Protein AF-A0A9W9SDC8-F1 (afdb_monomer_lite)

Organism: NCBI:txid1131564

Foldseek 3Di:
DLVVVLVVLVVDQADEDEEELLLQDDVVSVCCCVPPVVVCVVVVRRYAYAYLFFDFDADPDFDAAPPPRDTNAQKWFWDCPPVDTHIHHPVCLVVQDDDVDSPDSGDIDGRTPRPPSFDDLVRQLVVQLVLLVVLLPDPDPDDPVPDPDDDQFQLLSVVCNVPVVCSSVLSNLLSVQCVRPNQQSVLVSVLSRPHRDHDPDVVVVVVVSVDRSQVSVLVVLLVVLVVLVPPDDPVLNVLLLLLVLQQLQQPDFDQLLLSQLLVCCPDPVNDPDPVSRDDVSSSSNSVSSQWDWPDNDRLPTTIHGSHPSCSVDDPCSSDVSSPLSLLSVLVSLLSLLVDPCLVVLLVCCSNHVNSLSSLVCSLVSLQVSVVVVPVVSLVVVCVSLVFLVSLLVSLVSVLVSCVVPFPSVLSCQQSHSDRHVLLVCLLSLVLVNVVVCVVVVHQQQQFDPDPPSDGSLLSNLQNLNQNNVLSCVVVVSPPDLLSLQSSLLSNLCHRRPPDPVPDDPVSLVSSLNSNVSSQPPDQHEQLAAPDDFGDTPLLVCLLRVVLSSNCVQLPPPGNYDYDQCRATNVNDGSLNSNQQRLPQPDPPCLVSSLVSLLSSDVSNDPPNPDDDPVVVSVVCVVPTNDPSSVVSVVVVVVVVVVVVVVVD

Secondary structure (DSSP, 8-state):
-HHHHHHHHTTSS-EEEEETTGGGS-HHHHHHIIIIIHHHHHTT-SEEEEESS-------S--B-TTT--BS-SEEEEE-GGGS-EEEEHHHHHTT---SSTT---EEEES------PPPHHHHHHHHHHHHHHHH-------TTS--S--PPPHHHHHHHH-TTHHHHHHHHHHHHHTT-HHHHHHHHHHHHH--S--S-HHHHHHHTTS--HHHHHHHHHHHHHHHHHHS-HHHHHHHHHHHHHHHH-SSPEEHHHHHHHHHHTSTT----GGGSPPHHHHHHHTTTSEEES-SSGGG-EEEESSGGGGGS-HHHH-GGG-SHHHHHHHHHHHHHT-TTHHHHTT-TTT-HHHHHHHHHHHHHHHHHHTTT-HHHHHHHHHHHTSHHHHHHHHHHHHHHHTTTS-HHHHHHHHTT---HHHHHHHTT-HHHHHHHHHTT--S----SSTT---HHHHHHHTT-HHHHHHHHHTT----HHHHHHHHHHHHHTTT-SSGGGS-HHHHHHHHHHHHHHHTT--EETTS--STTS--HHHHHHHHT-HHHHHHHT-TTS-EE--TT---TTS--HHHHHHT-TT---TTTHHHHHHHHHHHHHHHTTSTT-STTTTTTTS-TTT---HHHHHHHHHHHHHHHHHHHS--

Radius of gyration: 33.17 Å; chains: 1; bounding box: 103×63×89 Å

pLDDT: mean 78.74, std 13.48, range [36.53, 96.81]

InterPro domains:
  IPR002110 Ankyrin repeat [SM00248] (417-446)
  IPR002110 Ankyrin repeat [SM00248] (452-482)
  IPR002110 Ankyrin repeat [SM00248] (533-562)
  IPR002110 Ankyrin repeat [SM00248] (570-610)
  IPR036770 Ankyrin repeat-containing domain superfamily [G3DSA:1.25.40.20] (390-627)
  IPR036770 Ankyrin repeat-containing domain superfamily [SSF48403] (411-581)

Sequence (648 aa):
MKKAFEEFLERHDRTYLIIDGLSHCHTDVQKFVEEYLHELIREGKPLCLLTTSHHHRKVHNIITCNRCTAKDLEIYFNCGCQGKNFDLCQGYKDNGASCLDDSHIGDERYDTVPIYVFPREFEIANYCRHRLSLACRVDRKEDSRKYDDQFHESGVIRHLRRNPESLDIIAKEIECRAWGNFRVAEAWLDALMEVITDLEHIDDLLEEMAYVPRKNLNNYFKKRVENMKHYKLQDESSLTFRVISLIMTTLQPINIIALQHALALESDAARIEDRKLIPRENILRAANGMLKIDKAQDKKSFVRLIHDSMRVIEVPDLDPSFKYPHTRMANLCLKYLEHGDYSEHSNDNAKFPFSAYALEHWADHVRLACSREDDSITKRIGIFLAKPGRVRQIAQRTKELKSREVDSNELSKWLSNVTNPIHICAWYDLSGMIKRFDDDGRKLDVPLDHEGKRTPLQYACVNSCLETVETLLDLKVLKSNEEAHKAIWVAINGYGLSDPKRCSEEEEMCRVRIVEMILKDRDLSFDSAIFNQGRTVLMHTVMFGFLQFASLLLNPEAKVVLDMNVQDEKGRTALWHAAENPGLPFEPYAQQYKSLIWLMLEYAGTEVVYLSTGLAALENPEKHKNTTFMEIFKNFQLRARRKRTSSW

Structure (mmCIF, N/CA/C/O backbone):
data_AF-A0A9W9SDC8-F1
#
_entry.id   AF-A0A9W9SDC8-F1
#
loop_
_atom_site.group_PDB
_atom_site.id
_atom_site.type_symbol
_atom_site.label_atom_id
_atom_site.label_alt_id
_atom_site.label_comp_id
_atom_site.label_asym_id
_atom_site.label_entity_id
_atom_site.label_seq_id
_atom_site.pdbx_PDB_ins_code
_atom_site.Cartn_x
_atom_site.Cartn_y
_atom_site.Cartn_z
_atom_site.occupancy
_atom_site.B_iso_or_equiv
_atom_site.auth_seq_id
_atom_site.auth_comp_id
_atom_site.auth_asym_id
_atom_site.auth_atom_id
_atom_site.pdbx_PDB_model_num
ATOM 1 N N . MET A 1 1 ? -23.905 -3.985 47.229 1.00 76.62 1 MET A N 1
ATOM 2 C CA . MET A 1 1 ? -22.863 -3.725 46.210 1.00 76.62 1 MET A CA 1
ATOM 3 C C . MET A 1 1 ? -23.087 -2.384 45.514 1.00 76.62 1 MET A C 1
ATOM 5 O O . MET A 1 1 ? -22.245 -1.528 45.708 1.00 76.62 1 MET A O 1
ATOM 9 N N . LYS A 1 2 ? -24.229 -2.146 44.839 1.00 86.88 2 LYS A N 1
ATOM 10 C CA . LYS A 1 2 ? -24.595 -0.835 44.244 1.00 86.88 2 LYS A CA 1
ATOM 11 C C . LYS A 1 2 ? -24.407 0.362 45.191 1.00 86.88 2 LYS A C 1
ATOM 13 O O . LYS A 1 2 ? -23.580 1.220 44.930 1.00 86.88 2 LYS A O 1
ATOM 18 N N . LYS A 1 3 ? -25.034 0.319 46.372 1.00 87.25 3 LYS A N 1
ATOM 19 C CA . LYS A 1 3 ? -24.874 1.359 47.405 1.00 87.25 3 LYS A CA 1
ATOM 20 C C . LYS A 1 3 ? -23.413 1.615 47.814 1.00 87.25 3 LYS A C 1
ATOM 22 O O . LYS A 1 3 ? -22.998 2.756 47.919 1.00 87.25 3 LYS A O 1
ATOM 27 N N . ALA A 1 4 ? -22.619 0.557 47.992 1.00 89.75 4 ALA A N 1
ATOM 28 C CA . ALA A 1 4 ? -21.200 0.694 48.333 1.00 89.75 4 ALA A CA 1
ATOM 29 C C . ALA A 1 4 ? -20.375 1.300 47.183 1.00 89.75 4 ALA A C 1
ATOM 31 O O . ALA A 1 4 ? -19.394 1.995 47.428 1.00 89.75 4 ALA A O 1
ATOM 32 N N . PHE A 1 5 ? -20.767 1.037 45.933 1.00 89.00 5 PHE A N 1
ATOM 33 C CA . PHE A 1 5 ? -20.162 1.658 44.760 1.00 89.00 5 PHE A CA 1
ATOM 34 C C . PHE A 1 5 ? -20.524 3.144 44.676 1.00 89.00 5 PHE A C 1
ATOM 36 O O . PHE A 1 5 ? -19.636 3.965 44.505 1.00 89.00 5 PHE A O 1
ATOM 43 N N . GLU A 1 6 ? -21.785 3.516 44.887 1.00 91.06 6 GLU A N 1
ATOM 44 C CA . GLU A 1 6 ? -22.212 4.923 44.936 1.00 91.06 6 GLU A CA 1
ATOM 45 C C . GLU A 1 6 ? -21.528 5.702 46.070 1.00 91.06 6 GLU A C 1
ATOM 47 O O . GLU A 1 6 ? -20.995 6.782 45.830 1.00 91.06 6 GLU A O 1
ATOM 52 N N . GLU A 1 7 ? -21.437 5.121 47.271 1.00 91.19 7 GLU A N 1
ATOM 53 C CA . GLU A 1 7 ? -20.669 5.688 48.390 1.00 91.19 7 GLU A CA 1
ATOM 54 C C . GLU A 1 7 ? -19.175 5.835 48.055 1.00 91.19 7 GLU A C 1
ATOM 56 O O . GLU A 1 7 ? -18.508 6.736 48.560 1.00 91.19 7 GLU A O 1
ATOM 61 N N . PHE A 1 8 ? -18.621 4.953 47.216 1.00 89.12 8 PHE A N 1
ATOM 62 C CA . PHE A 1 8 ? -17.254 5.079 46.714 1.00 89.12 8 PHE A CA 1
ATOM 63 C C . PHE A 1 8 ? -17.117 6.234 45.712 1.00 89.12 8 PHE A C 1
ATOM 65 O O . PHE A 1 8 ? -16.134 6.975 45.792 1.00 89.12 8 PHE A O 1
ATOM 72 N N . LEU A 1 9 ? -18.095 6.414 44.812 1.00 90.50 9 LEU A N 1
ATOM 73 C CA . LEU A 1 9 ? -18.117 7.530 43.861 1.00 90.50 9 LEU A CA 1
ATOM 74 C C . LEU A 1 9 ? -18.112 8.871 44.598 1.00 90.50 9 LEU A C 1
ATOM 76 O O . LEU A 1 9 ? -17.351 9.756 44.236 1.00 90.50 9 LEU A O 1
ATOM 80 N N . GLU A 1 10 ? -18.893 9.004 45.669 1.00 89.50 10 GLU A N 1
ATOM 81 C CA . GLU A 1 10 ? -18.998 10.246 46.451 1.00 89.50 10 GLU A CA 1
ATOM 82 C C . GLU A 1 10 ? -17.709 10.641 47.187 1.00 89.50 10 GLU A C 1
ATOM 84 O O . GLU A 1 10 ? -17.541 11.802 47.551 1.00 89.50 10 GLU A O 1
ATOM 89 N N . ARG A 1 11 ? -16.777 9.703 47.395 1.00 91.12 11 ARG A N 1
ATOM 90 C CA . ARG A 1 11 ? -15.482 9.972 48.052 1.00 91.12 11 ARG A CA 1
ATOM 91 C C . ARG A 1 11 ? -14.423 10.544 47.116 1.00 91.12 11 ARG A C 1
ATOM 93 O O . ARG A 1 11 ? -13.339 10.882 47.585 1.00 91.12 11 ARG A O 1
ATOM 100 N N . HIS A 1 12 ? -14.697 10.593 45.818 1.00 84.81 12 HIS A N 1
ATOM 101 C CA . HIS A 1 12 ? -13.732 11.008 44.813 1.00 84.81 12 HIS A CA 1
ATOM 102 C C . HIS A 1 12 ? -14.318 12.132 43.967 1.00 84.81 12 HIS A C 1
ATOM 104 O O . HIS A 1 12 ? -15.433 12.021 43.467 1.00 84.81 12 HIS A O 1
ATOM 110 N N . ASP A 1 13 ? -13.523 13.174 43.721 1.00 82.25 13 ASP A N 1
ATOM 111 C CA . ASP A 1 13 ? -13.919 14.288 42.847 1.00 82.25 13 ASP A CA 1
ATOM 112 C C . ASP A 1 13 ? -14.287 13.805 41.431 1.00 82.25 13 ASP A C 1
ATOM 114 O O . ASP A 1 13 ? -15.118 14.394 40.736 1.00 82.25 13 ASP A O 1
ATOM 118 N N . ARG A 1 14 ? -13.661 12.704 40.993 1.00 80.00 14 ARG A N 1
ATOM 119 C CA . ARG A 1 14 ? -13.922 12.033 39.720 1.00 80.00 14 ARG A CA 1
ATOM 120 C C . ARG A 1 14 ? -13.514 10.562 39.795 1.00 80.00 14 ARG A C 1
ATOM 122 O O . ARG A 1 14 ? -12.411 10.243 40.230 1.00 80.00 14 ARG A O 1
ATOM 129 N N . THR A 1 15 ? -14.370 9.674 39.307 1.00 83.44 15 THR A N 1
ATOM 130 C CA . THR A 1 15 ? -14.123 8.236 39.164 1.00 83.44 15 THR A CA 1
ATOM 131 C C . THR A 1 15 ? -14.200 7.847 37.695 1.00 83.44 15 THR A C 1
ATOM 133 O O . THR A 1 15 ? -15.183 8.149 37.025 1.00 83.44 15 THR A O 1
ATOM 136 N N . TYR A 1 16 ? -13.196 7.126 37.200 1.00 79.00 16 TYR A N 1
ATOM 137 C CA . TYR A 1 16 ? -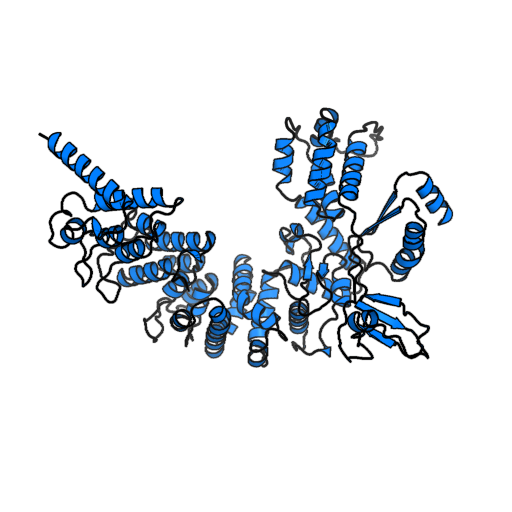13.184 6.593 35.838 1.00 79.00 16 TYR A CA 1
ATOM 138 C C . TYR A 1 16 ? -13.450 5.088 35.869 1.00 79.00 16 TYR A C 1
ATOM 140 O O . TYR A 1 16 ? -12.676 4.327 36.447 1.00 79.00 16 TYR A O 1
ATOM 148 N N . LEU A 1 17 ? -14.536 4.656 35.232 1.00 80.00 17 LEU A N 1
ATOM 149 C CA . LEU A 1 17 ? -14.833 3.253 34.986 1.00 80.00 17 LEU A CA 1
ATOM 150 C C . LEU A 1 17 ? -14.479 2.913 33.543 1.00 80.00 17 LEU A C 1
ATOM 152 O O . LEU A 1 17 ? -15.087 3.413 32.597 1.00 80.00 17 LEU A O 1
ATOM 156 N N . ILE A 1 18 ? -13.486 2.047 33.391 1.00 76.50 18 ILE A N 1
ATOM 157 C CA . ILE A 1 18 ? -12.931 1.680 32.097 1.00 76.50 18 ILE A CA 1
ATOM 158 C C . ILE A 1 18 ? -13.459 0.301 31.694 1.00 76.50 18 ILE A C 1
ATOM 160 O O . ILE A 1 18 ? -13.167 -0.694 32.356 1.00 76.50 18 ILE A O 1
ATOM 164 N N . ILE A 1 19 ? -14.215 0.236 30.597 1.00 73.62 19 ILE A N 1
ATOM 165 C CA . ILE A 1 19 ? -14.757 -1.007 30.039 1.00 73.62 19 ILE A CA 1
ATOM 166 C C . ILE A 1 19 ? -14.165 -1.256 28.660 1.00 73.62 19 ILE A C 1
ATOM 168 O O . ILE A 1 19 ? -14.554 -0.666 27.650 1.00 73.62 19 ILE A O 1
ATOM 172 N N . ASP A 1 20 ? -13.232 -2.188 28.607 1.00 73.31 20 ASP A N 1
ATOM 173 C CA . ASP A 1 20 ? -12.633 -2.629 27.362 1.00 73.31 20 ASP A CA 1
ATOM 174 C C . ASP A 1 20 ? -13.540 -3.647 26.650 1.00 73.31 20 ASP A C 1
ATOM 176 O O . ASP A 1 20 ? -13.712 -4.758 27.142 1.00 73.31 20 ASP A O 1
ATOM 180 N N . GLY A 1 21 ? -14.113 -3.294 25.494 1.00 69.00 21 GLY A N 1
ATOM 181 C CA . GLY A 1 21 ? -14.978 -4.212 24.743 1.00 69.00 21 GLY A CA 1
ATOM 182 C C . GLY A 1 21 ? -16.453 -4.202 25.163 1.00 69.00 21 GLY A C 1
ATOM 183 O O . GLY A 1 21 ? -17.059 -5.268 25.200 1.00 69.00 21 GLY A O 1
ATOM 184 N N . LEU A 1 22 ? -17.049 -3.052 25.520 1.00 70.94 22 LEU A N 1
ATOM 185 C CA . LEU A 1 22 ? -18.410 -3.007 26.087 1.00 70.94 22 LEU A CA 1
ATOM 186 C C . LEU A 1 22 ? -19.468 -3.683 25.195 1.00 70.94 22 LEU A C 1
ATOM 188 O O . LEU A 1 22 ? -20.266 -4.475 25.687 1.00 70.94 22 LEU A O 1
ATOM 192 N N . SER A 1 23 ? -19.455 -3.424 23.883 1.00 59.62 23 SER A N 1
ATOM 193 C CA . SER A 1 23 ? -20.397 -4.046 22.932 1.00 59.62 23 SER A CA 1
ATOM 194 C C . SER A 1 23 ? -20.171 -5.551 22.722 1.00 59.62 23 SER A C 1
ATOM 196 O O . SER A 1 23 ? -20.901 -6.195 21.966 1.00 59.62 23 SER A O 1
ATOM 198 N N . HIS A 1 24 ? -19.181 -6.123 23.406 1.00 60.84 24 HIS A N 1
ATOM 199 C CA . HIS A 1 24 ? -18.806 -7.534 23.371 1.00 60.84 24 HIS A CA 1
ATOM 200 C C . HIS A 1 24 ? -19.010 -8.231 24.714 1.00 60.84 24 HIS A C 1
ATOM 202 O O . HIS A 1 24 ? -18.846 -9.448 24.787 1.00 60.84 24 HIS A O 1
ATOM 208 N N . CYS A 1 25 ? -19.382 -7.503 25.771 1.00 66.00 25 CYS A N 1
ATOM 209 C CA . CYS A 1 25 ? -19.798 -8.130 27.019 1.00 66.00 25 CYS A CA 1
ATOM 210 C C . CYS A 1 25 ? -21.124 -8.886 26.828 1.00 66.00 25 CYS A C 1
ATOM 212 O O . CYS A 1 25 ? -21.884 -8.588 25.904 1.00 66.00 25 CYS A O 1
ATOM 214 N N . HIS A 1 26 ? -21.424 -9.837 27.722 1.00 69.88 26 HIS A N 1
ATOM 215 C CA . HIS A 1 26 ? -22.739 -10.486 27.762 1.00 69.88 26 HIS A CA 1
ATOM 216 C C . HIS A 1 26 ? -23.852 -9.429 27.785 1.00 69.88 26 HIS A C 1
ATOM 218 O O . HIS A 1 26 ? -23.671 -8.363 28.380 1.00 69.88 26 HIS A O 1
ATOM 224 N N . THR A 1 27 ? -25.005 -9.720 27.179 1.00 68.31 27 THR A N 1
ATOM 225 C CA . THR A 1 27 ? -26.130 -8.776 27.087 1.00 68.31 27 THR A CA 1
ATOM 226 C C . THR A 1 27 ? -26.517 -8.203 28.452 1.00 68.31 27 THR A C 1
ATOM 228 O O . THR A 1 27 ? -26.888 -7.040 28.544 1.00 68.31 27 THR A O 1
ATOM 231 N N . ASP A 1 28 ? -26.360 -8.976 29.528 1.00 74.88 28 ASP A N 1
ATOM 232 C CA . ASP A 1 28 ? -26.623 -8.510 30.897 1.00 74.88 28 ASP A CA 1
ATOM 233 C C . ASP A 1 28 ? -25.649 -7.424 31.365 1.00 74.88 28 ASP A C 1
ATOM 235 O O . ASP A 1 28 ? -26.050 -6.502 32.067 1.00 74.88 28 ASP A O 1
ATOM 239 N N . VAL A 1 29 ? -24.375 -7.497 30.967 1.00 76.75 29 VAL A N 1
ATOM 240 C CA . VAL A 1 29 ? -23.377 -6.460 31.272 1.00 76.75 29 VAL A CA 1
ATOM 241 C C . VAL A 1 29 ? -23.659 -5.208 30.452 1.00 76.75 29 VAL A C 1
ATOM 243 O O . VAL A 1 29 ? -23.581 -4.107 30.986 1.00 76.75 29 VAL A O 1
ATOM 246 N N . GLN A 1 30 ? -24.025 -5.371 29.176 1.00 72.75 30 GLN A N 1
ATOM 247 C CA . GLN A 1 30 ? -24.426 -4.249 28.324 1.00 72.75 30 GLN A CA 1
ATOM 248 C C . GLN A 1 30 ? -25.631 -3.527 28.928 1.00 72.75 30 GLN A C 1
ATOM 250 O O . GLN A 1 30 ? -25.551 -2.331 29.178 1.00 72.75 30 GLN A O 1
ATOM 255 N N . LYS A 1 31 ? -26.684 -4.271 29.287 1.00 76.19 31 LYS A N 1
ATOM 256 C CA . LYS A 1 31 ? -27.861 -3.735 29.980 1.00 76.19 31 LYS A CA 1
ATOM 257 C C . LYS A 1 31 ? -27.511 -3.093 31.312 1.00 76.19 31 LYS A C 1
ATOM 259 O O . LYS A 1 31 ? -27.975 -2.001 31.591 1.00 76.19 31 LYS A O 1
ATOM 264 N N . PHE A 1 32 ? -26.658 -3.716 32.123 1.00 82.75 32 PHE A N 1
ATOM 265 C CA . PHE A 1 32 ? -26.216 -3.123 33.385 1.00 82.75 32 PHE A CA 1
ATOM 266 C C . PHE A 1 32 ? -25.542 -1.761 33.170 1.00 82.75 32 PHE A C 1
ATOM 268 O O . PHE A 1 32 ? -25.766 -0.829 33.941 1.00 82.75 32 PHE A O 1
ATOM 275 N N . VAL A 1 33 ? -24.733 -1.630 32.120 1.00 77.56 33 VAL A N 1
ATOM 276 C CA . VAL A 1 33 ? -24.066 -0.373 31.779 1.00 77.56 33 VAL A CA 1
ATOM 277 C C . VAL A 1 33 ? -25.070 0.651 31.243 1.00 77.56 33 VAL A C 1
ATOM 279 O O . VAL A 1 33 ? -25.087 1.779 31.732 1.00 77.56 33 VAL A O 1
ATOM 282 N N . GLU A 1 34 ? -25.933 0.247 30.306 1.00 71.50 34 GLU A N 1
ATOM 283 C CA . GLU A 1 34 ? -27.006 1.058 29.705 1.00 71.50 34 GLU A CA 1
ATOM 284 C C . GLU A 1 34 ? -28.034 1.569 30.719 1.00 71.50 34 GLU A C 1
ATOM 286 O O . GLU A 1 34 ? -28.483 2.709 30.613 1.00 71.50 34 GLU A O 1
ATOM 291 N N . GLU A 1 35 ? -28.408 0.739 31.688 1.00 81.44 35 GLU A N 1
ATOM 292 C CA . GLU A 1 35 ? -29.449 1.041 32.665 1.00 81.44 35 GLU A CA 1
ATOM 293 C C . GLU A 1 35 ? -28.850 1.724 33.893 1.00 81.44 35 GLU A C 1
ATOM 295 O O . GLU A 1 35 ? -29.170 2.872 34.167 1.00 81.44 35 GLU A O 1
ATOM 300 N N . TYR A 1 36 ? -27.940 1.063 34.612 1.00 85.38 36 TYR A N 1
ATOM 301 C CA . TYR A 1 36 ? -27.500 1.537 35.925 1.00 85.38 36 TYR A CA 1
ATOM 302 C C . TYR A 1 36 ? -26.380 2.577 35.847 1.00 85.38 36 TYR A C 1
ATOM 304 O O . TYR A 1 36 ? -26.466 3.632 36.468 1.00 85.38 36 TYR A O 1
ATOM 312 N N . LEU A 1 37 ? -25.310 2.314 35.092 1.00 82.94 37 LEU A N 1
ATOM 313 C CA . LEU A 1 37 ? -24.162 3.231 35.072 1.00 82.94 37 LEU A CA 1
ATOM 314 C C . LEU A 1 37 ? -24.493 4.543 34.355 1.00 82.94 37 LEU A C 1
ATOM 316 O O . LEU A 1 37 ? -24.085 5.610 34.810 1.00 82.94 37 LEU A O 1
ATOM 320 N N . HIS A 1 38 ? -25.259 4.483 33.266 1.00 75.56 38 HIS A N 1
ATOM 321 C CA . HIS A 1 38 ? -25.735 5.687 32.591 1.00 75.56 38 HIS A CA 1
ATOM 322 C C . HIS A 1 38 ? -26.742 6.486 33.427 1.00 75.56 38 HIS A C 1
ATOM 324 O O . HIS A 1 38 ? -26.730 7.713 33.336 1.00 75.56 38 HIS A O 1
ATOM 330 N N . GLU A 1 39 ? -27.578 5.837 34.242 1.00 80.38 39 GLU A N 1
ATOM 331 C CA . GLU A 1 39 ? -28.451 6.521 35.204 1.00 80.38 39 GLU A CA 1
ATOM 332 C C . GLU A 1 39 ? -27.625 7.308 36.226 1.00 80.38 39 GLU A C 1
ATOM 334 O O . GLU A 1 39 ? -27.811 8.517 36.330 1.00 80.38 39 GLU A O 1
ATOM 339 N N . LEU A 1 40 ? -26.610 6.696 36.846 1.00 83.62 40 LEU A N 1
ATOM 340 C CA . LEU A 1 40 ? -25.711 7.401 37.774 1.00 83.62 40 LEU A CA 1
ATOM 341 C C . LEU A 1 40 ? -25.031 8.623 37.133 1.00 83.62 40 LEU A C 1
ATOM 343 O O . LEU A 1 40 ? -24.898 9.672 37.764 1.00 83.62 40 LEU A O 1
ATOM 347 N N . ILE A 1 41 ? -24.602 8.504 35.872 1.00 79.56 41 ILE A N 1
ATOM 348 C CA . ILE A 1 41 ? -24.001 9.621 35.127 1.00 79.56 41 ILE A CA 1
ATOM 349 C C . ILE A 1 41 ? -25.033 10.736 34.892 1.00 79.56 41 ILE A C 1
ATOM 351 O O . ILE A 1 41 ? -24.705 11.911 35.053 1.00 79.56 41 ILE A O 1
ATOM 355 N N . ARG A 1 42 ? -26.279 10.395 34.531 1.00 75.44 42 ARG A N 1
ATOM 356 C CA . ARG A 1 42 ? -27.371 11.372 34.347 1.00 75.44 42 ARG A CA 1
ATOM 357 C C . ARG A 1 42 ? -27.761 12.063 35.650 1.00 75.44 42 ARG A C 1
ATOM 359 O O . ARG A 1 42 ? -28.073 13.247 35.625 1.00 75.44 42 ARG A O 1
ATOM 366 N N . GLU A 1 43 ? -27.700 11.349 36.767 1.00 84.44 43 GLU A N 1
ATOM 367 C CA . GLU A 1 43 ? -27.909 11.885 38.116 1.00 84.44 43 GLU A CA 1
ATOM 368 C C . GLU A 1 43 ? -26.756 12.782 38.597 1.00 84.44 43 GLU A C 1
ATOM 370 O O . GLU A 1 43 ? -26.809 13.332 39.696 1.00 84.44 43 GLU A O 1
ATOM 375 N N . GLY A 1 44 ? -25.706 12.952 37.789 1.00 82.12 44 GLY A N 1
ATOM 376 C CA . GLY A 1 44 ? -24.587 13.835 38.096 1.00 82.12 44 GLY A CA 1
ATOM 377 C C . GLY A 1 44 ? -23.588 13.249 39.092 1.00 82.12 44 GLY A C 1
ATOM 378 O O . GLY A 1 44 ? -22.775 13.997 39.637 1.00 82.12 44 GLY A O 1
ATOM 379 N N . LYS A 1 45 ? -23.602 11.929 39.331 1.00 86.38 45 LYS A N 1
ATOM 380 C CA . LYS A 1 45 ? -22.537 11.277 40.107 1.00 86.38 45 LYS A CA 1
ATOM 381 C C . LYS A 1 45 ? -21.184 11.504 39.412 1.00 86.38 45 LYS A C 1
ATOM 383 O O . LYS A 1 45 ? -21.139 11.568 38.179 1.00 86.38 45 LYS A O 1
ATOM 388 N N . PRO A 1 46 ? -20.064 11.593 40.157 1.00 84.81 46 PRO A N 1
ATOM 389 C CA . PRO A 1 46 ? -18.737 11.872 39.601 1.00 84.81 46 PRO A CA 1
ATOM 390 C C . PRO A 1 46 ? -18.145 10.640 38.892 1.00 84.81 46 PRO A C 1
ATOM 392 O O . PRO A 1 46 ? -17.037 10.209 39.190 1.00 84.81 46 PRO A O 1
ATOM 395 N N . LEU A 1 47 ? -18.882 10.047 37.955 1.00 83.38 47 LEU A N 1
ATOM 396 C CA . LEU A 1 47 ? -18.531 8.844 37.211 1.00 83.38 47 LEU A CA 1
ATOM 397 C C . LEU A 1 47 ? -18.310 9.182 35.731 1.00 83.38 47 LEU A C 1
ATOM 399 O O . LEU A 1 47 ? -19.160 9.787 35.084 1.00 83.38 47 LEU A O 1
ATOM 403 N N . CYS A 1 48 ? -17.186 8.732 35.182 1.00 76.75 48 CYS A N 1
ATOM 404 C CA . CYS A 1 48 ? -16.922 8.670 33.749 1.00 76.75 48 CYS A CA 1
ATOM 405 C C . CYS A 1 48 ? -16.930 7.231 33.284 1.00 76.75 48 CYS A C 1
ATOM 407 O O . CYS A 1 48 ? -16.200 6.408 33.834 1.00 76.75 48 CYS A O 1
ATOM 409 N N . LEU A 1 49 ? -17.658 6.952 32.211 1.00 73.38 49 LEU A N 1
ATOM 410 C CA . LEU A 1 49 ? -17.550 5.689 31.503 1.00 73.38 49 LEU A CA 1
ATOM 411 C C . LEU A 1 49 ? -16.603 5.850 30.314 1.00 73.38 49 LEU A C 1
ATOM 413 O O . LEU A 1 49 ? -16.897 6.611 29.395 1.00 73.38 49 LEU A O 1
ATOM 417 N N . LEU A 1 50 ? -15.488 5.123 30.316 1.00 69.62 50 LEU A N 1
ATOM 418 C CA . LEU A 1 50 ? -14.541 5.084 29.203 1.00 69.62 50 LEU A CA 1
ATOM 419 C C . LEU A 1 50 ? -14.583 3.693 28.571 1.00 69.62 50 LEU A C 1
ATOM 421 O O . LEU A 1 50 ? -14.410 2.698 29.271 1.00 69.62 50 LEU A O 1
ATOM 425 N N . THR A 1 51 ? -14.790 3.588 27.257 1.00 66.88 51 THR A N 1
ATOM 426 C CA . THR A 1 51 ? -14.804 2.286 26.574 1.00 66.88 51 THR A CA 1
ATOM 427 C C . THR A 1 51 ? -14.007 2.284 25.275 1.00 66.88 51 THR A C 1
ATOM 429 O O . THR A 1 51 ? -13.962 3.279 24.560 1.00 66.88 51 THR A O 1
ATOM 432 N N . THR A 1 52 ? -13.374 1.149 24.953 1.00 59.69 52 THR A N 1
ATOM 433 C CA . THR A 1 52 ? -12.715 0.929 23.649 1.00 59.69 52 THR A CA 1
ATOM 434 C C . THR A 1 52 ? -13.706 0.672 22.512 1.00 59.69 52 THR A C 1
ATOM 436 O O . THR A 1 52 ? -13.304 0.594 21.355 1.00 59.69 52 THR A O 1
ATOM 439 N N . SER A 1 53 ? -14.994 0.490 22.817 1.00 55.53 53 SER A N 1
ATOM 440 C CA . SER A 1 53 ? -16.007 0.075 21.847 1.00 55.53 53 SER A CA 1
ATOM 441 C C . SER A 1 53 ? -17.044 1.159 21.624 1.00 55.53 53 SER A C 1
ATOM 443 O O . SER A 1 53 ? -17.785 1.514 22.535 1.00 55.53 53 SER A O 1
ATOM 445 N N . HIS A 1 54 ? -17.150 1.645 20.389 1.00 53.28 54 HIS A N 1
ATOM 446 C CA . HIS A 1 54 ? -18.227 2.558 20.025 1.00 53.28 54 HIS A CA 1
ATOM 447 C C . HIS A 1 54 ? -19.559 1.807 20.092 1.00 53.28 54 HIS A C 1
ATOM 449 O O . HIS A 1 54 ? -19.763 0.819 19.382 1.00 53.28 54 HIS A O 1
ATOM 455 N N . HIS A 1 55 ? -20.470 2.257 20.952 1.00 41.97 55 HIS A N 1
ATOM 456 C CA . HIS A 1 55 ? -21.863 1.843 20.870 1.00 41.97 55 HIS A CA 1
ATOM 457 C C . HIS A 1 55 ? -22.444 2.377 19.561 1.00 41.97 55 HIS A C 1
ATOM 459 O O . HIS A 1 55 ? -22.752 3.557 19.435 1.00 41.97 55 HIS A O 1
ATOM 465 N N . HIS A 1 56 ? -22.589 1.499 18.570 1.00 43.50 56 HIS A N 1
ATOM 466 C CA . HIS A 1 56 ? -23.458 1.774 17.439 1.00 43.50 56 HIS A CA 1
ATOM 467 C C . HIS A 1 56 ? -24.843 1.245 17.794 1.00 43.50 56 HIS A C 1
ATOM 469 O O . HIS A 1 56 ? -25.091 0.041 17.768 1.00 43.50 56 HIS A O 1
ATOM 475 N N . ARG A 1 57 ? -25.778 2.147 18.091 1.00 39.59 57 ARG A N 1
ATOM 476 C CA . ARG A 1 57 ? -27.198 1.797 18.073 1.00 39.59 57 ARG A CA 1
ATOM 477 C C . ARG A 1 57 ? -27.613 1.733 16.610 1.00 39.59 57 ARG A C 1
ATOM 479 O O . ARG A 1 57 ? -27.554 2.750 15.934 1.00 39.59 57 ARG A O 1
ATOM 486 N N . LYS A 1 58 ? -27.923 0.555 16.075 1.00 39.56 58 LYS A N 1
ATOM 487 C CA . LYS A 1 58 ? -28.463 0.428 14.715 1.00 39.56 58 LYS A CA 1
ATOM 488 C C . LYS A 1 58 ? -29.978 0.389 14.802 1.00 39.56 58 LYS A C 1
ATOM 490 O O . LYS A 1 58 ? -30.522 -0.524 15.420 1.00 39.56 58 LYS A O 1
ATOM 495 N N . VAL A 1 59 ? -30.663 1.347 14.191 1.00 39.28 59 VAL A N 1
ATOM 496 C CA . VAL A 1 59 ? -32.118 1.262 14.030 1.00 39.28 59 VAL A CA 1
ATOM 497 C C . VAL A 1 59 ? -32.392 0.561 12.701 1.00 39.28 59 VAL A C 1
ATOM 499 O O . VAL A 1 59 ? -31.792 0.872 11.681 1.00 39.28 59 VAL A O 1
ATOM 502 N N . HIS A 1 60 ? -33.217 -0.484 12.740 1.00 40.41 60 HIS A N 1
ATOM 503 C CA . HIS A 1 60 ? -33.426 -1.426 11.633 1.00 40.41 60 HIS A CA 1
ATOM 504 C C . HIS A 1 60 ? -34.386 -0.929 10.538 1.00 40.41 60 HIS A C 1
ATOM 506 O O . HIS A 1 60 ? -34.644 -1.664 9.588 1.00 40.41 60 HIS A O 1
ATOM 512 N N . ASN A 1 61 ? -34.904 0.297 10.636 1.00 53.47 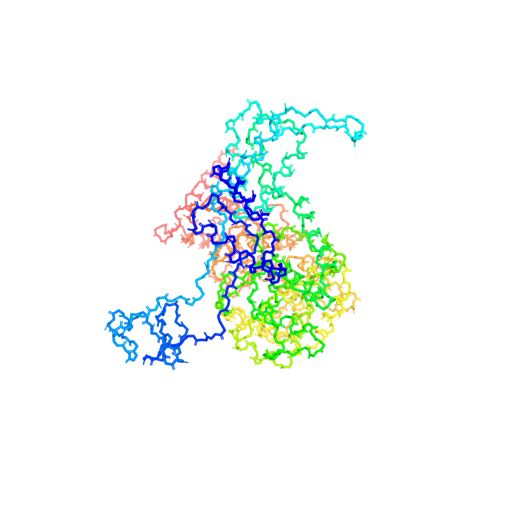61 ASN A N 1
ATOM 513 C CA . ASN A 1 61 ? -35.966 0.777 9.759 1.00 53.47 61 ASN A CA 1
ATOM 514 C C . ASN A 1 61 ? -35.546 2.065 9.058 1.00 53.47 61 ASN A C 1
ATOM 516 O O . ASN A 1 61 ? -35.178 3.028 9.719 1.00 53.47 61 ASN A O 1
ATOM 520 N N . ILE A 1 62 ? -35.662 2.079 7.726 1.00 57.19 62 ILE A N 1
ATOM 521 C CA . ILE A 1 62 ? -35.565 3.301 6.926 1.00 57.19 62 ILE A CA 1
ATOM 522 C C . ILE A 1 62 ? -36.695 4.226 7.377 1.00 57.19 62 ILE A C 1
ATOM 524 O O . ILE A 1 62 ? -37.867 3.974 7.075 1.00 57.19 62 ILE A O 1
ATOM 528 N N . ILE A 1 63 ? -36.343 5.282 8.105 1.00 69.62 63 ILE A N 1
ATOM 529 C CA . ILE A 1 63 ? -37.312 6.270 8.564 1.00 69.62 63 ILE A CA 1
ATOM 530 C C . ILE A 1 63 ? -37.862 7.010 7.348 1.00 69.62 63 ILE A C 1
ATOM 532 O O . ILE A 1 63 ? -37.117 7.429 6.458 1.00 69.62 63 ILE A O 1
ATOM 536 N N . THR A 1 64 ? -39.186 7.118 7.280 1.00 77.88 64 THR A N 1
ATOM 537 C CA . THR A 1 64 ? -39.893 7.721 6.150 1.00 77.88 64 THR A CA 1
ATOM 538 C C . THR A 1 64 ? -40.808 8.819 6.641 1.00 77.88 64 THR A C 1
ATOM 540 O O . THR A 1 64 ? -41.685 8.560 7.452 1.00 77.88 64 THR A O 1
ATOM 543 N N . CYS A 1 65 ? -40.661 10.030 6.105 1.00 83.88 65 CYS A N 1
ATOM 544 C CA . CYS A 1 65 ? -41.581 11.115 6.414 1.00 83.88 65 CYS A CA 1
ATOM 545 C C . CYS A 1 65 ? -42.986 10.709 5.970 1.00 83.88 65 CYS A C 1
ATOM 547 O O . CYS A 1 65 ? -43.240 10.555 4.774 1.00 83.88 65 CYS A O 1
ATOM 549 N N . ASN A 1 66 ? -43.928 10.605 6.899 1.00 88.06 66 ASN A N 1
ATOM 550 C CA . ASN A 1 66 ? -45.313 10.261 6.595 1.00 88.06 66 ASN A CA 1
ATOM 551 C C . ASN A 1 66 ? -46.036 11.337 5.766 1.00 88.06 66 ASN A C 1
ATOM 553 O O . ASN A 1 66 ? -47.129 11.077 5.271 1.00 88.06 66 ASN A O 1
ATOM 557 N N . ARG A 1 67 ? -45.448 12.533 5.599 1.00 83.81 67 ARG A N 1
ATOM 558 C CA . ARG A 1 67 ? -45.996 13.616 4.765 1.00 83.81 67 ARG A CA 1
ATOM 559 C C . ARG A 1 67 ? -45.387 13.660 3.370 1.00 83.81 67 ARG A C 1
ATOM 561 O O . ARG A 1 67 ? -46.108 13.527 2.390 1.00 83.81 67 ARG A O 1
ATOM 568 N N . CYS A 1 68 ? -44.072 13.847 3.265 1.00 86.00 68 CYS A N 1
ATOM 569 C CA . CYS A 1 68 ? -43.412 13.995 1.964 1.00 86.00 68 CYS A CA 1
ATOM 570 C C . CYS A 1 68 ? -42.860 12.686 1.398 1.00 86.00 68 CYS A C 1
ATOM 572 O O . CYS A 1 68 ? -42.286 12.695 0.314 1.00 86.00 68 CYS A O 1
ATOM 574 N N . THR A 1 69 ? -43.003 11.566 2.115 1.00 86.12 69 THR A N 1
ATOM 575 C CA . THR A 1 69 ? -42.474 10.235 1.757 1.00 86.12 69 THR A CA 1
ATOM 576 C C . THR A 1 69 ? -40.953 10.165 1.593 1.00 86.12 69 THR A C 1
ATOM 578 O O . THR A 1 69 ? -40.424 9.123 1.201 1.00 86.12 69 THR A O 1
ATOM 581 N N . ALA A 1 70 ? -40.241 11.249 1.929 1.00 77.44 70 ALA A N 1
ATOM 582 C CA . ALA A 1 70 ? -38.788 11.279 1.964 1.00 77.44 70 ALA A CA 1
ATOM 583 C C . ALA A 1 70 ? -38.283 10.187 2.908 1.00 77.44 70 ALA A C 1
ATOM 585 O O . ALA A 1 70 ? -38.778 10.044 4.026 1.00 77.44 70 ALA A O 1
ATOM 586 N N . LYS A 1 71 ? -37.334 9.398 2.417 1.00 76.88 71 LYS A N 1
ATOM 587 C CA . LYS A 1 71 ? -36.720 8.282 3.137 1.00 76.88 71 LYS A CA 1
ATOM 588 C C . LYS A 1 71 ? -35.384 8.732 3.720 1.00 76.88 71 LYS A C 1
ATOM 590 O O . LYS A 1 71 ? -34.816 9.689 3.202 1.00 76.88 71 LYS A O 1
ATOM 595 N N . ASP A 1 72 ? -34.868 7.985 4.694 1.00 66.62 72 ASP A N 1
ATOM 596 C CA . ASP A 1 72 ? -33.507 8.171 5.231 1.00 66.62 72 ASP A CA 1
ATOM 597 C C . ASP A 1 72 ? -33.347 9.548 5.907 1.00 66.62 72 ASP A C 1
ATOM 599 O O . ASP A 1 72 ? -32.444 10.324 5.603 1.00 66.62 72 ASP A O 1
ATOM 603 N N . LEU A 1 73 ? -34.312 9.904 6.764 1.00 66.38 73 LEU A N 1
ATOM 604 C CA . LEU A 1 73 ? -34.325 11.196 7.451 1.00 66.38 73 LEU A CA 1
ATOM 605 C C . LEU A 1 73 ? -33.278 11.235 8.572 1.00 66.38 73 LEU A C 1
ATOM 607 O O . LEU A 1 73 ? -33.423 10.524 9.561 1.00 66.38 73 LEU A O 1
ATOM 611 N N . GLU A 1 74 ? -32.291 12.128 8.470 1.00 60.38 74 GLU A N 1
ATOM 612 C CA . GLU A 1 74 ? -31.281 12.331 9.525 1.00 60.38 74 GLU A CA 1
ATOM 613 C C . GLU A 1 74 ? -31.893 12.903 10.819 1.00 60.38 74 GLU A C 1
ATOM 615 O O . GLU A 1 74 ? -31.571 12.457 11.921 1.00 60.38 74 GLU A O 1
ATOM 620 N N . ILE A 1 75 ? -32.822 13.856 10.679 1.00 65.50 75 ILE A N 1
ATOM 621 C CA . ILE A 1 75 ? -33.590 14.464 11.773 1.00 65.50 75 ILE A CA 1
ATOM 622 C C . ILE A 1 75 ? -35.074 14.278 11.475 1.00 65.50 75 ILE A C 1
ATOM 624 O O . ILE A 1 75 ? -35.568 14.678 10.410 1.00 65.50 75 ILE A O 1
ATOM 628 N N . TYR A 1 76 ? -35.793 13.675 12.416 1.00 78.12 76 TYR A N 1
ATOM 629 C CA . TYR A 1 76 ? -37.222 13.442 12.285 1.00 78.12 76 TYR A CA 1
ATOM 630 C C . TYR A 1 76 ? -37.947 13.556 13.621 1.00 78.12 76 TYR A C 1
ATOM 632 O O . TYR A 1 76 ? -37.384 13.336 14.684 1.00 78.12 76 TYR A O 1
ATOM 640 N N . PHE A 1 77 ? -39.229 13.879 13.572 1.00 82.06 77 PHE A N 1
ATOM 641 C CA . PHE A 1 77 ? -40.082 13.976 14.748 1.00 82.06 77 PHE A CA 1
ATOM 642 C C . PHE A 1 77 ? -41.022 12.782 14.757 1.00 82.06 77 PHE A C 1
ATOM 644 O O . PHE A 1 77 ? -41.813 12.626 13.827 1.00 82.06 77 PHE A O 1
ATOM 651 N N . ASN A 1 78 ? -40.922 11.941 15.785 1.00 81.69 78 ASN A N 1
ATOM 652 C CA . ASN A 1 78 ? -41.733 10.736 15.916 1.00 81.69 78 ASN A CA 1
ATOM 653 C C . ASN A 1 78 ? -42.900 10.959 16.892 1.00 81.69 78 ASN A C 1
ATOM 655 O O . ASN A 1 78 ? -42.693 11.405 18.022 1.00 81.69 78 ASN A O 1
ATOM 659 N N . CYS A 1 79 ? -44.120 10.600 16.483 1.00 82.31 79 CYS A N 1
ATOM 660 C CA . CYS A 1 79 ? -45.242 10.346 17.391 1.00 82.31 79 CYS A CA 1
ATOM 661 C C . CYS A 1 79 ? -45.639 8.866 17.353 1.00 82.31 79 CYS A C 1
ATOM 663 O O . CYS A 1 79 ? -45.975 8.342 16.290 1.00 82.31 79 CYS A O 1
ATOM 665 N N . GLY A 1 80 ? -45.731 8.222 18.521 1.00 70.88 80 GLY A N 1
ATOM 666 C CA . GLY A 1 80 ? -46.299 6.875 18.705 1.00 70.88 80 GLY A CA 1
ATOM 667 C C . GLY A 1 80 ? -47.836 6.827 18.670 1.00 70.88 80 GLY A C 1
ATOM 668 O O . GLY A 1 80 ? -48.470 6.126 19.458 1.00 70.88 80 GLY A O 1
ATOM 669 N N . CYS A 1 81 ? -48.457 7.613 17.800 1.00 74.19 81 CYS A N 1
ATOM 670 C CA . CYS A 1 81 ? -49.896 7.832 17.762 1.00 74.19 81 CYS A CA 1
ATOM 671 C C . CYS A 1 81 ? -50.662 6.597 17.219 1.00 74.19 81 CYS A C 1
ATOM 673 O O . CYS A 1 81 ? -50.375 6.100 16.133 1.00 74.19 81 CYS A O 1
ATOM 675 N N . GLN A 1 82 ? -51.676 6.109 17.952 1.00 56.06 82 GLN A N 1
ATOM 676 C CA . GLN A 1 82 ? -52.550 4.976 17.564 1.00 56.06 82 GLN A CA 1
ATOM 677 C C . GLN A 1 82 ? -51.814 3.689 17.120 1.00 56.06 82 GLN A C 1
ATOM 679 O O . GLN A 1 82 ? -52.266 2.974 16.224 1.00 56.06 82 GLN A O 1
ATOM 684 N N . GLY A 1 83 ? -50.660 3.388 17.721 1.00 57.59 83 GLY A N 1
ATOM 685 C CA . GLY A 1 83 ? -49.881 2.187 17.391 1.00 57.59 83 GLY A CA 1
ATOM 686 C C . GLY A 1 83 ? -49.186 2.232 16.023 1.00 57.59 83 GLY A C 1
ATOM 687 O O . GLY A 1 83 ? -48.634 1.222 15.590 1.00 57.59 83 GLY A O 1
ATOM 688 N N . LYS A 1 84 ? -49.191 3.387 15.345 1.00 59.75 84 LYS A N 1
ATOM 689 C CA . LYS A 1 84 ? -48.417 3.643 14.127 1.00 59.75 84 LYS A CA 1
ATOM 690 C C . LYS A 1 84 ? -47.345 4.684 14.441 1.00 59.75 84 LYS A C 1
ATOM 692 O O . LYS A 1 84 ? -47.655 5.758 14.944 1.00 59.75 84 LYS A O 1
ATOM 697 N N . ASN A 1 85 ? -46.091 4.371 14.128 1.00 69.25 85 ASN A N 1
ATOM 698 C CA . ASN A 1 85 ? -45.006 5.348 14.194 1.00 69.25 85 ASN A CA 1
ATOM 699 C C . ASN A 1 85 ? -45.233 6.398 13.100 1.00 69.25 85 ASN A C 1
ATOM 701 O O . ASN A 1 85 ? -45.243 6.058 11.916 1.00 69.25 85 ASN A O 1
ATOM 705 N N . PHE A 1 86 ? -45.492 7.641 13.508 1.00 79.69 86 PHE A N 1
ATOM 706 C CA . PHE A 1 86 ? -45.649 8.778 12.609 1.00 79.69 86 PHE A CA 1
ATOM 707 C C . PHE A 1 86 ? -44.392 9.643 12.671 1.00 79.69 86 PHE A C 1
ATOM 709 O O . PHE A 1 86 ? -44.166 10.326 13.666 1.00 79.69 86 PHE A O 1
ATOM 716 N N . ASP A 1 87 ? -43.601 9.613 11.609 1.00 84.81 87 ASP A N 1
ATOM 717 C CA . ASP A 1 87 ? -42.343 10.322 11.434 1.00 84.81 87 ASP A CA 1
ATOM 718 C C . ASP A 1 87 ? -42.532 11.546 10.521 1.00 84.81 87 ASP A C 1
ATOM 720 O O . ASP A 1 87 ? -43.079 11.468 9.418 1.00 84.81 87 ASP A O 1
ATOM 724 N N . LEU A 1 88 ? -42.058 12.707 10.963 1.00 85.19 88 LEU A N 1
ATOM 725 C CA . LEU A 1 88 ? -42.044 13.959 10.200 1.00 85.19 88 LEU A CA 1
ATOM 726 C C . LEU A 1 88 ? -40.609 14.401 9.957 1.00 85.19 88 LEU A C 1
ATOM 728 O O . LEU A 1 88 ? -39.824 14.435 10.895 1.00 85.19 88 LEU A O 1
ATOM 732 N N . CYS A 1 89 ? -40.262 14.805 8.736 1.00 85.06 89 CYS A N 1
ATOM 733 C CA . CYS A 1 89 ? -38.967 15.443 8.508 1.00 85.06 89 CYS A CA 1
ATOM 734 C C . CYS A 1 89 ? -38.922 16.845 9.126 1.00 85.06 89 CYS A C 1
ATOM 736 O O . CYS A 1 89 ? -39.953 17.518 9.233 1.00 85.06 89 CYS A O 1
ATOM 738 N N . GLN A 1 90 ? -37.715 17.299 9.467 1.00 80.38 90 GLN A N 1
ATOM 739 C CA . GLN A 1 90 ? -37.481 18.623 10.046 1.00 80.38 90 GLN A CA 1
ATOM 740 C C . GLN A 1 90 ? -38.149 19.746 9.245 1.00 80.38 90 GLN A C 1
ATOM 742 O O . GLN A 1 90 ? -38.924 20.513 9.803 1.00 80.38 90 GLN A O 1
ATOM 747 N N . GLY A 1 91 ? -37.988 19.759 7.918 1.00 82.00 91 GLY A N 1
ATOM 748 C CA . GLY A 1 91 ? -38.602 20.792 7.079 1.00 82.00 91 GLY A CA 1
ATOM 749 C C . GLY A 1 91 ? -40.133 20.854 7.165 1.00 82.00 91 GLY A C 1
ATOM 750 O O . GLY A 1 91 ? -40.707 21.926 7.020 1.00 82.00 91 GLY A O 1
ATOM 751 N N . TYR A 1 92 ? -40.828 19.740 7.421 1.00 83.19 92 TYR A N 1
ATOM 752 C CA . TYR A 1 92 ? -42.279 19.779 7.649 1.00 83.19 92 TYR A CA 1
ATOM 753 C C . TYR A 1 92 ? -42.618 20.238 9.063 1.00 83.19 92 TYR A C 1
ATOM 755 O O . TYR A 1 92 ? -43.586 20.976 9.243 1.00 83.19 92 TYR A O 1
ATOM 763 N N . LYS A 1 93 ? -41.820 19.832 10.052 1.00 82.00 93 LYS A N 1
ATOM 764 C CA . LYS A 1 93 ? -42.003 20.273 11.432 1.00 82.00 93 LYS A CA 1
ATOM 765 C C . LYS A 1 93 ? -41.826 21.786 11.571 1.00 82.00 93 LYS A C 1
ATOM 767 O O . LYS A 1 93 ? -42.677 22.431 12.177 1.00 82.00 93 LYS A O 1
ATOM 772 N N . ASP A 1 94 ? -40.799 22.347 10.940 1.00 83.56 94 ASP A N 1
ATOM 773 C CA . ASP A 1 94 ? -40.508 23.786 10.943 1.00 83.56 94 ASP A CA 1
ATOM 774 C C . ASP A 1 94 ? -41.623 24.602 10.271 1.00 83.56 94 ASP A C 1
ATOM 776 O O . ASP A 1 94 ? -41.903 25.732 10.661 1.00 83.56 94 ASP A O 1
ATOM 780 N N . ASN A 1 95 ? -42.327 23.998 9.308 1.00 83.56 95 ASN A N 1
ATOM 781 C CA . ASN A 1 95 ? -43.514 24.570 8.666 1.00 83.56 95 ASN A CA 1
ATOM 782 C C . ASN A 1 95 ? -44.812 24.356 9.473 1.00 83.56 95 ASN A C 1
ATOM 784 O O . ASN A 1 95 ? -45.910 24.533 8.944 1.00 83.56 95 ASN A O 1
ATOM 788 N N . GLY A 1 96 ? -44.706 23.959 10.743 1.00 82.56 96 GLY A N 1
ATOM 789 C CA . GLY A 1 96 ? -45.834 23.798 11.658 1.00 82.56 96 GLY A CA 1
ATOM 790 C C . GLY A 1 96 ? -46.606 22.488 11.501 1.00 82.56 96 GLY A C 1
ATOM 791 O O . GLY A 1 96 ? -47.685 22.357 12.072 1.00 82.56 96 GLY A O 1
ATOM 792 N N . ALA A 1 97 ? -46.093 21.508 10.750 1.00 79.94 97 ALA A N 1
ATOM 793 C CA . ALA A 1 97 ? -46.781 20.233 10.598 1.00 79.94 97 ALA A CA 1
ATOM 794 C C . ALA A 1 97 ? -46.700 19.380 11.876 1.00 79.94 97 ALA A C 1
ATOM 796 O O . ALA A 1 97 ? -45.653 19.218 12.509 1.00 79.94 97 ALA A O 1
ATOM 797 N N . SER A 1 98 ? -47.830 18.778 12.209 1.00 79.69 98 SER A N 1
ATOM 798 C CA . SER A 1 98 ? -48.071 17.875 13.331 1.00 79.69 98 SER A CA 1
ATOM 799 C C . SER A 1 98 ? -48.432 16.474 12.826 1.00 79.69 98 SER A C 1
ATOM 801 O O . SER A 1 98 ? -48.608 16.219 11.619 1.00 79.69 98 SER A O 1
ATOM 803 N N . CYS A 1 99 ? -48.509 15.534 13.768 1.00 77.06 99 CYS A N 1
ATOM 804 C CA . CYS A 1 99 ? -49.067 14.214 13.499 1.00 77.06 99 CYS A CA 1
ATOM 805 C C . CYS A 1 99 ? -50.590 14.297 13.247 1.00 77.06 99 CYS A C 1
ATOM 807 O O . CYS A 1 99 ? -51.130 15.373 13.027 1.00 77.06 99 CYS A O 1
ATOM 809 N N . LEU A 1 100 ? -51.304 13.166 13.245 1.00 72.44 100 LEU A N 1
ATOM 810 C CA . LEU A 1 100 ? -52.773 13.156 13.098 1.00 72.44 100 LEU A CA 1
ATOM 811 C C . LEU A 1 100 ? -53.516 13.914 14.220 1.00 72.44 100 LEU A C 1
ATOM 813 O O . LEU A 1 100 ? -54.708 14.172 14.086 1.00 72.44 100 LEU A O 1
ATOM 817 N N . ASP A 1 101 ? -52.813 14.244 15.301 1.00 76.44 101 ASP A N 1
ATOM 818 C CA . ASP A 1 101 ? -53.255 15.110 16.386 1.00 76.44 101 ASP A CA 1
ATOM 819 C C . ASP A 1 101 ? -52.347 16.352 16.453 1.00 76.44 101 ASP A C 1
ATOM 821 O O . ASP A 1 101 ? -51.128 16.237 16.636 1.00 76.44 101 ASP A O 1
ATOM 825 N N . ASP A 1 102 ? -52.943 17.536 16.305 1.00 73.31 102 ASP A N 1
ATOM 826 C CA . ASP A 1 102 ? -52.239 18.824 16.280 1.00 73.31 102 ASP A CA 1
ATOM 827 C C . ASP A 1 102 ? -51.684 19.240 17.648 1.00 73.31 102 ASP A C 1
ATOM 829 O O . ASP A 1 102 ? -50.800 20.093 17.725 1.00 73.31 102 ASP A O 1
ATOM 833 N N . SER A 1 103 ? -52.151 18.614 18.731 1.00 73.75 103 SER A N 1
ATOM 834 C CA . SER A 1 103 ? -51.632 18.848 20.080 1.00 73.75 103 SER A CA 1
ATOM 835 C C . SER A 1 103 ? -50.307 18.128 20.345 1.00 73.75 103 SER A C 1
ATOM 837 O O . SER A 1 103 ? -49.576 18.478 21.274 1.00 73.75 103 SER A O 1
ATOM 839 N N . HIS A 1 104 ? -49.957 17.138 19.522 1.00 75.62 104 HIS A N 1
ATOM 840 C CA . HIS A 1 104 ? -48.720 16.392 19.682 1.00 75.62 104 HIS A CA 1
ATOM 841 C C . HIS A 1 104 ? -47.566 17.060 18.949 1.00 75.62 104 HIS A C 1
ATOM 843 O O . HIS A 1 104 ? -47.511 17.160 17.719 1.00 75.62 104 HIS A O 1
ATOM 849 N N . ILE A 1 105 ? -46.568 17.441 19.736 1.00 69.12 105 ILE A N 1
ATOM 850 C CA . ILE A 1 105 ? -45.344 18.042 19.220 1.00 69.12 105 ILE A CA 1
ATOM 851 C C . ILE A 1 105 ? -44.418 16.951 18.644 1.00 69.12 105 ILE A C 1
ATOM 853 O O . ILE A 1 105 ? -43.678 17.225 17.700 1.00 69.12 105 ILE A O 1
ATOM 857 N N . GLY A 1 106 ? -44.561 15.698 19.091 1.00 69.19 106 GLY A N 1
ATOM 858 C CA . GLY A 1 106 ? -43.671 14.595 18.724 1.00 69.19 106 GLY A CA 1
ATOM 859 C C . GLY A 1 106 ? -42.296 14.749 19.376 1.00 69.19 106 GLY A C 1
ATOM 860 O O . GLY A 1 106 ? -41.866 15.858 19.688 1.00 69.19 106 GLY A O 1
ATOM 861 N N . ASP A 1 107 ? -41.606 13.634 19.590 1.00 71.94 107 ASP A N 1
ATOM 862 C CA . ASP A 1 107 ? -40.234 13.669 20.090 1.00 71.94 107 ASP A CA 1
ATOM 863 C C . ASP A 1 107 ? -39.285 13.912 18.920 1.00 71.94 107 ASP A C 1
ATOM 865 O O . ASP A 1 107 ? -39.351 13.188 17.921 1.00 71.94 107 ASP A O 1
ATOM 869 N N . GLU A 1 108 ? -38.374 14.876 19.051 1.00 70.31 108 GLU A N 1
ATOM 870 C CA . GLU A 1 108 ? -37.245 14.993 18.130 1.00 70.31 108 GLU A CA 1
ATOM 871 C C . GLU A 1 108 ? -36.365 13.748 18.268 1.00 70.31 108 GLU A C 1
ATOM 873 O O . GLU A 1 108 ? -35.869 13.397 19.344 1.00 70.31 108 GLU A O 1
ATOM 878 N N . ARG A 1 109 ? -36.220 13.031 17.163 1.00 63.44 109 ARG A N 1
ATOM 879 C CA . ARG A 1 109 ? -35.400 11.843 17.028 1.00 63.44 109 ARG A CA 1
ATOM 880 C C . ARG A 1 109 ? -34.361 12.111 15.957 1.00 63.44 109 ARG A C 1
ATOM 882 O O . ARG A 1 109 ? -34.574 12.830 14.984 1.00 63.44 109 ARG A O 1
ATOM 889 N N . TYR A 1 110 ? -33.235 11.456 16.135 1.00 54.22 110 TYR A N 1
ATOM 890 C CA . TYR A 1 110 ? -32.180 11.457 15.150 1.00 54.22 110 TYR A CA 1
ATOM 891 C C . TYR A 1 110 ? -32.011 10.036 14.660 1.00 54.22 110 TYR A C 1
ATOM 893 O O . TYR A 1 110 ? -31.963 9.106 15.480 1.00 54.22 110 TYR A O 1
ATOM 901 N N . ASP A 1 111 ? -31.930 9.855 13.346 1.00 47.00 111 ASP A N 1
ATOM 902 C CA . ASP A 1 111 ? -31.462 8.578 12.837 1.00 47.00 111 ASP A CA 1
ATOM 903 C C . ASP A 1 111 ? -29.957 8.512 13.072 1.00 47.00 111 ASP A C 1
ATOM 905 O O . ASP A 1 111 ? -29.202 9.392 12.668 1.00 47.00 111 ASP A O 1
ATOM 909 N N . THR A 1 112 ? -29.542 7.503 13.833 1.00 45.72 112 THR A N 1
ATOM 910 C CA . THR A 1 112 ? -28.162 7.256 14.264 1.00 45.72 112 THR A CA 1
ATOM 911 C C . THR A 1 112 ? -27.303 8.517 14.439 1.00 45.72 112 THR A C 1
ATOM 913 O O . THR A 1 112 ? -26.351 8.718 13.690 1.00 45.72 112 THR A O 1
ATOM 916 N N . VAL A 1 113 ? -27.555 9.342 15.466 1.00 36.53 113 VAL A N 1
ATOM 917 C CA . VAL A 1 113 ? -26.458 10.190 15.967 1.00 36.53 113 VAL A CA 1
ATOM 918 C C . VAL A 1 113 ? -25.433 9.226 16.546 1.00 36.53 113 VAL A C 1
ATOM 920 O O . VAL A 1 113 ? -25.767 8.490 17.484 1.00 36.53 113 VAL A O 1
ATOM 923 N N . PRO A 1 114 ? -24.201 9.174 16.019 1.00 39.09 114 PRO A N 1
ATOM 924 C CA . PRO A 1 114 ? -23.144 8.476 16.713 1.00 39.09 114 PRO A CA 1
ATOM 925 C C . PRO A 1 114 ? -22.904 9.221 18.029 1.00 39.09 114 PRO A C 1
ATOM 927 O O . PRO A 1 114 ? -22.255 10.264 18.073 1.00 39.09 114 PRO A O 1
ATOM 930 N N . ILE A 1 115 ? -23.482 8.708 19.118 1.00 37.28 115 ILE A N 1
ATOM 931 C CA . ILE A 1 115 ? -23.139 9.157 20.462 1.00 37.28 115 ILE A CA 1
ATOM 932 C C . ILE A 1 115 ? -21.796 8.525 20.758 1.00 37.28 115 ILE A C 1
ATOM 934 O O . ILE A 1 115 ? -21.679 7.381 21.204 1.00 37.28 115 ILE A O 1
ATOM 938 N N . TYR A 1 116 ? -20.762 9.277 20.437 1.00 40.94 116 TYR A N 1
ATOM 939 C CA . TYR A 1 116 ? -19.424 8.878 20.758 1.00 40.94 116 TYR A CA 1
ATOM 940 C C . TYR A 1 116 ? -19.179 9.083 22.253 1.00 40.94 116 TYR A C 1
ATOM 942 O O . TYR A 1 116 ? -18.914 10.192 22.714 1.00 40.94 116 TYR A O 1
ATOM 950 N N . VAL A 1 117 ? -19.270 8.000 23.022 1.00 49.09 117 VAL A N 1
ATOM 951 C CA . VAL A 1 117 ? -18.810 7.977 24.413 1.00 49.09 117 VAL A CA 1
ATOM 952 C C . VAL A 1 117 ? -17.286 7.852 24.391 1.00 49.09 117 VAL A C 1
ATOM 954 O O . VAL A 1 117 ? -16.733 6.761 24.520 1.00 49.09 117 VAL A O 1
ATOM 957 N N . PHE A 1 118 ? -16.609 8.968 24.125 1.00 52.72 118 PHE A N 1
ATOM 958 C CA . PHE A 1 118 ? -15.159 9.076 24.241 1.00 52.72 118 PHE A CA 1
ATOM 959 C C . PHE A 1 118 ? -14.775 9.674 25.593 1.00 52.72 118 PHE A C 1
ATOM 961 O O . PHE A 1 118 ? -15.506 10.528 26.107 1.00 52.72 118 PHE A O 1
ATOM 968 N N . PRO A 1 119 ? -13.599 9.305 26.130 1.00 61.47 119 PRO A N 1
ATOM 969 C CA . PRO A 1 119 ? -12.915 10.186 27.058 1.00 61.47 119 PRO A CA 1
ATOM 970 C C . PRO A 1 119 ? -12.736 11.550 26.385 1.00 61.47 119 PRO A C 1
ATOM 972 O O . PRO A 1 119 ? -12.295 11.618 25.235 1.00 61.47 119 PRO A O 1
ATOM 975 N N . ARG A 1 120 ? -13.053 12.642 27.078 1.00 67.00 120 ARG A N 1
ATOM 976 C CA . ARG A 1 120 ? -12.618 13.972 26.631 1.00 67.00 120 ARG A CA 1
ATOM 977 C C . ARG A 1 120 ? -11.090 14.022 26.682 1.00 67.00 120 ARG A C 1
ATOM 979 O O . ARG A 1 120 ? -10.493 13.335 27.506 1.00 67.00 120 ARG A O 1
ATOM 986 N N . GLU A 1 121 ? -10.464 14.857 25.854 1.00 64.19 121 GLU A N 1
ATOM 987 C CA . GLU A 1 121 ? -8.993 14.945 25.775 1.00 64.19 121 GLU A CA 1
ATOM 988 C C . GLU A 1 121 ? -8.347 15.085 27.163 1.00 64.19 121 GLU A C 1
ATOM 990 O O . GLU A 1 121 ? -7.463 14.328 27.553 1.00 64.19 121 GLU A O 1
ATOM 995 N N . PHE A 1 122 ? -8.882 15.971 28.005 1.00 78.88 122 PHE A N 1
ATOM 996 C CA . PHE A 1 122 ? -8.356 16.162 29.358 1.00 78.88 122 PHE A CA 1
ATOM 997 C C . PHE A 1 122 ? -8.487 14.927 30.270 1.00 78.88 122 PHE A C 1
ATOM 999 O O . PHE A 1 122 ? -7.758 14.821 31.251 1.00 78.88 122 PHE A O 1
ATOM 1006 N N . GLU A 1 123 ? -9.395 13.987 29.995 1.00 80.38 123 GLU A N 1
ATOM 1007 C CA . GLU A 1 123 ? -9.622 12.805 30.837 1.00 80.38 123 GLU A CA 1
ATOM 1008 C C . GLU A 1 123 ? -8.494 11.778 30.690 1.00 80.38 123 GLU A C 1
ATOM 1010 O O . GLU A 1 123 ? -8.036 11.237 31.698 1.00 80.38 123 GLU A O 1
ATOM 1015 N N . ILE A 1 124 ? -7.984 11.555 29.471 1.00 84.94 124 ILE A N 1
ATOM 1016 C CA . ILE A 1 124 ? -6.805 10.695 29.260 1.00 84.94 124 ILE A CA 1
ATOM 1017 C C . ILE A 1 124 ? -5.557 11.362 29.827 1.00 84.94 124 ILE A C 1
ATOM 1019 O O . ILE A 1 124 ? -4.781 10.693 30.509 1.00 84.94 124 ILE A O 1
ATOM 1023 N N . ALA A 1 125 ? -5.380 12.667 29.607 1.00 89.81 125 ALA A N 1
ATOM 1024 C CA . ALA A 1 125 ? -4.257 13.401 30.181 1.00 89.81 125 ALA A CA 1
ATOM 1025 C C . ALA A 1 125 ? -4.276 13.325 31.719 1.00 89.81 125 ALA A C 1
ATOM 1027 O O . ALA A 1 125 ? -3.262 12.998 32.330 1.00 89.81 125 ALA A O 1
ATOM 1028 N N . ASN A 1 126 ? -5.440 13.506 32.356 1.00 88.38 126 ASN A N 1
ATOM 1029 C CA . ASN A 1 126 ? -5.599 13.365 33.807 1.00 88.38 126 ASN A CA 1
ATOM 1030 C C . ASN A 1 126 ? -5.297 11.945 34.297 1.00 88.38 126 ASN A C 1
ATOM 1032 O O . ASN A 1 126 ? -4.640 11.774 35.326 1.00 88.38 126 ASN A O 1
ATOM 1036 N N . TYR A 1 127 ? -5.748 10.924 33.566 1.00 87.62 127 TYR A N 1
ATOM 1037 C CA . TYR A 1 127 ? -5.416 9.530 33.853 1.00 87.62 127 TYR A CA 1
ATOM 1038 C C . TYR A 1 127 ? -3.901 9.284 33.787 1.00 87.62 127 TYR A C 1
ATOM 1040 O O . TYR A 1 127 ? -3.327 8.734 34.731 1.00 87.62 127 TYR A O 1
ATOM 1048 N N . CYS A 1 128 ? -3.239 9.741 32.721 1.00 91.06 128 CYS A N 1
ATOM 1049 C CA . CYS A 1 128 ? -1.794 9.602 32.546 1.00 91.06 128 CYS A CA 1
ATOM 1050 C C . CYS A 1 128 ? -1.034 10.354 33.642 1.00 91.06 128 CYS A C 1
ATOM 1052 O O . CYS A 1 128 ? -0.180 9.770 34.307 1.00 91.06 128 CYS A O 1
ATOM 1054 N N . ARG A 1 129 ? -1.420 11.605 33.918 1.00 91.62 129 ARG A N 1
ATOM 1055 C CA . ARG A 1 129 ? -0.890 12.423 35.017 1.00 91.62 129 ARG A CA 1
ATOM 1056 C C . ARG A 1 129 ? -1.004 11.708 36.358 1.00 91.62 129 ARG A C 1
ATOM 1058 O O . ARG A 1 129 ? -0.041 11.667 37.121 1.00 91.62 129 ARG A O 1
ATOM 1065 N N . HIS A 1 130 ? -2.163 11.125 36.653 1.00 88.56 130 HIS A N 1
ATOM 1066 C CA . HIS A 1 130 ? -2.381 10.393 37.896 1.00 88.56 130 HIS A CA 1
ATOM 1067 C C . HIS A 1 130 ? -1.484 9.152 37.996 1.00 88.56 130 HIS A C 1
ATOM 1069 O O . HIS A 1 130 ? -0.828 8.954 39.019 1.00 88.56 130 HIS A O 1
ATOM 1075 N N . ARG A 1 131 ? -1.403 8.345 36.929 1.00 89.38 131 ARG A N 1
ATOM 1076 C CA . ARG A 1 131 ? -0.550 7.146 36.865 1.00 89.38 131 ARG A CA 1
ATOM 1077 C C . ARG A 1 131 ? 0.932 7.485 37.035 1.00 89.38 131 ARG A C 1
ATOM 1079 O O . ARG A 1 131 ? 1.604 6.831 37.829 1.00 89.38 131 ARG A O 1
ATOM 1086 N N . LEU A 1 132 ? 1.416 8.521 36.352 1.00 90.88 132 LEU A N 1
ATOM 1087 C CA . LEU A 1 132 ? 2.793 9.007 36.480 1.00 90.88 132 LEU A CA 1
ATOM 1088 C C . LEU A 1 132 ? 3.060 9.554 37.889 1.00 90.88 132 LEU A C 1
ATOM 1090 O O . LEU A 1 132 ? 4.054 9.193 38.510 1.00 90.88 132 LEU A O 1
ATOM 1094 N N . SER A 1 133 ? 2.136 10.341 38.454 1.00 89.69 133 SER A N 1
ATOM 1095 C CA . SER A 1 133 ? 2.257 10.851 39.827 1.00 89.69 133 SER A CA 1
ATOM 1096 C C . SER A 1 133 ? 2.344 9.723 40.853 1.00 89.69 133 SER A C 1
ATOM 1098 O O . SER A 1 133 ? 3.181 9.786 41.751 1.00 89.69 133 SER A O 1
ATOM 1100 N N . LEU A 1 134 ? 1.511 8.686 40.725 1.00 86.38 134 LEU A N 1
ATOM 1101 C CA . LEU A 1 134 ? 1.567 7.508 41.590 1.00 86.38 134 LEU A CA 1
ATOM 1102 C C . LEU A 1 134 ? 2.912 6.789 41.486 1.00 86.38 134 LEU A C 1
ATOM 1104 O O . LEU A 1 134 ? 3.460 6.400 42.512 1.00 86.38 134 LEU A O 1
ATOM 1108 N N . ALA A 1 135 ? 3.454 6.641 40.277 1.00 85.00 135 ALA A N 1
ATOM 1109 C CA . ALA A 1 135 ? 4.765 6.033 40.075 1.00 85.00 135 ALA A CA 1
ATOM 1110 C C . ALA A 1 135 ? 5.900 6.864 40.709 1.00 85.00 135 ALA A C 1
ATOM 1112 O O . ALA A 1 135 ? 6.845 6.294 41.248 1.00 85.00 135 ALA A O 1
ATOM 1113 N N . CYS A 1 136 ? 5.782 8.196 40.739 1.00 85.38 136 CYS A N 1
ATOM 1114 C CA . CYS A 1 136 ? 6.757 9.075 41.394 1.00 85.38 136 CYS A CA 1
ATOM 1115 C C . CYS A 1 136 ? 6.709 9.031 42.934 1.00 85.38 136 CYS A C 1
ATOM 1117 O O . CYS A 1 136 ? 7.723 9.327 43.576 1.00 85.38 136 CYS A O 1
ATOM 1119 N N . ARG A 1 137 ? 5.563 8.664 43.532 1.00 81.19 137 ARG A N 1
ATOM 1120 C CA . ARG A 1 137 ? 5.355 8.534 44.988 1.00 81.19 137 ARG A CA 1
ATOM 1121 C C . ARG A 1 137 ? 5.982 7.235 45.502 1.00 81.19 137 ARG A C 1
ATOM 1123 O O . ARG A 1 137 ? 5.285 6.266 45.790 1.00 81.19 137 ARG A O 1
ATOM 1130 N N . VAL A 1 138 ? 7.304 7.181 45.610 1.00 59.66 138 VAL A N 1
ATOM 1131 C CA . VAL A 1 138 ? 7.960 6.023 46.227 1.00 59.66 138 VAL A CA 1
ATOM 1132 C C . VAL A 1 138 ? 7.849 6.123 47.748 1.00 59.66 138 VAL A C 1
ATOM 1134 O O . VAL A 1 138 ? 8.551 6.902 48.379 1.00 59.66 138 VAL A O 1
ATOM 1137 N N . ASP A 1 139 ? 6.982 5.285 48.314 1.00 50.25 139 ASP A N 1
ATOM 1138 C CA . ASP A 1 139 ? 7.236 4.589 49.578 1.00 50.25 139 ASP A CA 1
ATOM 1139 C C . ASP A 1 139 ? 6.730 3.145 49.420 1.00 50.25 139 ASP A C 1
ATOM 1141 O O . ASP A 1 139 ? 5.643 2.765 49.860 1.00 50.25 139 ASP A O 1
ATOM 1145 N N . ARG A 1 140 ? 7.472 2.339 48.650 1.00 54.06 140 ARG A N 1
ATOM 1146 C CA . ARG A 1 140 ? 7.185 0.912 48.489 1.00 54.06 140 ARG A CA 1
ATOM 1147 C C . ARG A 1 140 ? 8.052 0.118 49.458 1.00 54.06 140 ARG A C 1
ATOM 1149 O O . ARG A 1 140 ? 9.186 -0.233 49.153 1.00 54.06 140 ARG A O 1
ATOM 1156 N N . LYS A 1 141 ? 7.488 -0.211 50.621 1.00 46.81 141 LYS A N 1
ATOM 1157 C CA . LYS A 1 141 ? 7.954 -1.344 51.434 1.00 46.81 141 LYS A CA 1
ATOM 1158 C C . LYS A 1 141 ? 7.523 -2.641 50.743 1.00 46.81 141 LYS A C 1
ATOM 1160 O O . LYS A 1 141 ? 6.534 -3.251 51.142 1.00 46.81 141 LYS A O 1
ATOM 1165 N N . GLU A 1 142 ? 8.191 -3.026 49.661 1.00 51.72 142 GLU A N 1
ATOM 1166 C CA . GLU A 1 142 ? 7.963 -4.341 49.057 1.00 51.72 142 GLU A CA 1
ATOM 1167 C C . GLU A 1 142 ? 8.710 -5.419 49.856 1.00 51.72 142 GLU A C 1
ATOM 1169 O O . GLU A 1 142 ? 9.856 -5.243 50.266 1.00 51.72 142 GLU A O 1
ATOM 1174 N N . ASP A 1 143 ? 8.015 -6.523 50.138 1.00 47.47 143 ASP A N 1
ATOM 1175 C CA . ASP A 1 143 ? 8.571 -7.684 50.832 1.00 47.47 143 ASP A CA 1
ATOM 1176 C C . ASP A 1 143 ? 9.577 -8.382 49.908 1.00 47.47 143 ASP A C 1
ATOM 1178 O O . ASP A 1 143 ? 9.191 -9.017 48.922 1.00 47.47 143 ASP A O 1
ATOM 1182 N N . SER A 1 144 ? 10.863 -8.281 50.246 1.00 49.69 144 SER A N 1
ATOM 1183 C CA . SER A 1 144 ? 11.988 -8.864 49.502 1.00 49.69 144 SER A CA 1
ATOM 1184 C C . SER A 1 144 ? 11.935 -10.390 49.363 1.00 49.69 144 SER A C 1
ATOM 1186 O O . SER A 1 144 ? 12.755 -10.971 48.665 1.00 49.69 144 SER A O 1
ATOM 1188 N N . ARG A 1 145 ? 10.969 -11.064 50.002 1.00 54.62 145 ARG A N 1
ATOM 1189 C CA . ARG A 1 145 ? 10.742 -12.512 49.882 1.00 54.62 145 ARG A CA 1
ATOM 1190 C C . ARG A 1 145 ? 9.818 -12.900 48.719 1.00 54.62 145 ARG A C 1
ATOM 1192 O O . ARG A 1 145 ? 9.565 -14.089 48.546 1.00 54.62 145 ARG A O 1
ATOM 1199 N N . LYS A 1 146 ? 9.261 -11.938 47.967 1.00 53.56 146 LYS A N 1
ATOM 1200 C CA . LYS A 1 146 ? 8.228 -12.193 46.940 1.00 53.56 146 LYS A CA 1
ATOM 1201 C C . LYS A 1 146 ? 8.677 -11.971 45.488 1.00 53.56 146 LYS A C 1
ATOM 1203 O O . LYS A 1 146 ? 7.992 -12.455 44.591 1.00 53.56 146 LYS A O 1
ATOM 1208 N N . TYR A 1 147 ? 9.795 -11.284 45.257 1.00 50.16 147 TYR A N 1
ATOM 1209 C CA . TYR A 1 147 ? 10.312 -10.975 43.920 1.00 50.16 147 TYR A CA 1
ATOM 1210 C C . TYR A 1 147 ? 11.838 -11.150 43.901 1.00 50.16 147 TYR A C 1
ATOM 1212 O O . TYR A 1 147 ? 12.519 -10.581 44.748 1.00 50.16 147 TYR A O 1
ATOM 1220 N N . ASP A 1 148 ? 12.340 -11.970 42.971 1.00 45.50 148 ASP A N 1
ATOM 1221 C CA . ASP A 1 148 ? 13.760 -12.364 42.835 1.00 45.50 148 ASP A CA 1
ATOM 1222 C C . ASP A 1 148 ? 14.523 -11.494 41.807 1.00 45.50 148 ASP A C 1
ATOM 1224 O O . ASP A 1 148 ? 15.744 -11.564 41.696 1.00 45.50 148 ASP A O 1
ATOM 1228 N N . ASP A 1 149 ? 13.818 -10.622 41.075 1.00 54.69 149 ASP A N 1
ATOM 1229 C CA . ASP A 1 149 ? 14.428 -9.727 40.089 1.00 54.69 149 ASP A CA 1
ATOM 1230 C C . ASP A 1 149 ? 14.834 -8.391 40.727 1.00 54.69 149 ASP A C 1
ATOM 1232 O O . ASP A 1 149 ? 14.056 -7.748 41.437 1.00 54.69 149 ASP A O 1
ATOM 1236 N N . GLN A 1 150 ? 16.067 -7.954 40.450 1.00 56.94 150 GLN A N 1
ATOM 1237 C CA . GLN A 1 150 ? 16.584 -6.642 40.837 1.00 56.94 150 GLN A CA 1
ATOM 1238 C C . GLN A 1 150 ? 15.665 -5.549 40.278 1.00 56.94 150 GLN A C 1
ATOM 1240 O O . GLN A 1 150 ? 15.657 -5.267 39.082 1.00 56.94 150 GLN A O 1
ATOM 1245 N N . PHE A 1 151 ? 14.859 -4.939 41.144 1.00 60.88 151 PHE A N 1
ATOM 1246 C CA . PHE A 1 151 ? 14.006 -3.824 40.762 1.00 60.88 151 PHE A CA 1
ATOM 1247 C C . PHE A 1 151 ? 14.872 -2.652 40.280 1.00 60.88 151 PHE A C 1
ATOM 1249 O O . PHE A 1 151 ? 15.623 -2.059 41.057 1.00 60.88 151 PHE A O 1
ATOM 1256 N N . HIS A 1 152 ? 14.748 -2.305 39.000 1.00 68.25 152 HIS A N 1
ATOM 1257 C CA . HIS A 1 152 ? 15.357 -1.112 38.424 1.00 68.25 152 HIS A CA 1
ATOM 1258 C C . HIS A 1 152 ? 14.291 -0.024 38.285 1.00 68.25 152 HIS A C 1
ATOM 1260 O O . HIS A 1 152 ? 13.314 -0.183 37.555 1.00 68.25 152 HIS A O 1
ATOM 1266 N N . GLU A 1 153 ? 14.470 1.086 39.001 1.00 74.88 153 GLU A N 1
ATOM 1267 C CA . GLU A 1 153 ? 13.580 2.238 38.880 1.00 74.88 153 GLU A CA 1
ATOM 1268 C C . GLU A 1 153 ? 13.711 2.868 37.486 1.00 74.88 153 GLU A C 1
ATOM 1270 O O . GLU A 1 153 ? 14.817 3.185 37.041 1.00 74.88 153 GLU A O 1
ATOM 1275 N N . SER A 1 154 ? 12.573 3.091 36.823 1.00 85.38 154 SER A N 1
ATOM 1276 C CA . SER A 1 154 ? 12.515 3.742 35.512 1.00 85.38 154 SER A CA 1
ATOM 1277 C C . SER A 1 154 ? 13.249 5.088 35.515 1.00 85.38 154 SER A C 1
ATOM 1279 O O . SER A 1 154 ? 13.029 5.941 36.381 1.00 85.38 154 SER A O 1
ATOM 1281 N N . GLY A 1 155 ? 14.100 5.307 34.515 1.00 86.31 155 GLY A N 1
ATOM 1282 C CA . GLY A 1 155 ? 14.782 6.575 34.285 1.00 86.31 155 GLY A CA 1
ATOM 1283 C C . GLY A 1 155 ? 13.820 7.731 34.003 1.00 86.31 155 GLY A C 1
ATOM 1284 O O . GLY A 1 155 ? 14.065 8.845 34.463 1.00 86.31 155 GLY A O 1
ATOM 1285 N N . VAL A 1 156 ? 12.666 7.458 33.382 1.00 87.50 156 VAL A N 1
ATOM 1286 C CA . VAL A 1 156 ? 11.582 8.443 33.202 1.00 87.50 156 VAL A CA 1
ATOM 1287 C C . VAL A 1 156 ? 11.015 8.873 34.555 1.00 87.50 156 VAL A C 1
ATOM 1289 O O . VAL A 1 156 ? 10.831 10.062 34.803 1.00 87.50 156 VAL A O 1
ATOM 1292 N N . ILE A 1 157 ? 10.782 7.931 35.473 1.00 88.38 157 ILE A N 1
ATOM 1293 C CA . ILE A 1 157 ? 10.283 8.250 36.821 1.00 88.38 157 ILE A CA 1
ATOM 1294 C C . ILE A 1 157 ? 11.319 9.044 37.626 1.00 88.38 157 ILE A C 1
ATOM 1296 O O . ILE A 1 157 ? 10.965 10.007 38.313 1.00 88.38 157 ILE A O 1
ATOM 1300 N N . ARG A 1 158 ? 12.606 8.696 37.505 1.00 87.38 158 ARG A N 1
ATOM 1301 C CA . ARG A 1 158 ? 13.701 9.464 38.121 1.00 87.38 158 ARG A CA 1
ATOM 1302 C C . ARG A 1 158 ? 13.762 10.892 37.579 1.00 87.38 158 ARG A C 1
ATOM 1304 O O . ARG A 1 158 ? 13.874 11.824 38.376 1.00 87.38 158 ARG A O 1
ATOM 1311 N N . HIS A 1 159 ? 13.626 11.071 36.266 1.00 88.06 159 HIS A N 1
ATOM 1312 C CA . HIS A 1 159 ? 13.555 12.385 35.627 1.00 88.06 159 HIS A CA 1
ATOM 1313 C C . HIS A 1 159 ? 12.347 13.192 36.127 1.00 88.06 159 HIS A C 1
ATOM 1315 O O . HIS A 1 159 ? 12.516 14.307 36.608 1.00 88.06 159 HIS A O 1
ATOM 1321 N N . LEU A 1 160 ? 11.144 12.610 36.126 1.00 89.75 160 LEU A N 1
ATOM 1322 C CA . LEU A 1 160 ? 9.917 13.267 36.599 1.00 89.75 160 LEU A CA 1
ATOM 1323 C C . LEU A 1 160 ? 9.975 13.693 38.072 1.00 89.75 160 LEU A C 1
ATOM 1325 O O . LEU A 1 160 ? 9.335 14.667 38.460 1.00 89.75 160 LEU A O 1
ATOM 1329 N N . ARG A 1 161 ? 10.728 12.975 38.914 1.00 87.81 161 ARG A N 1
ATOM 1330 C CA . ARG A 1 161 ? 10.946 13.372 40.312 1.00 87.81 161 ARG A CA 1
ATOM 1331 C C . ARG A 1 161 ? 11.854 14.597 40.429 1.00 87.81 161 ARG A C 1
ATOM 1333 O O . ARG A 1 161 ? 11.648 15.406 41.329 1.00 87.81 161 ARG A O 1
ATOM 1340 N N . ARG A 1 162 ? 12.854 14.713 39.549 1.00 88.69 162 ARG A N 1
ATOM 1341 C CA . ARG A 1 162 ? 13.763 15.870 39.469 1.00 88.69 162 ARG A CA 1
ATOM 1342 C C . ARG A 1 162 ? 13.074 17.084 38.834 1.00 88.69 162 ARG A C 1
ATOM 1344 O O . ARG A 1 162 ? 13.336 18.196 39.274 1.00 88.69 162 ARG A O 1
ATOM 1351 N N . ASN A 1 163 ? 12.167 16.839 37.885 1.00 89.00 163 ASN A N 1
ATOM 1352 C CA . ASN A 1 163 ? 11.512 17.833 37.028 1.00 89.00 163 ASN A CA 1
ATOM 1353 C C . ASN A 1 163 ? 9.972 17.659 37.029 1.00 89.00 163 ASN A C 1
ATOM 1355 O O . ASN A 1 163 ? 9.397 17.175 36.045 1.00 89.00 163 ASN A O 1
ATOM 1359 N N . PRO A 1 164 ? 9.264 17.981 38.130 1.00 88.81 164 PRO A N 1
ATOM 1360 C CA . PRO A 1 164 ? 7.825 17.720 38.261 1.00 88.81 164 PRO A CA 1
ATOM 1361 C C . PRO A 1 164 ? 6.943 18.441 37.230 1.00 88.81 164 PRO A C 1
ATOM 1363 O O . PRO A 1 164 ? 5.844 17.976 36.930 1.00 88.81 164 PRO A O 1
ATOM 1366 N N . GLU A 1 165 ? 7.404 19.563 36.683 1.00 89.00 165 GLU A N 1
ATOM 1367 C CA . GLU A 1 165 ? 6.741 20.339 35.630 1.00 89.00 165 GLU A CA 1
ATOM 1368 C C . GLU A 1 165 ? 6.626 19.576 34.304 1.00 89.00 165 GLU A C 1
ATOM 1370 O O . GLU A 1 165 ? 5.679 19.789 33.547 1.00 89.00 165 GLU A O 1
ATOM 1375 N N . SER A 1 166 ? 7.526 18.621 34.061 1.00 90.00 166 SER A N 1
ATOM 1376 C CA . SER A 1 166 ? 7.525 17.774 32.861 1.00 90.00 166 SER A CA 1
ATOM 1377 C C . SER A 1 166 ? 6.369 16.768 32.840 1.00 90.00 166 SER A C 1
ATOM 1379 O O . SER A 1 166 ? 6.011 16.233 31.791 1.00 90.00 166 SER A O 1
ATOM 1381 N N . LEU A 1 167 ? 5.746 16.519 33.996 1.00 91.94 167 LEU A N 1
ATOM 1382 C CA . LEU A 1 167 ? 4.673 15.540 34.151 1.00 91.94 167 LEU A CA 1
ATOM 1383 C C . LEU A 1 167 ? 3.465 15.870 33.269 1.00 91.94 167 LEU A C 1
ATOM 1385 O O . LEU A 1 167 ? 2.908 14.977 32.631 1.00 91.94 167 LEU A O 1
ATOM 1389 N N . ASP A 1 168 ? 3.081 17.145 33.217 1.00 92.25 168 ASP A N 1
ATOM 1390 C CA . ASP A 1 168 ? 1.945 17.598 32.412 1.00 92.25 168 ASP A CA 1
ATOM 1391 C C . ASP A 1 168 ? 2.228 17.532 30.914 1.00 92.25 168 ASP A C 1
ATOM 1393 O O . ASP A 1 168 ? 1.344 17.160 30.141 1.00 92.25 168 ASP A O 1
ATOM 1397 N N . ILE A 1 169 ? 3.471 17.819 30.520 1.00 93.06 169 ILE A N 1
ATOM 1398 C CA . ILE A 1 169 ? 3.922 17.740 29.129 1.00 93.06 169 ILE A CA 1
ATOM 1399 C C . ILE A 1 169 ? 3.828 16.292 28.642 1.00 93.06 169 ILE A C 1
ATOM 1401 O O . ILE A 1 169 ? 3.165 16.022 27.643 1.00 93.06 169 ILE A O 1
ATOM 1405 N N . ILE A 1 170 ? 4.397 15.344 29.393 1.00 92.38 170 ILE A N 1
ATOM 1406 C CA . ILE A 1 170 ? 4.378 13.919 29.033 1.00 92.38 170 ILE A CA 1
ATOM 1407 C C . ILE A 1 170 ? 2.947 13.372 29.042 1.00 92.38 170 ILE A C 1
ATOM 1409 O O . ILE A 1 170 ? 2.550 12.652 28.129 1.00 92.38 170 ILE A O 1
ATOM 1413 N N . ALA A 1 171 ? 2.134 13.729 30.041 1.00 93.25 171 ALA A N 1
ATOM 1414 C CA . ALA A 1 171 ? 0.743 13.292 30.099 1.00 93.25 171 ALA A CA 1
ATOM 1415 C C . ALA A 1 171 ? -0.079 13.793 28.899 1.00 93.25 171 ALA A C 1
ATOM 1417 O O . ALA A 1 171 ? -0.904 13.040 28.373 1.00 93.25 171 ALA A O 1
ATOM 1418 N N . LYS A 1 172 ? 0.150 15.036 28.454 1.00 92.12 172 LYS A N 1
ATOM 1419 C CA . LYS A 1 172 ? -0.508 15.598 27.270 1.00 92.12 172 LYS A CA 1
ATOM 1420 C C . LYS A 1 172 ? 0.013 14.970 25.979 1.00 92.12 172 LYS A C 1
ATOM 1422 O O . LYS A 1 172 ? -0.790 14.666 25.106 1.00 92.12 172 LYS A O 1
ATOM 1427 N N . GLU A 1 173 ? 1.309 14.692 25.882 1.00 92.38 173 GLU A N 1
ATOM 1428 C CA . GLU A 1 173 ? 1.892 14.027 24.713 1.00 92.38 173 GLU A CA 1
ATOM 1429 C C . GLU A 1 173 ? 1.343 12.601 24.533 1.00 92.38 173 GLU A C 1
ATOM 1431 O O . GLU A 1 173 ? 0.929 12.223 23.435 1.00 92.38 173 GLU A O 1
ATOM 1436 N N . ILE A 1 174 ? 1.245 11.821 25.618 1.00 91.94 174 ILE A N 1
ATOM 1437 C CA . ILE A 1 174 ? 0.607 10.494 25.586 1.00 91.94 174 ILE A CA 1
ATOM 1438 C C . ILE A 1 174 ? -0.842 10.610 25.113 1.00 91.94 174 ILE A C 1
ATOM 1440 O O . ILE A 1 174 ? -1.303 9.787 24.326 1.00 91.94 174 ILE A O 1
ATOM 1444 N N . GLU A 1 175 ? -1.573 11.617 25.586 1.00 89.38 175 GLU A N 1
ATOM 1445 C CA . GLU A 1 175 ? -2.963 11.832 25.206 1.00 89.38 175 GLU A CA 1
ATOM 1446 C C . GLU A 1 175 ? -3.126 12.144 23.716 1.00 89.38 175 GLU A C 1
ATOM 1448 O O . GLU A 1 175 ? -3.907 11.461 23.044 1.00 89.38 175 GLU A O 1
ATOM 1453 N N . CYS A 1 176 ? -2.328 13.076 23.186 1.00 87.44 176 CYS A N 1
ATOM 1454 C CA . CYS A 1 176 ? -2.283 13.396 21.760 1.00 87.44 176 CYS A CA 1
ATOM 1455 C C . CYS A 1 176 ? -2.036 12.139 20.910 1.00 87.44 176 CYS A C 1
ATOM 1457 O O . CYS A 1 176 ? -2.698 11.931 19.893 1.00 87.44 176 CYS A O 1
ATOM 1459 N N . ARG A 1 177 ? -1.127 11.260 21.353 1.00 86.56 177 ARG A N 1
ATOM 1460 C CA . ARG A 1 177 ? -0.770 10.012 20.652 1.00 86.56 177 ARG A CA 1
ATOM 1461 C C . ARG A 1 177 ? -1.760 8.873 20.847 1.00 86.56 177 ARG A C 1
ATOM 1463 O O . ARG A 1 177 ? -1.798 7.954 20.033 1.00 86.56 177 ARG A O 1
ATOM 1470 N N . ALA A 1 178 ? -2.513 8.889 21.940 1.00 83.50 178 ALA A N 1
ATOM 1471 C CA . ALA A 1 178 ? -3.537 7.899 22.240 1.00 83.50 178 ALA A CA 1
ATOM 1472 C C . ALA A 1 178 ? -4.853 8.190 21.513 1.00 83.50 178 ALA A C 1
ATOM 1474 O O . ALA A 1 178 ? -5.648 7.270 21.315 1.00 83.50 178 ALA A O 1
ATOM 1475 N N . TRP A 1 179 ? -5.094 9.455 21.153 1.00 78.50 179 TRP A N 1
ATOM 1476 C CA . TRP A 1 179 ? -6.238 9.929 20.373 1.00 78.50 179 TRP A CA 1
ATOM 1477 C C . TRP A 1 179 ? -7.579 9.344 20.849 1.00 78.50 179 TRP A C 1
ATOM 1479 O O . TRP A 1 179 ? -8.321 8.693 20.109 1.00 78.50 179 TRP A O 1
ATOM 1489 N N . GLY A 1 180 ? -7.861 9.507 22.145 1.00 74.94 180 GLY A N 1
ATOM 1490 C CA . GLY A 1 180 ? -9.085 8.994 22.769 1.00 74.94 180 GLY A CA 1
ATOM 1491 C C . GLY A 1 180 ? -9.050 7.508 23.162 1.00 74.94 180 GLY A C 1
ATOM 1492 O O . GLY A 1 180 ? -10.036 7.001 23.699 1.00 74.94 180 GLY A O 1
ATOM 1493 N N . ASN A 1 181 ? -7.942 6.789 22.942 1.00 77.75 181 ASN A N 1
ATOM 1494 C CA . ASN A 1 181 ? -7.814 5.363 23.250 1.00 77.75 181 ASN A CA 1
ATOM 1495 C C . ASN A 1 181 ? -6.966 5.101 24.506 1.00 77.75 181 ASN A C 1
ATOM 1497 O O . ASN A 1 181 ? -5.737 5.089 24.468 1.00 77.75 181 ASN A O 1
ATOM 1501 N N . PHE A 1 182 ? -7.624 4.792 25.625 1.00 80.94 182 PHE A N 1
ATOM 1502 C CA . PHE A 1 182 ? -6.926 4.567 26.895 1.00 80.94 182 PHE A CA 1
ATOM 1503 C C . PHE A 1 182 ? -5.951 3.374 26.871 1.00 80.94 182 PHE A C 1
ATOM 1505 O O . PHE A 1 182 ? -4.988 3.386 27.628 1.00 80.94 182 PHE A O 1
ATOM 1512 N N . ARG A 1 183 ? -6.172 2.343 26.036 1.00 82.00 183 ARG A N 1
ATOM 1513 C CA . ARG A 1 183 ? -5.252 1.191 25.934 1.00 82.00 183 ARG A CA 1
ATOM 1514 C C . ARG A 1 183 ? -3.975 1.562 25.210 1.00 82.00 183 ARG A C 1
ATOM 1516 O O . ARG A 1 183 ? -2.911 1.070 25.563 1.00 82.00 183 ARG A O 1
ATOM 1523 N N . VAL A 1 184 ? -4.080 2.450 24.225 1.00 85.19 184 VAL A N 1
ATOM 1524 C CA . VAL A 1 184 ? -2.900 3.038 23.592 1.00 85.19 184 VAL A CA 1
ATOM 1525 C C . VAL A 1 184 ? -2.161 3.905 24.610 1.00 85.19 184 VAL A C 1
ATOM 1527 O O . VAL A 1 184 ? -0.954 3.752 24.748 1.00 85.19 184 VAL A O 1
ATOM 1530 N N . ALA A 1 185 ? -2.874 4.723 25.394 1.00 88.25 185 ALA A N 1
ATOM 1531 C CA . ALA A 1 185 ? -2.271 5.496 26.484 1.00 88.25 185 ALA A CA 1
ATOM 1532 C C . ALA A 1 185 ? -1.599 4.607 27.550 1.00 88.25 185 ALA A C 1
ATOM 1534 O O . ALA A 1 185 ? -0.516 4.918 28.028 1.00 88.25 185 ALA A O 1
ATOM 1535 N N . GLU A 1 186 ? -2.212 3.480 27.914 1.00 88.06 186 GLU A N 1
ATOM 1536 C CA . GLU A 1 186 ? -1.635 2.507 28.845 1.00 88.06 186 GLU A CA 1
ATOM 1537 C C . GLU A 1 186 ? -0.381 1.844 28.270 1.00 88.06 186 GLU A C 1
ATOM 1539 O O . GLU A 1 186 ? 0.619 1.758 28.970 1.00 88.06 186 GLU A O 1
ATOM 1544 N N . ALA A 1 187 ? -0.383 1.473 26.987 1.00 89.38 187 ALA A N 1
ATOM 1545 C CA . ALA A 1 187 ? 0.805 0.938 26.327 1.00 89.38 187 ALA A CA 1
ATOM 1546 C C . ALA A 1 187 ? 1.968 1.945 26.310 1.00 89.38 187 ALA A C 1
ATOM 1548 O O . ALA A 1 187 ? 3.117 1.544 26.478 1.00 89.38 187 ALA A O 1
ATOM 1549 N N . TRP A 1 188 ? 1.675 3.239 26.144 1.00 90.62 188 TRP A N 1
ATOM 1550 C CA . TRP A 1 188 ? 2.657 4.314 26.304 1.00 90.62 188 TRP A CA 1
ATOM 1551 C C . TRP A 1 188 ? 3.185 4.404 27.735 1.00 90.62 188 TRP A C 1
ATOM 1553 O O . TRP A 1 188 ? 4.394 4.428 27.936 1.00 90.62 188 TRP A O 1
ATOM 1563 N N . LEU A 1 189 ? 2.297 4.423 28.731 1.00 91.38 189 LEU A N 1
ATOM 1564 C CA . LEU A 1 189 ? 2.687 4.469 30.141 1.00 91.38 189 LEU A CA 1
ATOM 1565 C C . LEU A 1 189 ? 3.571 3.277 30.526 1.00 91.38 189 LEU A C 1
ATOM 1567 O O . LEU A 1 189 ? 4.592 3.475 31.176 1.00 91.38 189 LEU A O 1
ATOM 1571 N N . ASP A 1 190 ? 3.205 2.067 30.109 1.00 90.00 190 ASP A N 1
ATOM 1572 C CA . ASP A 1 190 ? 3.977 0.856 30.389 1.00 90.00 190 ASP A CA 1
ATOM 1573 C C . ASP A 1 190 ? 5.349 0.907 29.700 1.00 90.00 190 ASP A C 1
ATOM 1575 O O . ASP A 1 190 ? 6.360 0.636 30.342 1.00 90.00 190 ASP A O 1
ATOM 1579 N N . ALA A 1 191 ? 5.408 1.337 28.433 1.00 89.75 191 ALA A N 1
ATOM 1580 C CA . ALA A 1 191 ? 6.672 1.501 27.715 1.00 89.75 191 ALA A CA 1
ATOM 1581 C C . ALA A 1 191 ? 7.604 2.505 28.413 1.00 89.75 191 ALA A C 1
ATOM 1583 O O . ALA A 1 191 ? 8.787 2.230 28.588 1.00 89.75 191 ALA A O 1
ATOM 1584 N N . LEU A 1 192 ? 7.065 3.633 28.883 1.00 89.06 192 LEU A N 1
ATOM 1585 C CA . LEU A 1 192 ? 7.821 4.638 29.636 1.00 89.06 192 LEU A CA 1
ATOM 1586 C C . LEU A 1 192 ? 8.323 4.097 30.984 1.00 89.06 192 LEU A C 1
ATOM 1588 O O . LEU A 1 192 ? 9.445 4.391 31.398 1.00 89.06 192 LEU A O 1
ATOM 1592 N N . MET A 1 193 ? 7.520 3.276 31.667 1.00 86.38 193 MET A N 1
ATOM 1593 C CA . MET A 1 193 ? 7.920 2.618 32.917 1.00 86.38 193 MET A CA 1
ATOM 1594 C C . MET A 1 193 ? 8.998 1.541 32.711 1.00 86.38 193 MET A C 1
ATOM 1596 O O . MET A 1 193 ? 9.689 1.206 33.668 1.00 86.38 193 MET A O 1
ATOM 1600 N N . GLU A 1 194 ? 9.184 1.028 31.494 1.00 87.31 194 GLU A N 1
ATOM 1601 C CA . GLU A 1 194 ? 10.261 0.087 31.151 1.00 87.31 194 GLU A CA 1
ATOM 1602 C C . GLU A 1 194 ? 11.594 0.784 30.809 1.00 87.31 194 GLU A C 1
ATOM 1604 O O . GLU A 1 194 ? 12.630 0.122 30.765 1.00 87.31 194 GLU A O 1
ATOM 1609 N N . VAL A 1 195 ? 11.612 2.106 30.587 1.00 84.81 195 VAL A N 1
ATOM 1610 C CA . VAL A 1 195 ? 12.844 2.851 30.264 1.00 84.81 195 VAL A CA 1
ATOM 1611 C C . VAL A 1 195 ? 13.744 2.931 31.495 1.00 84.81 195 VAL A C 1
ATOM 1613 O O . VAL A 1 195 ? 13.398 3.589 32.473 1.00 84.81 195 VAL A O 1
ATOM 1616 N N . ILE A 1 196 ? 14.916 2.294 31.447 1.00 81.12 196 ILE A N 1
ATOM 1617 C CA . ILE A 1 196 ? 15.871 2.248 32.572 1.00 81.12 196 ILE A CA 1
ATOM 1618 C C . ILE A 1 196 ? 16.869 3.418 32.522 1.00 81.12 196 ILE A C 1
ATOM 1620 O O . ILE A 1 196 ? 17.293 3.923 33.566 1.00 81.12 196 ILE A O 1
ATOM 1624 N N . THR A 1 197 ? 17.237 3.864 31.321 1.00 81.88 197 THR A N 1
ATOM 1625 C CA . THR A 1 197 ? 18.232 4.921 31.085 1.00 81.88 197 THR A CA 1
ATOM 1626 C C . THR A 1 197 ? 17.792 6.255 31.681 1.00 81.88 197 THR A C 1
ATOM 1628 O O . THR A 1 197 ? 16.650 6.668 31.496 1.00 81.88 197 THR A O 1
ATOM 1631 N N . ASP A 1 198 ? 18.694 6.927 32.406 1.00 78.88 198 ASP A N 1
ATOM 1632 C CA . ASP A 1 198 ? 18.450 8.298 32.867 1.00 78.88 198 ASP A CA 1
ATOM 1633 C C . ASP A 1 198 ? 18.294 9.232 31.661 1.00 78.88 198 ASP A C 1
ATOM 1635 O O . ASP A 1 198 ? 19.022 9.112 30.679 1.00 78.88 198 ASP A O 1
ATOM 1639 N N . LEU A 1 199 ? 17.354 10.167 31.772 1.00 79.56 199 LEU A N 1
ATOM 1640 C CA . LEU A 1 199 ? 17.098 11.199 30.772 1.00 79.56 199 LEU A CA 1
ATOM 1641 C C . LEU A 1 199 ? 17.568 12.537 31.336 1.00 79.56 199 LEU A C 1
ATOM 1643 O O . LEU A 1 199 ? 17.155 12.916 32.441 1.00 79.56 199 LEU A O 1
ATOM 1647 N N . GLU A 1 200 ? 18.430 13.238 30.602 1.00 78.50 200 GLU A N 1
ATOM 1648 C CA . GLU A 1 200 ? 18.895 14.575 30.985 1.00 78.50 200 GLU A CA 1
ATOM 1649 C C . GLU A 1 200 ? 17.879 15.642 30.568 1.00 78.50 200 GLU A C 1
ATOM 1651 O O . GLU A 1 200 ? 17.486 16.458 31.405 1.00 78.50 200 GLU A O 1
ATOM 1656 N N . HIS A 1 201 ? 17.383 15.580 29.328 1.00 83.50 201 HIS A N 1
ATOM 1657 C CA . HIS A 1 201 ? 16.429 16.540 28.778 1.00 83.50 201 HIS A CA 1
ATOM 1658 C C . HIS A 1 201 ? 15.097 15.866 28.438 1.00 83.50 201 HIS A C 1
ATOM 1660 O O . HIS A 1 201 ? 15.038 14.693 28.072 1.00 83.50 201 HIS A O 1
ATOM 1666 N N . ILE A 1 202 ? 14.001 16.617 28.569 1.00 83.25 202 ILE A N 1
ATOM 1667 C CA . ILE A 1 202 ? 12.671 16.128 28.184 1.00 83.25 202 ILE A CA 1
ATOM 1668 C C . ILE A 1 202 ? 12.564 15.921 26.666 1.00 83.25 202 ILE A C 1
ATOM 1670 O O . ILE A 1 202 ? 11.835 15.036 26.230 1.00 83.25 202 ILE A O 1
ATOM 1674 N N . ASP A 1 203 ? 13.315 16.692 25.874 1.00 86.00 203 ASP A N 1
ATOM 1675 C CA . ASP A 1 203 ? 13.312 16.603 24.411 1.00 86.00 203 ASP A CA 1
ATOM 1676 C C . ASP A 1 203 ? 13.769 15.220 23.926 1.00 86.00 203 ASP A C 1
ATOM 1678 O O . ASP A 1 203 ? 13.125 14.649 23.050 1.00 86.00 203 ASP A O 1
ATOM 1682 N N . ASP A 1 204 ? 14.767 14.620 24.588 1.00 82.81 204 ASP A N 1
ATOM 1683 C CA . ASP A 1 204 ? 15.224 13.249 24.313 1.00 82.81 204 ASP A CA 1
ATOM 1684 C C . ASP A 1 204 ? 14.067 12.242 24.458 1.00 82.81 204 ASP A C 1
ATOM 1686 O O . ASP A 1 204 ? 13.897 11.316 23.664 1.00 82.81 204 ASP A O 1
ATOM 1690 N N . LEU A 1 205 ? 13.217 12.444 25.471 1.00 83.50 205 LEU A N 1
ATOM 1691 C CA . LEU A 1 205 ? 12.047 11.603 25.689 1.00 83.50 205 LEU A CA 1
ATOM 1692 C C . LEU A 1 205 ? 10.961 11.847 24.638 1.00 83.50 205 LEU A C 1
ATOM 1694 O O . LEU A 1 205 ? 10.317 10.896 24.202 1.00 83.50 205 LEU A O 1
ATOM 1698 N N . LEU A 1 206 ? 10.731 13.100 24.244 1.00 87.31 206 LEU A N 1
ATOM 1699 C CA . LEU A 1 206 ? 9.740 13.445 23.224 1.00 87.31 206 LEU A CA 1
ATOM 1700 C C . LEU A 1 206 ? 10.130 12.888 21.846 1.00 87.31 206 LEU A C 1
ATOM 1702 O O . LEU A 1 206 ? 9.253 12.434 21.107 1.00 87.31 206 LEU A O 1
ATOM 1706 N N . GLU A 1 207 ? 11.426 12.857 21.526 1.00 85.12 207 GLU A N 1
ATOM 1707 C CA . GLU A 1 207 ? 11.959 12.201 20.329 1.00 85.12 207 GLU A CA 1
ATOM 1708 C C . GLU A 1 207 ? 11.738 10.685 20.360 1.00 85.12 207 GLU A C 1
ATOM 1710 O O . GLU A 1 207 ? 11.222 10.126 19.393 1.00 85.12 207 GLU A O 1
ATOM 1715 N N . GLU A 1 208 ? 12.023 10.009 21.476 1.00 79.94 208 GLU A N 1
ATOM 1716 C CA . GLU A 1 208 ? 11.720 8.577 21.627 1.00 79.94 208 GLU A CA 1
ATOM 1717 C C . GLU A 1 208 ? 10.213 8.306 21.530 1.00 79.94 208 GLU A C 1
ATOM 1719 O O . GLU A 1 208 ? 9.762 7.357 20.879 1.00 79.94 208 GLU A O 1
ATOM 1724 N N . MET A 1 209 ? 9.403 9.201 22.100 1.00 84.88 209 MET A N 1
ATOM 1725 C CA . MET A 1 209 ? 7.956 9.153 21.968 1.00 84.88 209 MET A CA 1
ATOM 1726 C C . MET A 1 209 ? 7.487 9.374 20.530 1.00 84.88 209 MET A C 1
ATOM 1728 O O . MET A 1 209 ? 6.342 9.038 20.245 1.00 84.88 209 MET A O 1
ATOM 1732 N N . ALA A 1 210 ? 8.317 9.834 19.585 1.00 81.88 210 ALA A N 1
ATOM 1733 C CA . ALA A 1 210 ? 7.957 9.869 18.166 1.00 81.88 210 ALA A CA 1
ATOM 1734 C C . ALA A 1 210 ? 7.572 8.478 17.631 1.00 81.88 210 ALA A C 1
ATOM 1736 O O . ALA A 1 210 ? 6.713 8.379 16.748 1.00 81.88 210 ALA A O 1
ATOM 1737 N N . TYR A 1 211 ? 8.121 7.408 18.213 1.00 82.19 211 TYR A N 1
ATOM 1738 C CA . TYR A 1 211 ? 7.893 6.032 17.791 1.00 82.19 211 TYR A CA 1
ATOM 1739 C C . TYR A 1 211 ? 6.868 5.313 18.666 1.00 82.19 211 TYR A C 1
ATOM 1741 O O . TYR A 1 211 ? 7.016 5.173 19.872 1.00 82.19 211 TYR A O 1
ATOM 1749 N N . VAL A 1 212 ? 5.831 4.772 18.030 1.00 82.94 212 VAL A N 1
ATOM 1750 C CA . VAL A 1 212 ? 4.787 3.970 18.686 1.00 82.94 212 VAL A CA 1
ATOM 1751 C C . VAL A 1 212 ? 5.389 2.828 19.539 1.00 82.94 212 VAL A C 1
ATOM 1753 O O . VAL A 1 212 ? 6.236 2.095 19.020 1.00 82.94 212 VAL A O 1
ATOM 1756 N N . PRO A 1 213 ? 4.891 2.563 20.770 1.00 87.56 213 PRO A N 1
ATOM 1757 C CA . PRO A 1 213 ? 5.377 1.496 21.651 1.00 87.56 213 PRO A CA 1
ATOM 1758 C C . PRO A 1 213 ? 4.959 0.107 21.136 1.00 87.56 213 PRO A C 1
ATOM 1760 O O . PRO A 1 213 ? 4.017 -0.523 21.630 1.00 87.56 213 PRO A O 1
ATOM 1763 N N . ARG A 1 214 ? 5.652 -0.377 20.096 1.00 85.88 214 ARG A N 1
ATOM 1764 C CA . ARG A 1 214 ? 5.284 -1.588 19.340 1.00 85.88 214 ARG A CA 1
ATOM 1765 C C . ARG A 1 214 ? 5.188 -2.827 20.223 1.00 85.88 214 ARG A C 1
ATOM 1767 O O . ARG A 1 214 ? 4.227 -3.576 20.098 1.00 85.88 214 ARG A O 1
ATOM 1774 N N . LYS A 1 215 ? 6.146 -3.025 21.135 1.00 86.81 215 LYS A N 1
ATOM 1775 C CA . LYS A 1 215 ? 6.196 -4.179 22.049 1.00 86.81 215 LYS A CA 1
ATOM 1776 C C . LYS A 1 215 ? 4.953 -4.245 22.944 1.00 86.81 215 LYS A C 1
ATOM 1778 O O . LYS A 1 215 ? 4.272 -5.269 22.979 1.00 86.81 215 LYS A O 1
ATOM 1783 N N . ASN A 1 216 ? 4.637 -3.151 23.637 1.00 88.19 216 ASN A N 1
ATOM 1784 C CA . ASN A 1 216 ? 3.525 -3.082 24.587 1.00 88.19 216 ASN A CA 1
ATOM 1785 C C . ASN A 1 216 ? 2.174 -3.212 23.870 1.00 88.19 216 ASN A C 1
ATOM 1787 O O . ASN A 1 216 ? 1.305 -3.962 24.321 1.00 88.19 216 ASN A O 1
ATOM 1791 N N . LEU A 1 217 ? 2.023 -2.577 22.701 1.00 85.50 217 LEU A N 1
ATOM 1792 C CA . LEU A 1 217 ? 0.840 -2.767 21.861 1.00 85.50 217 LEU A CA 1
ATOM 1793 C C . LEU A 1 217 ? 0.719 -4.215 21.366 1.00 85.50 217 LEU A C 1
ATOM 1795 O O . LEU A 1 217 ? -0.348 -4.804 21.533 1.00 85.50 217 LEU A O 1
ATOM 1799 N N . ASN A 1 218 ? 1.787 -4.826 20.834 1.00 85.75 218 ASN A N 1
ATOM 1800 C CA . ASN A 1 218 ? 1.778 -6.233 20.406 1.00 85.75 218 ASN A CA 1
ATOM 1801 C C . ASN A 1 218 ? 1.315 -7.160 21.529 1.00 85.75 218 ASN A C 1
ATOM 1803 O O . ASN A 1 218 ? 0.438 -7.994 21.308 1.00 85.75 218 ASN A O 1
ATOM 1807 N N . ASN A 1 219 ? 1.845 -6.986 22.741 1.00 85.62 219 ASN A N 1
ATOM 1808 C CA . ASN A 1 219 ? 1.455 -7.785 23.902 1.00 85.62 219 ASN A CA 1
ATOM 1809 C C . ASN A 1 219 ? -0.038 -7.643 24.224 1.00 85.62 219 ASN A C 1
ATOM 1811 O O . ASN A 1 219 ? -0.725 -8.644 24.442 1.00 85.62 219 ASN A O 1
ATOM 1815 N N . TYR A 1 220 ? -0.560 -6.414 24.210 1.00 83.44 220 TYR A N 1
ATOM 1816 C CA . TYR A 1 220 ? -1.983 -6.155 24.413 1.00 83.44 220 TYR A CA 1
ATOM 1817 C C . TYR A 1 220 ? -2.850 -6.856 23.354 1.00 83.44 220 TYR A C 1
ATOM 1819 O O . TYR A 1 220 ? -3.809 -7.553 23.701 1.00 83.44 220 TYR A O 1
ATOM 1827 N N . PHE A 1 221 ? -2.511 -6.727 22.070 1.00 81.00 221 PHE A N 1
ATOM 1828 C CA . PHE A 1 221 ? -3.295 -7.336 20.994 1.00 81.00 221 PHE A CA 1
ATOM 1829 C C . PHE A 1 221 ? -3.191 -8.854 20.970 1.00 81.00 221 PHE A C 1
ATOM 1831 O O . PHE A 1 221 ? -4.211 -9.516 20.787 1.00 81.00 221 PHE A O 1
ATOM 1838 N N . LYS A 1 222 ? -2.007 -9.411 21.227 1.00 85.31 222 LYS A N 1
ATOM 1839 C CA . LYS A 1 222 ? -1.803 -10.854 21.351 1.00 85.31 222 LYS A CA 1
ATOM 1840 C C . LYS A 1 222 ? -2.684 -11.435 22.451 1.00 85.31 222 LYS A C 1
ATOM 1842 O O . LYS A 1 222 ? -3.483 -12.329 22.183 1.00 85.31 222 LYS A O 1
ATOM 1847 N N . LYS A 1 223 ? -2.664 -10.834 23.645 1.00 84.19 223 LYS A N 1
ATOM 1848 C CA . LYS A 1 223 ? -3.555 -11.216 24.752 1.00 84.19 223 LYS A CA 1
ATOM 1849 C C . LYS A 1 223 ? -5.031 -11.116 24.362 1.00 84.19 223 LYS A C 1
ATOM 1851 O O . LYS A 1 223 ? -5.853 -11.932 24.774 1.00 84.19 223 LYS A O 1
ATOM 1856 N N . ARG A 1 224 ? -5.394 -10.122 23.547 1.00 80.56 224 ARG A N 1
ATOM 1857 C CA . ARG A 1 224 ? -6.766 -9.965 23.056 1.00 80.56 224 ARG A CA 1
ATOM 1858 C C . ARG A 1 224 ? -7.167 -11.096 22.112 1.00 80.56 224 ARG A C 1
ATOM 1860 O O . ARG A 1 224 ? -8.265 -11.625 22.257 1.00 80.56 224 ARG A O 1
ATOM 1867 N N . VAL A 1 225 ? -6.294 -11.478 21.185 1.00 81.44 225 VAL A N 1
ATOM 1868 C CA . VAL A 1 225 ? -6.514 -12.611 20.275 1.00 81.44 225 VAL A CA 1
ATOM 1869 C C . VAL A 1 225 ? -6.580 -13.933 21.049 1.00 81.44 225 VAL A C 1
ATOM 1871 O O . VAL A 1 225 ? -7.478 -14.737 20.798 1.00 81.44 225 VAL A O 1
ATOM 1874 N N . GLU A 1 226 ? -5.716 -14.134 22.045 1.00 82.81 226 GLU A N 1
ATOM 1875 C CA . GLU A 1 226 ? -5.753 -15.294 22.948 1.00 82.81 226 GLU A CA 1
ATOM 1876 C C . GLU A 1 226 ? -7.090 -15.383 23.701 1.00 82.81 226 GLU A C 1
ATOM 1878 O O . GLU A 1 226 ? -7.743 -16.428 23.698 1.00 82.81 226 GLU A O 1
ATOM 1883 N N . ASN A 1 227 ? -7.564 -14.265 24.260 1.00 78.44 227 ASN A N 1
ATOM 1884 C CA . ASN A 1 227 ? -8.872 -14.200 24.912 1.00 78.44 227 ASN A CA 1
ATOM 1885 C C . ASN A 1 227 ? -10.014 -14.529 23.939 1.00 78.44 227 ASN A C 1
ATOM 1887 O O . ASN A 1 227 ? -10.953 -15.235 24.307 1.00 78.44 227 ASN A O 1
ATOM 1891 N N . MET A 1 228 ? -9.947 -14.055 22.691 1.00 77.62 228 MET A N 1
ATOM 1892 C CA . MET A 1 228 ? -10.963 -14.380 21.684 1.00 77.62 228 MET A CA 1
ATOM 1893 C C . MET A 1 228 ? -11.039 -15.882 21.423 1.00 77.62 228 MET A C 1
ATOM 1895 O O . MET A 1 228 ? -12.142 -16.407 21.324 1.00 77.62 228 MET A O 1
ATOM 1899 N N . LYS A 1 229 ? -9.900 -16.581 21.367 1.00 77.56 229 LYS A N 1
ATOM 1900 C CA . LYS A 1 229 ? -9.872 -18.041 21.199 1.00 77.56 229 LYS A CA 1
ATOM 1901 C C . LYS A 1 229 ? -10.466 -18.787 22.385 1.00 77.56 229 LYS A C 1
ATOM 1903 O O . LYS A 1 229 ? -11.072 -19.834 22.194 1.00 77.56 229 LYS A O 1
ATOM 1908 N N . HIS A 1 230 ? -10.251 -18.277 23.594 1.00 74.50 230 HIS A N 1
ATOM 1909 C CA . HIS A 1 230 ? -10.654 -18.971 24.811 1.00 74.50 230 HIS A CA 1
ATOM 1910 C C . HIS A 1 230 ? -12.158 -18.855 25.091 1.00 74.50 230 HIS A C 1
ATOM 1912 O O . HIS A 1 230 ? -12.778 -19.823 25.520 1.00 74.50 230 HIS A O 1
ATOM 1918 N N . TYR A 1 231 ? -12.747 -17.680 24.848 1.00 68.44 231 TYR A N 1
ATOM 1919 C CA . TYR A 1 231 ? -14.112 -17.373 25.294 1.00 68.44 231 TYR A CA 1
ATOM 1920 C C . TYR A 1 231 ? -15.179 -17.402 24.192 1.00 68.44 231 TYR A C 1
ATOM 1922 O O . TYR A 1 231 ? -16.364 -17.315 24.509 1.00 68.44 231 TYR A O 1
ATOM 1930 N N . LYS A 1 232 ? -14.807 -17.506 22.910 1.00 67.88 232 LYS A N 1
ATOM 1931 C CA . LYS A 1 232 ? -15.778 -17.525 21.805 1.00 67.88 232 LYS A CA 1
ATOM 1932 C C . LYS A 1 232 ? -16.068 -18.935 21.308 1.00 67.88 232 LYS A C 1
ATOM 1934 O O . LYS A 1 232 ? -15.181 -19.782 21.232 1.00 67.88 232 LYS A O 1
ATOM 1939 N N . LEU A 1 233 ? -17.310 -19.146 20.866 1.00 65.88 233 LEU A N 1
ATOM 1940 C CA . LEU A 1 233 ? -17.691 -20.335 20.101 1.00 65.88 233 LEU A CA 1
ATOM 1941 C C . LEU A 1 233 ? -16.801 -20.472 18.855 1.00 65.88 233 LEU A C 1
ATOM 1943 O O . LEU A 1 233 ? -16.351 -19.474 18.288 1.00 65.88 233 LEU A O 1
ATOM 1947 N N . GLN A 1 234 ? -16.566 -21.707 18.408 1.00 69.12 234 GLN A N 1
ATOM 1948 C CA . GLN A 1 234 ? -15.640 -22.008 17.309 1.00 69.12 234 GLN A CA 1
ATOM 1949 C C . GLN A 1 234 ? -15.959 -21.225 16.020 1.00 69.12 234 GLN A C 1
ATOM 1951 O O . GLN A 1 234 ? -15.051 -20.672 15.395 1.00 69.12 234 GLN A O 1
ATOM 1956 N N . ASP A 1 235 ? -17.240 -21.095 15.667 1.00 67.81 235 ASP A N 1
ATOM 1957 C CA . ASP A 1 235 ? -17.681 -20.355 14.476 1.00 67.81 235 ASP A CA 1
ATOM 1958 C C . ASP A 1 235 ? -17.455 -18.839 14.600 1.00 67.81 235 ASP A C 1
ATOM 1960 O O . ASP A 1 235 ? -17.028 -18.181 13.646 1.00 67.81 235 ASP A O 1
ATOM 1964 N N . GLU A 1 236 ? -17.675 -18.270 15.790 1.00 69.50 236 GLU A N 1
ATOM 1965 C CA . GLU A 1 236 ? -17.420 -16.850 16.050 1.00 69.50 236 GLU A CA 1
ATOM 1966 C C . GLU A 1 236 ? -15.924 -16.539 16.069 1.00 69.50 236 GLU A C 1
ATOM 1968 O O . GLU A 1 236 ? -15.498 -15.502 15.551 1.00 69.50 236 GLU A O 1
ATOM 1973 N N . SER A 1 237 ? -15.119 -17.451 16.615 1.00 74.31 237 SER A N 1
ATOM 1974 C CA . SER A 1 237 ? -13.661 -17.393 16.542 1.00 74.31 237 SER A CA 1
ATOM 1975 C C . SER A 1 237 ? -13.209 -17.381 15.086 1.00 74.31 237 SER A C 1
ATOM 1977 O O . SER A 1 237 ? -12.499 -16.463 14.683 1.00 74.31 237 SER A O 1
ATOM 1979 N N . SER A 1 238 ? -13.693 -18.315 14.261 1.00 82.19 238 SER A N 1
ATOM 1980 C CA . SER A 1 238 ? -13.364 -18.368 12.832 1.00 82.19 238 SER A CA 1
ATOM 1981 C C . SER A 1 238 ? -13.660 -17.041 12.128 1.00 82.19 238 SER A C 1
ATOM 1983 O O . SER A 1 238 ? -12.760 -16.455 11.527 1.00 82.19 238 SER A O 1
ATOM 1985 N N . LEU A 1 239 ? -14.869 -16.485 12.273 1.00 85.69 239 LEU A N 1
ATOM 1986 C CA . LEU A 1 239 ? -15.211 -15.180 11.690 1.00 85.69 239 LEU A CA 1
ATOM 1987 C C . LEU A 1 239 ? -14.283 -14.054 12.170 1.00 85.69 239 LEU A C 1
ATOM 1989 O O . LEU A 1 239 ? -13.885 -13.200 11.379 1.00 85.69 239 LEU A O 1
ATOM 1993 N N . THR A 1 240 ? -13.908 -14.069 13.446 1.00 83.69 240 THR A N 1
ATOM 1994 C CA . THR A 1 240 ? -13.009 -13.077 14.046 1.00 83.69 240 THR A CA 1
ATOM 1995 C C . THR A 1 240 ? -11.643 -13.067 13.359 1.00 83.69 240 THR A C 1
ATOM 1997 O O . THR A 1 240 ? -11.198 -12.013 12.901 1.00 83.69 240 THR A O 1
ATOM 2000 N N . PHE A 1 241 ? -11.008 -14.235 13.211 1.00 86.00 241 PHE A N 1
ATOM 2001 C CA . PHE A 1 241 ? -9.714 -14.360 12.528 1.00 86.00 241 PHE A CA 1
ATOM 2002 C C . PHE A 1 241 ? -9.796 -13.908 11.073 1.00 86.00 241 PHE A C 1
ATOM 2004 O O . PHE A 1 241 ? -8.907 -13.214 10.588 1.00 86.00 241 PHE A O 1
ATOM 2011 N N . ARG A 1 242 ? -10.884 -14.253 10.381 1.00 88.81 242 ARG A N 1
ATOM 2012 C CA . ARG A 1 242 ? -11.125 -13.841 8.994 1.00 88.81 242 ARG A CA 1
ATOM 2013 C C . ARG A 1 242 ? -11.195 -12.318 8.876 1.00 88.81 242 ARG A C 1
ATOM 2015 O O . ARG A 1 242 ? -10.457 -11.725 8.100 1.00 88.81 242 ARG A O 1
ATOM 2022 N N . VAL A 1 243 ? -12.028 -11.681 9.698 1.00 89.62 243 VAL A N 1
ATOM 2023 C CA . VAL A 1 243 ? -12.224 -10.225 9.708 1.00 89.62 243 VAL A CA 1
ATOM 2024 C C . VAL A 1 243 ? -10.933 -9.480 10.060 1.00 89.62 243 VAL A C 1
ATOM 2026 O O . VAL A 1 243 ? -10.538 -8.582 9.319 1.00 89.62 243 VAL A O 1
ATOM 2029 N N . ILE A 1 244 ? -10.255 -9.858 11.149 1.00 86.50 244 ILE A N 1
ATOM 2030 C CA . ILE A 1 244 ? -9.013 -9.198 11.585 1.00 86.50 244 ILE A CA 1
ATOM 2031 C C . ILE A 1 244 ? -7.919 -9.378 10.532 1.00 86.50 244 ILE A C 1
ATOM 2033 O O . ILE A 1 244 ? -7.273 -8.400 10.164 1.00 86.50 244 ILE A O 1
ATOM 2037 N N . SER A 1 245 ? -7.753 -10.598 10.007 1.00 87.75 245 SER A N 1
ATOM 2038 C CA . SER A 1 245 ? -6.779 -10.880 8.953 1.00 87.75 245 SER A CA 1
ATOM 2039 C C . SER A 1 245 ? -7.014 -9.979 7.746 1.00 87.75 245 SER A C 1
ATOM 2041 O O . SER A 1 245 ? -6.077 -9.327 7.303 1.00 87.75 245 SER A O 1
ATOM 2043 N N . LEU A 1 246 ? -8.252 -9.864 7.253 1.00 91.12 246 LEU A N 1
ATOM 2044 C CA . LEU A 1 246 ? -8.549 -9.019 6.097 1.00 91.12 246 LEU A CA 1
ATOM 2045 C C . LEU A 1 246 ? -8.250 -7.546 6.379 1.00 91.12 246 LEU A C 1
ATOM 2047 O O . LEU A 1 246 ? -7.488 -6.946 5.629 1.00 91.12 246 LEU A O 1
ATOM 2051 N N . ILE A 1 247 ? -8.776 -6.973 7.467 1.00 89.62 247 ILE A N 1
ATOM 2052 C CA . ILE A 1 247 ? -8.597 -5.542 7.758 1.00 89.62 247 ILE A CA 1
ATOM 2053 C C . ILE A 1 247 ? -7.130 -5.168 7.941 1.00 89.62 247 ILE A C 1
ATOM 2055 O O . ILE A 1 247 ? -6.681 -4.177 7.370 1.00 89.62 247 ILE A O 1
ATOM 2059 N N . MET A 1 248 ? -6.370 -5.974 8.677 1.00 85.88 248 MET A N 1
ATOM 2060 C CA . MET A 1 248 ? -4.946 -5.716 8.897 1.00 85.88 248 MET A CA 1
ATOM 2061 C C . MET A 1 248 ? -4.115 -5.840 7.610 1.00 85.88 248 MET A C 1
ATOM 2063 O O . MET A 1 248 ? -3.021 -5.297 7.537 1.00 85.88 248 MET A O 1
ATOM 2067 N N . THR A 1 249 ? -4.630 -6.537 6.593 1.00 89.00 249 THR A N 1
ATOM 2068 C CA . THR A 1 249 ? -3.942 -6.761 5.310 1.00 89.00 249 THR A CA 1
ATOM 2069 C C . THR A 1 249 ? -4.328 -5.734 4.247 1.00 89.00 249 THR A C 1
ATOM 2071 O O . THR A 1 249 ? -3.640 -5.614 3.236 1.00 89.00 249 THR A O 1
ATOM 2074 N N . THR A 1 250 ? -5.433 -5.004 4.429 1.00 91.19 250 THR A N 1
ATOM 2075 C CA . THR A 1 250 ? -5.911 -4.052 3.418 1.00 91.19 250 THR A CA 1
ATOM 2076 C C . THR A 1 250 ? -4.931 -2.898 3.183 1.00 91.19 250 THR A C 1
ATOM 2078 O O . THR A 1 250 ? -4.555 -2.181 4.110 1.00 91.19 250 THR A O 1
ATOM 2081 N N . LEU A 1 251 ? -4.566 -2.683 1.916 1.00 90.56 251 LEU A N 1
ATOM 2082 C CA . LEU A 1 251 ? -3.667 -1.597 1.485 1.00 90.56 251 LEU A CA 1
ATOM 2083 C C . LEU A 1 251 ? -4.320 -0.208 1.505 1.00 90.56 251 LEU A C 1
ATOM 2085 O O . LEU A 1 251 ? -3.627 0.801 1.522 1.00 90.56 251 LEU A O 1
ATOM 2089 N N . GLN A 1 252 ? -5.650 -0.151 1.566 1.00 87.44 252 GLN A N 1
ATOM 2090 C CA . GLN A 1 252 ? -6.427 1.078 1.709 1.00 87.44 252 GLN A CA 1
ATOM 2091 C C . GLN A 1 252 ? -7.657 0.828 2.595 1.00 87.44 252 GLN A C 1
ATOM 2093 O O . GLN A 1 252 ? -8.057 -0.329 2.756 1.00 87.44 252 GLN A O 1
ATOM 2098 N N . PRO A 1 253 ? -8.267 1.866 3.202 1.00 85.81 253 PRO A N 1
ATOM 2099 C CA . PRO A 1 253 ? -9.491 1.704 3.981 1.00 85.81 253 PRO A CA 1
ATOM 2100 C C . PRO A 1 253 ? -10.573 0.968 3.183 1.00 85.81 253 PRO A C 1
ATOM 2102 O O . PRO A 1 253 ? -10.992 1.417 2.119 1.00 85.81 253 PRO A O 1
ATOM 2105 N N . ILE A 1 254 ? -11.052 -0.160 3.708 1.00 90.44 254 ILE A N 1
ATOM 2106 C CA . ILE A 1 254 ? -12.060 -0.971 3.024 1.00 90.44 254 ILE A CA 1
ATOM 2107 C C . ILE A 1 254 ? -13.471 -0.564 3.452 1.00 90.44 254 ILE A C 1
ATOM 2109 O O . ILE A 1 254 ? -13.771 -0.400 4.638 1.00 90.44 254 ILE A O 1
ATOM 2113 N N . ASN A 1 255 ? -14.359 -0.402 2.473 1.00 91.31 255 ASN A N 1
ATOM 2114 C CA . ASN A 1 255 ? -15.779 -0.181 2.727 1.00 91.31 255 ASN A CA 1
ATOM 2115 C C . ASN A 1 255 ? -16.417 -1.431 3.375 1.00 91.31 255 ASN A C 1
ATOM 2117 O O . ASN A 1 255 ? -16.036 -2.559 3.057 1.00 91.31 255 ASN A O 1
ATOM 2121 N N . ILE A 1 256 ? -17.415 -1.259 4.250 1.00 90.19 256 ILE A N 1
ATOM 2122 C CA . ILE A 1 256 ? -18.083 -2.393 4.920 1.00 90.19 256 ILE A CA 1
ATOM 2123 C C . ILE A 1 256 ? -18.706 -3.395 3.933 1.00 90.19 256 ILE A C 1
ATOM 2125 O O . ILE A 1 256 ? -18.571 -4.600 4.132 1.00 90.19 256 ILE A O 1
ATOM 2129 N N . ILE A 1 257 ? -19.300 -2.922 2.836 1.00 92.44 257 ILE A N 1
ATOM 2130 C CA . ILE A 1 257 ? -19.860 -3.763 1.769 1.00 92.44 257 ILE A CA 1
ATOM 2131 C C . ILE A 1 257 ? -18.730 -4.524 1.065 1.00 92.44 257 ILE A C 1
ATOM 2133 O O . ILE A 1 257 ? -18.844 -5.719 0.796 1.00 92.44 257 ILE A O 1
ATOM 2137 N N . ALA A 1 258 ? -17.589 -3.869 0.826 1.00 94.50 258 ALA A N 1
ATOM 2138 C CA . ALA A 1 258 ? -16.434 -4.532 0.227 1.00 94.50 258 ALA A CA 1
ATOM 2139 C C . ALA A 1 258 ? -15.877 -5.645 1.132 1.00 94.50 258 ALA A C 1
ATOM 2141 O O . ALA A 1 258 ? -15.577 -6.739 0.651 1.00 94.50 258 ALA A O 1
ATOM 2142 N N . LEU A 1 259 ? -15.815 -5.410 2.447 1.00 94.81 259 LEU A N 1
ATOM 2143 C CA . LEU A 1 259 ? -15.445 -6.439 3.419 1.00 94.81 259 LEU A CA 1
ATOM 2144 C C . LEU A 1 259 ? -16.450 -7.600 3.425 1.00 94.81 259 LEU A C 1
ATOM 2146 O O . LEU A 1 259 ? -16.044 -8.760 3.448 1.00 94.81 259 LEU A O 1
ATOM 2150 N N . GLN A 1 260 ? -17.753 -7.316 3.375 1.00 94.62 260 GLN A N 1
ATOM 2151 C CA . GLN A 1 260 ? -18.791 -8.348 3.294 1.00 94.62 260 GLN A CA 1
ATOM 2152 C C . GLN A 1 260 ? -18.636 -9.215 2.042 1.00 94.62 260 GLN A C 1
ATOM 2154 O O . GLN A 1 260 ? -18.768 -10.435 2.130 1.00 94.62 260 GLN A O 1
ATOM 2159 N N . HIS A 1 261 ? -18.297 -8.617 0.898 1.00 94.50 261 HIS A N 1
ATOM 2160 C CA . HIS A 1 261 ? -18.017 -9.354 -0.336 1.00 94.50 261 HIS A CA 1
ATOM 2161 C C . HIS A 1 261 ? -16.783 -10.245 -0.200 1.00 94.50 261 HIS A C 1
ATOM 2163 O O . HIS A 1 261 ? -16.843 -11.420 -0.559 1.00 94.50 261 HIS A O 1
ATOM 2169 N N . ALA A 1 262 ? -15.693 -9.730 0.375 1.00 94.44 262 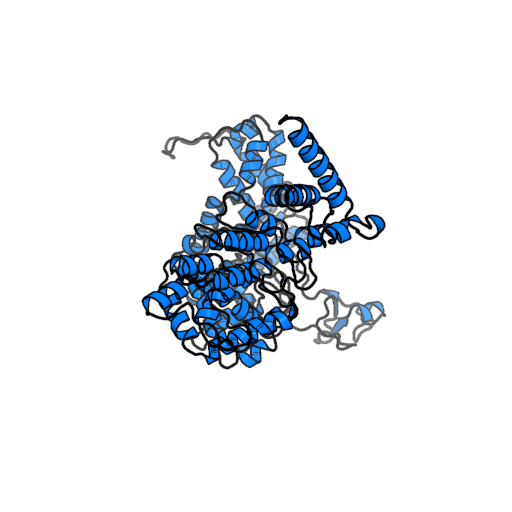ALA A N 1
ATOM 2170 C CA . ALA A 1 262 ? -14.495 -10.520 0.651 1.00 94.44 262 ALA A CA 1
ATOM 2171 C C . ALA A 1 262 ? -14.809 -11.725 1.562 1.00 94.44 262 ALA A C 1
ATOM 2173 O O . ALA A 1 262 ? -14.435 -12.857 1.258 1.00 94.44 262 ALA A O 1
ATOM 2174 N N . LEU A 1 263 ? -15.583 -11.515 2.632 1.00 93.25 263 LEU A N 1
ATOM 2175 C CA . LEU A 1 263 ? -16.019 -12.583 3.538 1.00 93.25 263 LEU A CA 1
ATOM 2176 C C . LEU A 1 263 ? -16.965 -13.588 2.859 1.00 93.25 263 LEU A C 1
ATOM 2178 O O . LEU A 1 263 ? -16.908 -14.783 3.157 1.00 93.25 263 LEU A O 1
ATOM 2182 N N . ALA A 1 264 ? -17.827 -13.145 1.945 1.00 92.06 264 ALA A N 1
ATOM 2183 C CA . ALA A 1 264 ? -18.695 -14.035 1.178 1.00 92.06 264 ALA A CA 1
ATOM 2184 C C . ALA A 1 264 ? -17.886 -14.910 0.206 1.00 92.06 264 ALA A C 1
ATOM 2186 O O . ALA A 1 264 ? -18.150 -16.109 0.079 1.00 92.06 264 ALA A O 1
ATOM 2187 N N . LEU A 1 265 ? -16.852 -14.348 -0.423 1.00 91.38 265 LEU A N 1
ATOM 2188 C CA . LEU A 1 265 ? -15.944 -15.066 -1.321 1.00 91.38 265 LEU A CA 1
ATOM 2189 C C . LEU A 1 265 ? -15.090 -16.112 -0.599 1.00 91.38 265 LEU A C 1
ATOM 2191 O O . LEU A 1 265 ? -14.703 -17.100 -1.214 1.00 91.38 265 LEU A O 1
ATOM 2195 N N . GLU A 1 266 ? -14.814 -15.942 0.690 1.00 87.31 266 GLU A N 1
ATOM 2196 C CA . GLU A 1 266 ? -14.139 -16.959 1.506 1.00 87.31 266 GLU A CA 1
ATOM 2197 C C . GLU A 1 266 ? -15.016 -18.167 1.843 1.00 87.31 266 GLU A C 1
ATOM 2199 O O . GLU A 1 266 ? -14.481 -19.202 2.228 1.00 87.31 266 GLU A O 1
ATOM 2204 N N . SER A 1 267 ? -16.340 -18.058 1.713 1.00 82.25 267 SER A N 1
ATOM 2205 C CA . SER A 1 267 ? -17.233 -19.196 1.944 1.00 82.25 267 SER A CA 1
ATOM 2206 C C . SER A 1 267 ? -17.092 -20.258 0.849 1.00 82.25 267 SER A C 1
ATOM 2208 O O . SER A 1 267 ? -16.739 -19.946 -0.295 1.00 82.25 267 SER A O 1
ATOM 2210 N N . ASP A 1 268 ? -17.452 -21.503 1.172 1.00 74.75 268 ASP A N 1
ATOM 2211 C CA . ASP A 1 268 ? -17.429 -22.629 0.225 1.00 74.75 268 ASP A CA 1
ATOM 2212 C C . ASP A 1 268 ? -18.267 -22.358 -1.026 1.00 74.75 268 ASP A C 1
ATOM 2214 O O . ASP A 1 268 ? -17.905 -22.742 -2.135 1.00 74.75 268 ASP A O 1
ATOM 2218 N N . ALA A 1 269 ? -19.378 -21.635 -0.863 1.00 74.19 269 ALA A N 1
ATOM 2219 C CA . ALA A 1 269 ? -20.243 -21.287 -1.977 1.00 74.19 269 ALA A CA 1
ATOM 2220 C C . ALA A 1 269 ? -19.653 -20.197 -2.882 1.00 74.19 269 ALA A C 1
ATOM 2222 O O . ALA A 1 269 ? -20.043 -20.128 -4.043 1.00 74.19 269 ALA A O 1
ATOM 2223 N N . ALA A 1 270 ? -18.759 -19.347 -2.362 1.00 80.06 270 ALA A N 1
ATOM 2224 C CA . ALA A 1 270 ? -18.107 -18.262 -3.096 1.00 80.06 270 ALA A CA 1
ATOM 2225 C C . ALA A 1 270 ? -19.050 -17.251 -3.776 1.00 80.06 270 ALA A C 1
ATOM 2227 O O . ALA A 1 270 ? -18.642 -16.606 -4.737 1.00 80.06 270 ALA A O 1
ATOM 2228 N N . ARG A 1 271 ? -20.299 -17.112 -3.310 1.00 82.56 271 ARG A N 1
ATOM 2229 C CA . ARG A 1 271 ? -21.304 -16.257 -3.964 1.00 82.56 271 ARG A CA 1
ATOM 2230 C C . ARG A 1 271 ? -21.544 -14.973 -3.197 1.00 82.56 271 ARG A C 1
ATOM 2232 O O . ARG A 1 271 ? -21.804 -15.014 -1.994 1.00 82.56 271 ARG A O 1
ATOM 2239 N N . ILE A 1 272 ? -21.543 -13.863 -3.925 1.00 86.31 272 ILE A N 1
ATOM 2240 C CA . ILE A 1 272 ? -21.913 -12.544 -3.418 1.00 86.31 272 ILE A CA 1
ATOM 2241 C C . ILE A 1 272 ? -23.430 -12.392 -3.585 1.00 86.31 272 ILE A C 1
ATOM 2243 O O . ILE A 1 272 ? -23.916 -11.859 -4.573 1.00 86.31 272 ILE A O 1
ATOM 2247 N N . GLU A 1 273 ? -24.181 -12.944 -2.634 1.00 83.94 273 GLU A N 1
ATOM 2248 C CA . GLU A 1 273 ? -25.645 -12.858 -2.572 1.00 83.94 273 GLU A CA 1
ATOM 2249 C C . GLU A 1 273 ? -26.040 -12.191 -1.248 1.00 83.94 273 GLU A C 1
ATOM 2251 O O . GLU A 1 273 ? -25.500 -12.573 -0.210 1.00 83.94 273 GLU A O 1
ATOM 2256 N N . ASP A 1 274 ? -27.016 -11.275 -1.254 1.00 80.19 274 ASP A N 1
ATOM 2257 C CA . ASP A 1 274 ? -27.424 -10.491 -0.070 1.00 80.19 274 ASP A CA 1
ATOM 2258 C C . ASP A 1 274 ? -27.667 -11.359 1.177 1.00 80.19 274 ASP A C 1
ATOM 2260 O O . ASP A 1 274 ? -27.200 -11.049 2.270 1.00 80.19 274 ASP A O 1
ATOM 2264 N N . ARG A 1 275 ? -28.316 -12.518 1.004 1.00 79.81 275 ARG A N 1
ATOM 2265 C CA . ARG A 1 275 ? -28.609 -13.479 2.085 1.00 79.81 275 ARG A CA 1
ATOM 2266 C C . ARG A 1 275 ? -27.375 -14.138 2.719 1.00 79.81 275 ARG A C 1
ATOM 2268 O O . ARG A 1 275 ? -27.499 -14.767 3.764 1.00 79.81 275 ARG A O 1
ATOM 2275 N N . LYS A 1 276 ? -26.215 -14.076 2.059 1.00 80.81 276 LYS A N 1
ATOM 2276 C CA . LYS A 1 276 ? -24.939 -14.649 2.521 1.00 80.81 276 LYS A CA 1
ATOM 2277 C C . LYS A 1 276 ? -23.980 -13.591 3.054 1.00 80.81 276 LYS A C 1
ATOM 2279 O O . LYS A 1 276 ? -22.937 -13.950 3.600 1.00 80.81 276 LYS A O 1
ATOM 2284 N N . LEU A 1 277 ? -24.304 -12.308 2.891 1.00 89.06 277 LEU A N 1
ATOM 2285 C CA . LEU A 1 277 ? -23.486 -11.232 3.424 1.00 89.06 277 LEU A CA 1
ATOM 2286 C C . LEU A 1 277 ? -23.570 -11.246 4.947 1.00 89.06 277 LEU A C 1
ATOM 2288 O O . LEU A 1 277 ? -24.648 -11.300 5.535 1.00 89.06 277 LEU A O 1
ATOM 2292 N N . ILE A 1 278 ? -22.408 -11.203 5.591 1.00 88.25 278 ILE A N 1
ATOM 2293 C CA . ILE A 1 278 ? -22.331 -11.192 7.049 1.00 88.25 278 ILE A CA 1
ATOM 2294 C C . ILE A 1 278 ? -22.786 -9.810 7.535 1.00 88.25 278 ILE A C 1
ATOM 2296 O O . ILE A 1 278 ? -22.165 -8.814 7.157 1.00 88.25 278 ILE A O 1
ATOM 2300 N N . PRO A 1 279 ? -23.835 -9.709 8.371 1.00 84.19 279 PRO A N 1
ATOM 2301 C CA . PRO A 1 279 ? -24.303 -8.421 8.871 1.00 84.19 279 PRO A CA 1
ATOM 2302 C C . PRO A 1 279 ? -23.189 -7.664 9.597 1.00 84.19 279 PRO A C 1
ATOM 2304 O O . PRO A 1 279 ? -22.360 -8.269 10.285 1.00 84.19 279 PRO A O 1
ATOM 2307 N N . ARG A 1 280 ? -23.163 -6.333 9.474 1.00 82.69 280 ARG A N 1
ATOM 2308 C CA . ARG A 1 280 ? -22.121 -5.505 10.107 1.00 82.69 280 ARG A CA 1
ATOM 2309 C C . ARG A 1 280 ? -22.046 -5.702 11.625 1.00 82.69 280 ARG A C 1
ATOM 2311 O O . ARG A 1 280 ? -20.960 -5.602 12.183 1.00 82.69 280 ARG A O 1
ATOM 2318 N N . GLU A 1 281 ? -23.166 -6.022 12.279 1.00 76.50 281 GLU A N 1
ATOM 2319 C CA . GLU A 1 281 ? -23.237 -6.285 13.723 1.00 76.50 281 GLU A CA 1
ATOM 2320 C C . GLU A 1 281 ? -22.375 -7.489 14.058 1.00 76.50 281 GLU A C 1
ATOM 2322 O O . GLU A 1 281 ? -21.604 -7.461 15.009 1.00 76.50 281 GLU A O 1
ATOM 2327 N N . ASN A 1 282 ? -22.467 -8.531 13.231 1.00 79.75 282 ASN A N 1
ATOM 2328 C CA . ASN A 1 282 ? -21.717 -9.761 13.414 1.00 79.75 282 ASN A CA 1
ATOM 2329 C C . ASN A 1 282 ? -20.227 -9.536 13.137 1.00 79.75 282 ASN A C 1
ATOM 2331 O O . ASN A 1 282 ? -19.402 -10.099 13.846 1.00 79.75 282 ASN A O 1
ATOM 2335 N N . ILE A 1 283 ? -19.868 -8.682 12.170 1.00 83.38 283 ILE A N 1
ATOM 2336 C CA . ILE A 1 283 ? -18.470 -8.288 11.910 1.00 83.38 283 ILE A CA 1
ATOM 2337 C C . ILE A 1 283 ? -17.902 -7.522 13.113 1.00 83.38 283 ILE A C 1
ATOM 2339 O O . ILE A 1 283 ? -16.834 -7.873 13.616 1.00 83.38 283 ILE A O 1
ATOM 2343 N N . LEU A 1 284 ? -18.624 -6.515 13.616 1.00 76.88 284 LEU A N 1
ATOM 2344 C CA . LEU A 1 284 ? -18.222 -5.750 14.798 1.00 76.88 284 LEU A CA 1
ATOM 2345 C C . LEU A 1 284 ? -18.130 -6.642 16.041 1.00 76.88 284 LEU A C 1
ATOM 2347 O O . LEU A 1 284 ? -17.150 -6.555 16.781 1.00 76.88 284 LEU A O 1
ATOM 2351 N N . ARG A 1 285 ? -19.104 -7.536 16.252 1.00 75.06 285 ARG A N 1
ATOM 2352 C CA . ARG A 1 285 ? -19.120 -8.507 17.357 1.00 75.06 285 ARG A CA 1
ATOM 2353 C C . ARG A 1 285 ? -17.959 -9.498 17.254 1.00 75.06 285 ARG A C 1
ATOM 2355 O O . ARG A 1 285 ? -17.301 -9.803 18.252 1.00 75.06 285 ARG A O 1
ATOM 2362 N N . ALA A 1 286 ? -17.652 -9.968 16.048 1.00 75.62 286 ALA A N 1
ATOM 2363 C CA . ALA A 1 286 ? -16.517 -10.845 15.792 1.00 75.62 286 ALA A CA 1
ATOM 2364 C C . ALA A 1 286 ? -15.193 -10.142 16.122 1.00 75.62 286 ALA A C 1
ATOM 2366 O O . ALA A 1 286 ? -14.397 -10.661 16.892 1.00 75.62 286 ALA A O 1
ATOM 2367 N N . ALA A 1 287 ? -14.993 -8.907 15.680 1.00 76.12 287 ALA A N 1
ATOM 2368 C CA . ALA A 1 287 ? -13.737 -8.193 15.888 1.00 76.12 287 ALA A CA 1
ATOM 2369 C C . ALA A 1 287 ? -13.415 -7.797 17.343 1.00 76.12 287 ALA A C 1
ATOM 2371 O O . ALA A 1 287 ? -12.358 -7.219 17.586 1.00 76.12 287 ALA A O 1
ATOM 2372 N N . ASN A 1 288 ? -14.300 -8.086 18.305 1.00 74.12 288 ASN A N 1
ATOM 2373 C CA . ASN A 1 288 ? -14.071 -7.924 19.744 1.00 74.12 288 ASN A CA 1
ATOM 2374 C C . ASN A 1 288 ? -13.450 -6.565 20.106 1.00 74.12 288 ASN A C 1
ATOM 2376 O O . ASN A 1 288 ? -12.419 -6.506 20.766 1.00 74.12 288 ASN A O 1
ATOM 2380 N N . GLY A 1 289 ? -14.000 -5.467 19.588 1.00 72.25 289 GLY A N 1
ATOM 2381 C CA . GLY A 1 289 ? -13.553 -4.107 19.898 1.00 72.25 289 GLY A CA 1
ATOM 2382 C C . GLY A 1 289 ? -12.190 -3.742 19.312 1.00 72.25 289 GLY A C 1
ATOM 2383 O O . GLY A 1 289 ? -11.607 -2.762 19.743 1.00 72.25 289 GLY A O 1
ATOM 2384 N N . MET A 1 290 ? -11.660 -4.515 18.357 1.00 77.12 290 MET A N 1
ATOM 2385 C CA . MET A 1 290 ? -10.465 -4.147 17.581 1.00 77.12 290 MET A CA 1
ATOM 2386 C C . MET A 1 290 ? -10.794 -3.299 16.353 1.00 77.12 290 MET A C 1
ATOM 2388 O O . MET A 1 290 ? -9.895 -2.686 15.779 1.00 77.12 290 MET A O 1
ATOM 2392 N N . LEU A 1 291 ? -12.070 -3.248 15.963 1.00 79.06 291 LEU A N 1
ATOM 2393 C CA . LEU A 1 291 ? -12.545 -2.528 14.789 1.00 79.06 291 LEU A CA 1
ATOM 2394 C C . LEU A 1 291 ? -13.615 -1.498 15.136 1.00 79.06 291 LEU A C 1
ATOM 2396 O O . LEU A 1 291 ? -14.421 -1.694 16.046 1.00 79.06 291 LEU A O 1
ATOM 2400 N N . LYS A 1 292 ? -13.660 -0.445 14.323 1.00 75.12 292 LYS A N 1
ATOM 2401 C CA . LYS A 1 292 ? -14.715 0.562 14.265 1.00 75.12 292 LYS A CA 1
ATOM 2402 C C . LYS A 1 292 ? -15.235 0.720 12.840 1.00 75.12 292 LYS A C 1
ATOM 2404 O O . LYS A 1 292 ? -14.517 0.468 11.874 1.00 75.12 292 LYS A O 1
ATOM 2409 N N . ILE A 1 293 ? -16.485 1.151 12.724 1.00 74.62 293 ILE A N 1
ATOM 2410 C CA . ILE A 1 293 ? -17.084 1.592 11.464 1.00 74.62 293 ILE A CA 1
ATOM 2411 C C . ILE A 1 293 ? -17.333 3.089 11.610 1.00 74.62 293 ILE A C 1
ATOM 2413 O O . ILE A 1 293 ? -17.971 3.508 12.571 1.00 74.62 293 ILE A O 1
ATOM 2417 N N . ASP A 1 294 ? -16.780 3.888 10.702 1.00 65.00 294 ASP A N 1
ATOM 2418 C CA . ASP A 1 294 ? -16.703 5.346 10.873 1.00 65.00 294 ASP A CA 1
ATOM 2419 C C . ASP A 1 294 ? -18.023 6.095 10.624 1.00 65.00 294 ASP A C 1
ATOM 2421 O O . ASP A 1 294 ? -18.189 7.216 11.099 1.00 65.00 294 ASP A O 1
ATOM 2425 N N . LYS A 1 295 ? -18.966 5.493 9.894 1.00 65.50 295 LYS A N 1
ATOM 2426 C CA . LYS A 1 295 ? -20.270 6.089 9.561 1.00 65.50 295 LYS A CA 1
ATOM 2427 C C . LYS A 1 295 ? -21.391 5.061 9.659 1.00 65.50 295 LYS A C 1
ATOM 2429 O O . LYS A 1 295 ? -21.152 3.866 9.486 1.00 65.50 295 LYS A O 1
ATOM 2434 N N . ALA A 1 296 ? -22.626 5.525 9.842 1.00 60.34 296 ALA A N 1
ATOM 2435 C CA . ALA A 1 296 ? -23.802 4.655 9.854 1.00 60.34 296 ALA A CA 1
ATOM 2436 C C . ALA A 1 296 ? -24.170 4.124 8.450 1.00 60.34 296 ALA A C 1
ATOM 2438 O O . ALA A 1 296 ? -24.456 2.934 8.293 1.00 60.34 296 ALA A O 1
ATOM 2439 N N . GLN A 1 297 ? -24.111 4.978 7.420 1.00 66.75 297 GLN A N 1
ATOM 2440 C CA . GLN A 1 297 ? -24.518 4.644 6.048 1.00 66.75 297 GLN A CA 1
ATOM 2441 C C . GLN A 1 297 ? -23.502 3.738 5.329 1.00 66.75 297 GLN A C 1
ATOM 2443 O O . GLN A 1 297 ? -22.475 4.222 4.853 1.00 66.75 297 GLN A O 1
ATOM 2448 N N . ASP A 1 298 ? -23.833 2.452 5.141 1.00 75.69 298 ASP A N 1
ATOM 2449 C CA . ASP A 1 298 ? -22.940 1.392 4.626 1.00 75.69 298 ASP A CA 1
ATOM 2450 C C . ASP A 1 298 ? -22.142 1.796 3.382 1.00 75.69 298 ASP A C 1
ATOM 2452 O O . ASP A 1 298 ? -20.934 1.582 3.319 1.00 75.69 298 ASP A O 1
ATOM 2456 N N . LYS A 1 299 ? -22.789 2.448 2.410 1.00 74.50 299 LYS A N 1
ATOM 2457 C CA . LYS A 1 299 ? -22.154 2.870 1.149 1.00 74.50 299 LYS A CA 1
ATOM 2458 C C . LYS A 1 299 ? -20.996 3.855 1.335 1.00 74.50 299 LYS A C 1
ATOM 2460 O O . LYS A 1 299 ? -20.137 3.950 0.467 1.00 74.50 299 LYS A O 1
ATOM 2465 N N . LYS A 1 300 ? -20.974 4.593 2.445 1.00 73.62 300 LYS A N 1
ATOM 2466 C CA . LYS A 1 300 ? -19.930 5.570 2.789 1.00 73.62 300 LYS A CA 1
ATOM 2467 C C . LYS A 1 300 ? -19.120 5.161 4.022 1.00 73.62 300 LYS A C 1
ATOM 2469 O O . LYS A 1 300 ? -18.224 5.908 4.409 1.00 73.62 300 LYS A O 1
ATOM 2474 N N . SER A 1 301 ? -19.445 4.022 4.633 1.00 79.75 301 SER A N 1
ATOM 2475 C CA . SER A 1 301 ? -18.818 3.515 5.851 1.00 79.75 301 SER A CA 1
ATOM 2476 C C . SER A 1 301 ? -17.567 2.701 5.551 1.00 79.75 301 SER A C 1
ATOM 2478 O O . SER A 1 301 ? -17.620 1.710 4.819 1.00 79.75 301 SER A O 1
ATOM 2480 N N . PHE A 1 302 ? -16.465 3.044 6.204 1.00 84.12 302 PHE A N 1
ATOM 2481 C CA . PHE A 1 302 ? -15.219 2.292 6.161 1.00 84.12 302 PHE A CA 1
ATOM 2482 C C . PHE A 1 302 ? -14.974 1.566 7.476 1.00 84.12 302 PHE A C 1
ATOM 2484 O O . PHE A 1 302 ? -15.275 2.068 8.563 1.00 84.12 302 PHE A O 1
ATOM 2491 N N . VAL A 1 303 ? -14.409 0.369 7.363 1.00 85.75 303 VAL A N 1
ATOM 2492 C CA . VAL A 1 303 ? -13.966 -0.422 8.505 1.00 85.75 303 VAL A CA 1
ATOM 2493 C C . VAL A 1 303 ? -12.538 -0.016 8.836 1.00 85.75 303 VAL A C 1
ATOM 2495 O O . VAL A 1 303 ? -11.660 -0.035 7.974 1.00 85.75 303 VAL A O 1
ATOM 2498 N N . ARG A 1 304 ? -12.302 0.369 10.087 1.00 81.31 304 ARG A N 1
ATOM 2499 C CA . ARG A 1 304 ? -11.002 0.832 10.576 1.00 81.31 304 ARG A CA 1
ATOM 2500 C C . ARG A 1 304 ? -10.614 0.068 11.828 1.00 81.31 304 ARG A C 1
ATOM 2502 O O . ARG A 1 304 ? -11.476 -0.391 12.574 1.00 81.31 304 ARG A O 1
ATOM 2509 N N . LEU A 1 305 ? -9.315 -0.022 12.077 1.00 81.38 305 LEU A N 1
ATOM 2510 C CA . LEU A 1 305 ? -8.801 -0.420 13.382 1.00 81.38 305 LEU A CA 1
ATOM 2511 C C . LEU A 1 305 ? -9.209 0.637 14.423 1.00 81.38 305 LEU A C 1
ATOM 2513 O O . LEU A 1 305 ? -9.448 1.799 14.079 1.00 81.38 305 LEU A O 1
ATOM 2517 N N . ILE A 1 306 ? -9.303 0.255 15.698 1.00 76.38 306 ILE A N 1
ATOM 2518 C CA . ILE A 1 306 ? -9.631 1.220 16.764 1.00 76.38 306 ILE A CA 1
ATOM 2519 C C . ILE A 1 306 ? -8.620 2.368 16.847 1.00 76.38 306 ILE A C 1
ATOM 2521 O O . ILE A 1 306 ? -9.007 3.484 17.198 1.00 76.38 306 ILE A O 1
ATOM 2525 N N . HIS A 1 307 ? -7.366 2.115 16.467 1.00 78.69 307 HIS A N 1
ATOM 2526 C CA . HIS A 1 307 ? -6.298 3.104 16.423 1.00 78.69 307 HIS A CA 1
ATOM 2527 C C . HIS A 1 307 ? -5.328 2.816 15.267 1.00 78.69 307 HIS A C 1
ATOM 2529 O O . HIS A 1 307 ? -5.030 1.654 14.990 1.00 78.69 307 HIS A O 1
ATOM 2535 N N . ASP A 1 308 ? -4.814 3.853 14.604 1.00 76.50 308 ASP A N 1
ATOM 2536 C CA . ASP A 1 308 ? -3.966 3.689 13.412 1.00 76.50 308 ASP A CA 1
ATOM 2537 C C . ASP A 1 308 ? -2.584 3.112 13.732 1.00 76.50 308 ASP A C 1
ATOM 2539 O O . ASP A 1 308 ? -2.010 2.403 12.904 1.00 76.50 308 ASP A O 1
ATOM 2543 N N . SER A 1 309 ? -2.097 3.294 14.966 1.00 77.44 309 SER A N 1
ATOM 2544 C CA . SER A 1 309 ? -0.860 2.652 15.434 1.00 77.44 309 SER A CA 1
ATOM 2545 C C . SER A 1 309 ? -0.902 1.126 15.343 1.00 77.44 309 SER A C 1
ATOM 2547 O O . SER A 1 309 ? 0.141 0.491 15.322 1.00 77.44 309 SER A O 1
ATOM 2549 N N . MET A 1 310 ? -2.087 0.520 15.237 1.00 76.44 310 MET A N 1
ATOM 2550 C CA . MET A 1 310 ? -2.230 -0.920 15.039 1.00 76.44 310 MET A CA 1
ATOM 2551 C C . MET A 1 310 ? -1.755 -1.396 13.665 1.00 76.44 310 MET A C 1
ATOM 2553 O O . MET A 1 310 ? -1.456 -2.575 13.516 1.00 76.44 310 MET A O 1
ATOM 2557 N N . ARG A 1 311 ? -1.665 -0.518 12.659 1.00 76.38 311 ARG A N 1
ATOM 2558 C CA . ARG A 1 311 ? -1.174 -0.892 11.323 1.00 76.38 311 ARG A CA 1
ATOM 2559 C C . ARG A 1 311 ? 0.304 -1.281 11.320 1.00 76.38 311 ARG A C 1
ATOM 2561 O O . ARG A 1 311 ? 0.734 -1.963 10.401 1.00 76.38 311 ARG A O 1
ATOM 2568 N N . VAL A 1 312 ? 1.070 -0.872 12.337 1.00 74.69 312 VAL A N 1
ATOM 2569 C CA . VAL A 1 312 ? 2.494 -1.235 12.464 1.00 74.69 312 VAL A CA 1
ATOM 2570 C C . VAL A 1 312 ? 2.696 -2.651 13.011 1.00 74.69 312 VAL A C 1
ATOM 2572 O O . VAL A 1 312 ? 3.830 -3.113 13.098 1.00 74.69 312 VAL A O 1
ATOM 2575 N N . ILE A 1 313 ? 1.614 -3.315 13.427 1.00 77.44 313 ILE A N 1
ATOM 2576 C CA . ILE A 1 313 ? 1.643 -4.659 13.997 1.00 77.44 313 ILE A CA 1
ATOM 2577 C C . ILE A 1 313 ? 1.573 -5.680 12.875 1.00 77.44 313 ILE A C 1
ATOM 2579 O O . ILE A 1 313 ? 0.601 -5.732 12.118 1.00 77.44 313 ILE A O 1
ATOM 2583 N N . GLU A 1 314 ? 2.571 -6.553 12.819 1.00 75.31 314 GLU A N 1
ATOM 2584 C CA . GLU A 1 314 ? 2.538 -7.685 11.912 1.00 75.31 314 GLU A CA 1
ATOM 2585 C C . GLU A 1 314 ? 1.533 -8.733 12.398 1.00 75.31 314 GLU A C 1
ATOM 2587 O O . GLU A 1 314 ? 1.655 -9.301 13.481 1.00 75.31 314 GLU A O 1
ATOM 2592 N N . VAL A 1 315 ? 0.521 -9.019 11.576 1.00 74.25 315 VAL A N 1
ATOM 2593 C CA . VAL A 1 315 ? -0.541 -9.985 11.909 1.00 74.25 315 VAL A CA 1
ATOM 2594 C C . VAL A 1 315 ? -0.000 -11.368 12.319 1.00 74.25 315 VAL A C 1
ATOM 2596 O O . VAL A 1 315 ? -0.538 -11.933 13.273 1.00 74.25 315 VAL A O 1
ATOM 2599 N N . PRO A 1 316 ? 1.048 -11.926 11.670 1.00 76.12 316 PRO A N 1
ATOM 2600 C CA . PRO A 1 316 ? 1.633 -13.203 12.082 1.00 76.12 316 PRO A CA 1
ATOM 2601 C C . PRO A 1 316 ? 2.189 -13.225 13.514 1.00 76.12 316 PRO A C 1
ATOM 2603 O O . PRO A 1 316 ? 2.185 -14.289 14.132 1.00 76.12 316 PRO A O 1
ATOM 2606 N N . ASP A 1 317 ? 2.602 -12.079 14.065 1.00 79.44 317 ASP A N 1
ATOM 2607 C CA . ASP A 1 317 ? 3.120 -11.984 15.439 1.00 79.44 317 ASP A CA 1
ATOM 2608 C C . ASP A 1 317 ? 2.009 -12.120 16.488 1.00 79.44 317 ASP A C 1
ATOM 2610 O O . ASP A 1 317 ? 2.263 -12.497 17.637 1.00 79.44 317 ASP A O 1
ATOM 2614 N N . LEU A 1 318 ? 0.764 -11.818 16.103 1.00 79.94 318 LEU A N 1
ATOM 2615 C CA . LEU A 1 318 ? -0.392 -11.911 16.990 1.00 79.94 318 LEU A CA 1
ATOM 2616 C C . LEU A 1 318 ? -0.799 -13.358 17.239 1.00 79.94 318 LEU A C 1
ATOM 2618 O O . LEU A 1 318 ? -1.183 -13.697 18.357 1.00 79.94 318 LEU A O 1
ATOM 2622 N N . ASP A 1 319 ? -0.764 -14.192 16.197 1.00 84.81 319 ASP A N 1
ATOM 2623 C CA . ASP A 1 319 ? -1.152 -15.594 16.288 1.00 84.81 319 ASP A CA 1
ATOM 2624 C C . ASP A 1 319 ? -0.713 -16.418 15.062 1.00 84.81 319 ASP A C 1
ATOM 2626 O O . ASP A 1 319 ? -0.890 -15.963 13.927 1.00 84.81 319 ASP A O 1
ATOM 2630 N N . PRO A 1 320 ? -0.287 -17.686 15.241 1.00 82.44 320 PRO A N 1
ATOM 2631 C CA . PRO A 1 320 ? 0.047 -18.577 14.126 1.00 82.44 320 PRO A CA 1
ATOM 2632 C C . PRO A 1 320 ? -1.084 -18.790 13.105 1.00 82.44 320 PRO A C 1
ATOM 2634 O O . PRO A 1 320 ? -0.820 -19.123 11.951 1.00 82.44 320 PRO A O 1
ATOM 2637 N N . SER A 1 321 ? -2.348 -18.586 13.493 1.00 81.00 321 SER A N 1
ATOM 2638 C CA . SER A 1 321 ? -3.513 -18.710 12.598 1.00 81.00 321 SER A CA 1
ATOM 2639 C C . SER A 1 321 ? -3.578 -17.599 11.544 1.00 81.00 321 SER A C 1
ATOM 2641 O O . SER A 1 321 ? -4.333 -17.718 10.581 1.00 81.00 321 SER A O 1
ATOM 2643 N N . PHE A 1 322 ? -2.793 -16.529 11.699 1.00 82.31 322 PHE A N 1
ATOM 2644 C CA . PHE A 1 322 ? -2.675 -15.437 10.732 1.00 82.31 322 PHE A CA 1
ATOM 2645 C C . PHE A 1 322 ? -1.551 -15.646 9.710 1.00 82.31 322 PHE A C 1
ATOM 2647 O O . PHE A 1 322 ? -1.116 -14.687 9.073 1.00 82.31 322 PHE A O 1
ATOM 2654 N N . LYS A 1 323 ? -1.067 -16.883 9.535 1.00 82.06 323 LYS A N 1
ATOM 2655 C CA . LYS A 1 323 ? -0.014 -17.203 8.566 1.00 82.06 323 LYS A CA 1
ATOM 2656 C C . LYS A 1 323 ? -0.405 -16.754 7.148 1.00 82.06 323 LYS A C 1
ATOM 2658 O O . LYS A 1 323 ? -1.503 -17.045 6.681 1.00 82.06 323 LYS A O 1
ATOM 2663 N N . TYR A 1 324 ? 0.522 -16.077 6.469 1.00 85.00 324 TYR A N 1
ATOM 2664 C CA . TYR A 1 324 ? 0.393 -15.602 5.082 1.00 85.00 324 TYR A CA 1
ATOM 2665 C C . TYR A 1 324 ? -0.857 -14.737 4.800 1.00 85.00 324 TYR A C 1
ATOM 2667 O O . TYR A 1 324 ? -1.676 -15.056 3.930 1.00 85.00 324 TYR A O 1
ATOM 2675 N N . PRO A 1 325 ? -1.010 -13.601 5.502 1.00 88.12 325 PRO A N 1
ATOM 2676 C CA . PRO A 1 325 ? -2.196 -12.756 5.375 1.00 88.12 325 PRO A CA 1
ATOM 2677 C C . PRO A 1 325 ? -2.357 -12.183 3.952 1.00 88.12 325 PRO A C 1
ATOM 2679 O O . PRO A 1 325 ? -3.457 -12.189 3.395 1.00 88.12 325 PRO A O 1
ATOM 2682 N N . HIS A 1 326 ? -1.255 -11.789 3.303 1.00 91.44 326 HIS A N 1
ATOM 2683 C CA . HIS A 1 326 ? -1.277 -11.333 1.910 1.00 91.44 326 HIS A CA 1
ATOM 2684 C C . HIS A 1 326 ? -1.614 -12.449 0.915 1.00 91.44 326 HIS A C 1
ATOM 2686 O O . HIS A 1 326 ? -2.377 -12.190 -0.012 1.00 91.44 326 HIS A O 1
ATOM 2692 N N . THR A 1 327 ? -1.173 -13.695 1.134 1.00 92.06 327 THR A N 1
ATOM 2693 C CA . THR A 1 327 ? -1.596 -14.842 0.306 1.00 92.06 327 THR A CA 1
ATOM 2694 C C . THR A 1 327 ? -3.105 -15.014 0.353 1.00 92.06 327 THR A C 1
ATOM 2696 O O . THR A 1 327 ? -3.755 -15.208 -0.674 1.00 92.06 327 THR A O 1
ATOM 2699 N N . ARG A 1 328 ? -3.695 -14.904 1.544 1.00 91.62 328 ARG A N 1
ATOM 2700 C CA . ARG A 1 328 ? -5.143 -14.988 1.736 1.00 91.62 328 ARG A CA 1
ATOM 2701 C C . ARG A 1 328 ? -5.889 -13.888 0.975 1.00 91.62 328 ARG A C 1
ATOM 2703 O O . ARG A 1 328 ? -6.840 -14.191 0.255 1.00 91.62 328 ARG A O 1
ATOM 2710 N N . MET A 1 329 ? -5.449 -12.634 1.086 1.00 94.12 329 MET A N 1
ATOM 2711 C CA . MET A 1 329 ? -6.089 -11.515 0.385 1.00 94.12 329 MET A CA 1
ATOM 2712 C C . MET A 1 329 ? -5.890 -11.586 -1.136 1.00 94.12 329 MET A C 1
ATOM 2714 O O . MET A 1 329 ? -6.858 -11.442 -1.887 1.00 94.12 329 MET A O 1
ATOM 2718 N N . ALA A 1 330 ? -4.677 -11.904 -1.603 1.00 95.19 330 ALA A N 1
ATOM 2719 C CA . ALA A 1 330 ? -4.401 -12.197 -3.010 1.00 95.19 330 ALA A CA 1
ATOM 2720 C C . ALA A 1 330 ? -5.323 -13.312 -3.514 1.00 95.19 330 ALA A C 1
ATOM 2722 O O . ALA A 1 330 ? -5.853 -13.252 -4.630 1.00 95.19 330 ALA A O 1
ATOM 2723 N N . ASN A 1 331 ? -5.582 -14.312 -2.663 1.00 94.06 331 ASN A N 1
ATOM 2724 C CA . ASN A 1 331 ? -6.464 -15.401 -3.013 1.00 94.06 331 ASN A CA 1
ATOM 2725 C C . ASN A 1 331 ? -7.889 -14.949 -3.299 1.00 94.06 331 ASN A C 1
ATOM 2727 O O . ASN A 1 331 ? -8.454 -15.340 -4.325 1.00 94.06 331 ASN A O 1
ATOM 2731 N N . LEU A 1 332 ? -8.423 -14.074 -2.455 1.00 95.00 332 LEU A N 1
ATOM 2732 C CA . LEU A 1 332 ? -9.753 -13.505 -2.628 1.00 95.00 332 LEU A CA 1
ATOM 2733 C C . LEU A 1 332 ? -9.860 -12.585 -3.828 1.00 95.00 332 LEU A C 1
ATOM 2735 O O . LEU A 1 332 ? -10.824 -12.712 -4.580 1.00 95.00 332 LEU A O 1
ATOM 2739 N N . CYS A 1 333 ? -8.869 -11.720 -4.044 1.00 95.88 333 CYS A N 1
ATOM 2740 C CA . CYS A 1 333 ? -8.868 -10.819 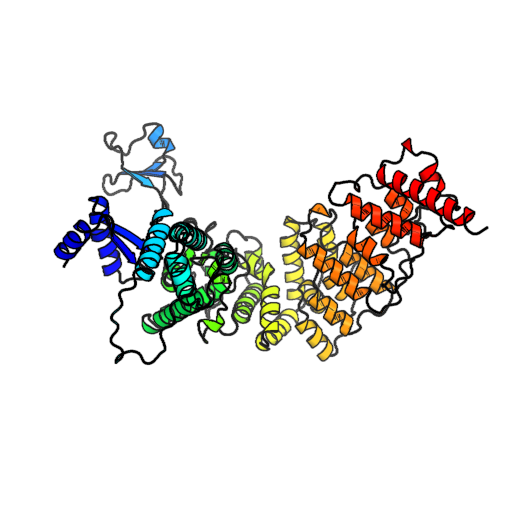-5.191 1.00 95.88 333 CYS A CA 1
ATOM 2741 C C . CYS A 1 333 ? -8.905 -11.624 -6.493 1.00 95.88 333 CYS A C 1
ATOM 2743 O O . CYS A 1 333 ? -9.826 -11.477 -7.289 1.00 95.88 333 CYS A O 1
ATOM 2745 N N . LEU A 1 334 ? -7.984 -12.577 -6.654 1.00 94.62 334 LEU A N 1
ATOM 2746 C CA . LEU A 1 334 ? -7.956 -13.461 -7.820 1.00 94.62 334 LEU A CA 1
ATOM 2747 C C . LEU A 1 334 ? -9.237 -14.299 -7.935 1.00 94.62 334 LEU A C 1
ATOM 2749 O O . LEU A 1 334 ? -9.776 -14.427 -9.025 1.00 94.62 334 LEU A O 1
ATOM 2753 N N . LYS A 1 335 ? -9.772 -14.827 -6.822 1.00 93.62 335 LYS A N 1
ATOM 2754 C CA . LYS A 1 335 ? -11.025 -15.606 -6.833 1.00 93.62 335 LYS A CA 1
ATOM 2755 C C . LYS A 1 335 ? -12.191 -14.756 -7.333 1.00 93.62 335 LYS A C 1
ATOM 2757 O O . LYS A 1 335 ? -13.043 -15.265 -8.054 1.00 93.62 335 LYS A O 1
ATOM 2762 N N . TYR A 1 336 ? -12.213 -13.470 -6.985 1.00 94.00 336 TYR A N 1
ATOM 2763 C CA . TYR A 1 336 ? -13.225 -12.554 -7.484 1.00 94.00 336 TYR A CA 1
ATOM 2764 C C . TYR A 1 336 ? -13.031 -12.235 -8.969 1.00 94.00 336 TYR A C 1
ATOM 2766 O O . TYR A 1 336 ? -13.990 -12.295 -9.728 1.00 94.00 336 TYR A O 1
ATOM 2774 N N . LEU A 1 337 ? -11.798 -11.972 -9.410 1.00 92.94 337 LEU A N 1
ATOM 2775 C CA . LEU A 1 337 ? -11.491 -11.741 -10.827 1.00 92.94 337 LEU A CA 1
ATOM 2776 C C . LEU A 1 337 ? -11.828 -12.963 -11.706 1.00 92.94 337 LEU A C 1
ATOM 2778 O O . LEU A 1 337 ? -12.106 -12.822 -12.891 1.00 92.94 337 LEU A O 1
ATOM 2782 N N . GLU A 1 338 ? -11.821 -14.170 -11.136 1.00 91.19 338 GLU A N 1
ATOM 2783 C CA . GLU A 1 338 ? -12.248 -15.407 -11.803 1.00 91.19 338 GLU A CA 1
ATOM 2784 C C . GLU A 1 338 ? -13.766 -15.647 -11.776 1.00 91.19 338 GLU A C 1
ATOM 2786 O O . GLU A 1 338 ? -14.238 -16.577 -12.434 1.00 91.19 338 GLU A O 1
ATOM 2791 N N . HIS A 1 339 ? -14.523 -14.861 -11.008 1.00 88.62 339 HIS A N 1
ATOM 2792 C CA . HIS A 1 339 ? -15.952 -15.069 -10.793 1.00 88.62 339 HIS A CA 1
ATOM 2793 C C . HIS A 1 339 ? -16.756 -14.771 -12.066 1.00 88.62 339 HIS A C 1
ATOM 2795 O O . HIS A 1 339 ? -16.494 -13.786 -12.755 1.00 88.62 339 HIS A O 1
ATOM 2801 N N . GLY A 1 340 ? -17.775 -15.588 -12.361 1.00 85.75 340 GLY A N 1
ATOM 2802 C CA . GLY A 1 340 ? -18.604 -15.429 -13.566 1.00 85.75 340 GLY A CA 1
ATOM 2803 C C . GLY A 1 340 ? -19.268 -14.052 -13.659 1.00 85.75 340 GLY A C 1
ATOM 2804 O O . GLY A 1 340 ? -19.257 -13.425 -14.716 1.00 85.75 340 GLY A O 1
ATOM 2805 N N . ASP A 1 341 ? -19.733 -13.543 -12.520 1.00 88.25 341 ASP A N 1
ATOM 2806 C CA . ASP A 1 341 ? -20.432 -12.254 -12.438 1.00 88.25 341 ASP A CA 1
ATOM 2807 C C . ASP A 1 341 ? -19.482 -11.042 -12.383 1.00 88.25 341 ASP A C 1
ATOM 2809 O O . ASP A 1 341 ? -19.936 -9.899 -12.367 1.00 88.25 341 ASP A O 1
ATOM 2813 N N . TYR A 1 342 ? -18.155 -11.250 -12.371 1.00 88.31 342 TYR A N 1
ATOM 2814 C CA . TYR A 1 342 ? -17.181 -10.160 -12.227 1.00 88.31 342 TYR A CA 1
ATOM 2815 C C . TYR A 1 342 ? -17.378 -9.060 -13.276 1.00 88.31 342 TYR A C 1
ATOM 2817 O O . TYR A 1 342 ? -17.331 -7.881 -12.942 1.00 88.31 342 TYR A O 1
ATOM 2825 N N . SER A 1 343 ? -17.648 -9.437 -14.530 1.00 84.94 343 SER A N 1
ATOM 2826 C CA . SER A 1 343 ? -17.817 -8.476 -15.626 1.00 84.94 343 SER A CA 1
ATOM 2827 C C . SER A 1 343 ? -19.045 -7.576 -15.462 1.00 84.94 343 SER A C 1
ATOM 2829 O O . SER A 1 343 ? -19.034 -6.439 -15.933 1.00 84.94 343 SER A O 1
ATOM 2831 N N . GLU A 1 344 ? -20.108 -8.084 -14.840 1.00 85.88 344 GLU A N 1
ATOM 2832 C CA . GLU A 1 344 ? -21.288 -7.289 -14.499 1.00 85.88 344 GLU A CA 1
ATOM 2833 C C . GLU A 1 344 ? -20.982 -6.413 -13.282 1.00 85.88 344 GLU A C 1
ATOM 2835 O O . GLU A 1 344 ? -21.181 -5.200 -13.320 1.00 85.88 344 GLU A O 1
ATOM 2840 N N . HIS A 1 345 ? -20.405 -7.011 -12.237 1.00 89.25 345 HIS A N 1
ATOM 2841 C CA . HIS A 1 345 ? -20.091 -6.329 -10.985 1.00 89.25 345 HIS A CA 1
ATOM 2842 C C . HIS A 1 345 ? -19.109 -5.166 -11.173 1.00 89.25 345 HIS A C 1
ATOM 2844 O O . HIS A 1 345 ? -19.281 -4.118 -10.556 1.00 89.25 345 HIS A O 1
ATOM 2850 N N . SER A 1 346 ? -18.117 -5.312 -12.057 1.00 85.12 346 SER A N 1
ATOM 2851 C CA . SER A 1 346 ? -17.123 -4.271 -12.350 1.00 85.12 346 SER A CA 1
ATOM 2852 C C . SER A 1 346 ? -17.716 -3.016 -12.999 1.00 85.12 346 SER A C 1
ATOM 2854 O O . SER A 1 346 ? -17.052 -1.986 -13.055 1.00 85.12 346 SER A O 1
ATOM 2856 N N . ASN A 1 347 ? -18.948 -3.086 -13.518 1.00 85.19 347 ASN A N 1
ATOM 2857 C CA . ASN A 1 347 ? -19.632 -1.924 -14.086 1.00 85.19 347 ASN A CA 1
ATOM 2858 C C . ASN A 1 347 ? -20.357 -1.089 -13.011 1.00 85.19 347 ASN A C 1
ATOM 2860 O O . ASN A 1 347 ? -20.676 0.071 -13.266 1.00 85.19 347 ASN A O 1
ATOM 2864 N N . ASP A 1 348 ? -20.591 -1.644 -11.815 1.00 86.88 348 ASP A N 1
ATOM 2865 C CA . ASP A 1 348 ? -21.273 -0.978 -10.700 1.00 86.88 348 ASP A CA 1
ATOM 2866 C C . ASP A 1 348 ? -20.430 -1.052 -9.417 1.00 86.88 348 ASP A C 1
ATOM 2868 O O . ASP A 1 348 ? -20.702 -1.813 -8.484 1.00 86.88 348 ASP A O 1
ATOM 2872 N N . ASN A 1 349 ? -19.396 -0.209 -9.351 1.00 82.94 349 ASN A N 1
ATOM 2873 C CA . ASN A 1 349 ? -18.519 -0.110 -8.179 1.00 82.94 349 ASN A CA 1
ATOM 2874 C C . ASN A 1 349 ? -19.259 0.351 -6.912 1.00 82.94 349 ASN A C 1
ATOM 2876 O O . ASN A 1 349 ? -18.782 0.095 -5.809 1.00 82.94 349 ASN A O 1
ATOM 2880 N N . ALA A 1 350 ? -20.403 1.033 -7.046 1.00 84.50 350 ALA A N 1
ATOM 2881 C CA . ALA A 1 350 ? -21.181 1.489 -5.897 1.00 84.50 350 ALA A CA 1
ATOM 2882 C C . ALA A 1 350 ? -21.895 0.318 -5.212 1.00 84.50 350 ALA A C 1
ATOM 2884 O O . ALA A 1 350 ? -21.985 0.281 -3.983 1.00 84.50 350 ALA A O 1
ATOM 2885 N N . LYS A 1 351 ? -22.383 -0.645 -5.999 1.00 87.94 351 LYS A N 1
ATOM 2886 C CA . LYS A 1 351 ? -22.972 -1.886 -5.493 1.00 87.94 351 LYS A CA 1
ATOM 2887 C C . LYS A 1 351 ? -21.917 -2.936 -5.163 1.00 87.94 351 LYS A C 1
ATOM 2889 O O . LYS A 1 351 ? -22.072 -3.633 -4.169 1.00 87.94 351 LYS A O 1
ATOM 2894 N N . PHE A 1 352 ? -20.834 -3.022 -5.939 1.00 91.38 352 PHE A N 1
ATOM 2895 C CA . PHE A 1 352 ? -19.785 -4.037 -5.803 1.00 91.38 352 PHE A CA 1
ATOM 2896 C C . PHE A 1 352 ? -18.388 -3.453 -5.549 1.00 91.38 352 PHE A C 1
ATOM 2898 O O . PHE A 1 352 ? -17.459 -3.722 -6.315 1.00 91.38 352 PHE A O 1
ATOM 2905 N N . PRO A 1 353 ? -18.175 -2.731 -4.435 1.00 91.31 353 PRO A N 1
ATOM 2906 C CA . PRO A 1 353 ? -16.932 -1.992 -4.195 1.00 91.31 353 PRO A CA 1
ATOM 2907 C C . PRO A 1 353 ? -15.682 -2.879 -4.078 1.00 91.31 353 PRO A C 1
ATOM 2909 O O . PRO A 1 353 ? -14.589 -2.450 -4.432 1.00 91.31 353 PRO A O 1
ATOM 2912 N N . PHE A 1 354 ? -15.822 -4.146 -3.663 1.00 94.12 354 PHE A N 1
ATOM 2913 C CA . PHE A 1 354 ? -14.685 -5.080 -3.632 1.00 94.12 354 PHE A CA 1
ATOM 2914 C C . PHE A 1 354 ? -14.148 -5.437 -5.030 1.00 94.12 354 PHE A C 1
ATOM 2916 O O . PHE A 1 354 ? -13.022 -5.907 -5.137 1.00 94.12 354 PHE A O 1
ATOM 2923 N N . SER A 1 355 ? -14.922 -5.230 -6.105 1.00 92.50 355 SER A N 1
ATOM 2924 C CA . SER A 1 355 ? -14.471 -5.549 -7.469 1.00 92.50 355 SER A CA 1
ATOM 2925 C C . SER A 1 355 ? -13.368 -4.594 -7.928 1.00 92.50 355 SER A C 1
ATOM 2927 O O . SER A 1 355 ? -12.367 -5.043 -8.486 1.00 92.50 355 SER A O 1
ATOM 2929 N N . ALA A 1 356 ? -13.520 -3.304 -7.613 1.00 90.62 356 ALA A N 1
ATOM 2930 C CA . ALA A 1 356 ? -12.511 -2.279 -7.841 1.00 90.62 356 ALA A CA 1
ATOM 2931 C C . ALA A 1 356 ? -11.259 -2.559 -7.001 1.00 90.62 356 ALA A C 1
ATOM 2933 O O . ALA A 1 356 ? -10.172 -2.660 -7.558 1.00 90.62 356 ALA A O 1
ATOM 2934 N N . TYR A 1 357 ? -11.435 -2.817 -5.699 1.00 93.44 357 TYR A N 1
ATOM 2935 C CA . TYR A 1 357 ? -10.331 -3.172 -4.801 1.00 93.44 357 TYR A CA 1
ATOM 2936 C C . TYR A 1 357 ? -9.536 -4.388 -5.301 1.00 93.44 357 TYR A C 1
ATOM 2938 O O . TYR A 1 357 ? -8.309 -4.359 -5.356 1.00 93.44 357 TYR A O 1
ATOM 2946 N N . ALA A 1 358 ? -10.233 -5.459 -5.697 1.00 94.94 358 ALA A N 1
ATOM 2947 C CA . ALA A 1 358 ? -9.601 -6.669 -6.206 1.00 94.94 358 ALA A CA 1
ATOM 2948 C C . ALA A 1 358 ? -8.817 -6.407 -7.498 1.00 94.94 358 ALA A C 1
ATOM 2950 O O . ALA A 1 358 ? -7.718 -6.927 -7.647 1.00 94.94 358 ALA A O 1
ATOM 2951 N N . LEU A 1 359 ? -9.353 -5.608 -8.423 1.00 92.81 359 LEU A N 1
ATOM 2952 C CA . LEU A 1 359 ? -8.679 -5.261 -9.676 1.00 92.81 359 LEU A CA 1
ATOM 2953 C C . LEU A 1 359 ? -7.438 -4.386 -9.462 1.00 92.81 359 LEU A C 1
ATOM 2955 O O . LEU A 1 359 ? -6.445 -4.547 -10.172 1.00 92.81 359 LEU A O 1
ATOM 2959 N N . GLU A 1 360 ? -7.504 -3.475 -8.499 1.00 90.75 360 GLU A N 1
ATOM 2960 C CA . GLU A 1 360 ? -6.434 -2.532 -8.191 1.00 90.75 360 GLU A CA 1
ATOM 2961 C C . GLU A 1 360 ? -5.275 -3.208 -7.445 1.00 90.75 360 GLU A C 1
ATOM 2963 O O . GLU A 1 360 ? -4.125 -3.041 -7.839 1.00 90.75 360 GLU A O 1
ATOM 2968 N N . HIS A 1 361 ? -5.575 -4.049 -6.446 1.00 94.44 361 HIS A N 1
ATOM 2969 C CA . HIS A 1 361 ? -4.580 -4.536 -5.480 1.00 94.44 361 HIS A CA 1
ATOM 2970 C C . HIS A 1 361 ? -4.277 -6.036 -5.520 1.00 94.44 361 HIS A C 1
ATOM 2972 O O . HIS A 1 361 ? -3.486 -6.517 -4.702 1.00 94.44 361 HIS A O 1
ATOM 2978 N N . TRP A 1 362 ? -4.871 -6.821 -6.433 1.00 95.75 362 TRP A N 1
ATOM 2979 C CA . TRP A 1 362 ? -4.564 -8.259 -6.501 1.00 95.75 362 TRP A CA 1
ATOM 2980 C C . TRP A 1 362 ? -3.058 -8.506 -6.628 1.00 95.75 362 TRP A C 1
ATOM 2982 O O . TRP A 1 362 ? -2.532 -9.400 -5.966 1.00 95.75 362 TRP A O 1
ATOM 2992 N N . ALA A 1 363 ? -2.370 -7.716 -7.454 1.00 94.56 363 ALA A N 1
ATOM 2993 C CA . ALA A 1 363 ? -0.960 -7.916 -7.732 1.00 94.56 363 ALA A CA 1
ATOM 2994 C C . ALA A 1 363 ? -0.061 -7.423 -6.598 1.00 94.56 363 ALA A C 1
ATOM 2996 O O . ALA A 1 363 ? 0.919 -8.093 -6.289 1.00 94.56 363 ALA A O 1
ATOM 2997 N N . ASP A 1 364 ? -0.432 -6.337 -5.915 1.00 93.88 364 ASP A N 1
ATOM 2998 C CA . ASP A 1 364 ? 0.270 -5.888 -4.710 1.00 93.88 364 ASP A CA 1
ATOM 2999 C C . ASP A 1 364 ? 0.274 -6.979 -3.641 1.00 93.88 364 ASP A C 1
ATOM 3001 O O . ASP A 1 364 ? 1.305 -7.289 -3.048 1.00 93.88 364 ASP A O 1
ATOM 3005 N N . HIS A 1 365 ? -0.872 -7.628 -3.430 1.00 94.25 365 HIS A N 1
ATOM 3006 C CA . HIS A 1 365 ? -0.956 -8.743 -2.496 1.00 94.25 365 HIS A CA 1
ATOM 3007 C C . HIS A 1 365 ? -0.170 -9.968 -2.955 1.00 94.25 365 HIS A C 1
ATOM 3009 O O . HIS A 1 365 ? 0.409 -10.646 -2.111 1.00 94.25 365 HIS A O 1
ATOM 3015 N N . VAL A 1 366 ? -0.115 -10.255 -4.259 1.00 93.56 366 VAL A N 1
ATOM 3016 C CA . VAL A 1 366 ? 0.760 -11.313 -4.788 1.00 93.56 366 VAL A CA 1
ATOM 3017 C C . VAL A 1 366 ? 2.225 -10.968 -4.518 1.00 93.56 366 VAL A C 1
ATOM 3019 O O . VAL A 1 366 ? 2.944 -11.805 -3.986 1.00 93.56 366 VAL A O 1
ATOM 3022 N N . ARG A 1 367 ? 2.662 -9.739 -4.808 1.00 91.06 367 ARG A N 1
ATOM 3023 C CA . ARG A 1 367 ? 4.035 -9.264 -4.585 1.00 91.06 367 ARG A CA 1
ATOM 3024 C C . ARG A 1 367 ? 4.440 -9.366 -3.111 1.00 91.06 367 ARG A C 1
ATOM 3026 O O . ARG A 1 367 ? 5.465 -9.969 -2.802 1.00 91.06 367 ARG A O 1
ATOM 3033 N N . LEU A 1 368 ? 3.594 -8.876 -2.203 1.00 89.44 368 LEU A N 1
ATOM 3034 C CA . LEU A 1 368 ? 3.809 -8.950 -0.751 1.00 89.44 368 LEU A CA 1
ATOM 3035 C C . LEU A 1 368 ? 3.740 -10.381 -0.192 1.00 89.44 368 LEU A C 1
ATOM 3037 O O . LEU A 1 368 ? 4.311 -10.662 0.859 1.00 89.44 368 LEU A O 1
ATOM 3041 N N . ALA A 1 369 ? 3.026 -11.289 -0.858 1.00 89.25 369 ALA A N 1
ATOM 3042 C CA . ALA A 1 369 ? 2.995 -12.700 -0.490 1.00 89.25 369 ALA A CA 1
ATOM 3043 C C . ALA A 1 369 ? 4.255 -13.445 -0.968 1.00 89.25 369 ALA A C 1
ATOM 3045 O O . ALA A 1 369 ? 4.831 -14.224 -0.210 1.00 89.25 369 ALA A O 1
ATOM 3046 N N . CYS A 1 370 ? 4.719 -13.165 -2.189 1.00 83.00 370 CYS A N 1
ATOM 3047 C CA . CYS A 1 370 ? 5.929 -13.759 -2.758 1.00 83.00 370 CYS A CA 1
ATOM 3048 C C . CYS A 1 370 ? 7.199 -13.374 -1.985 1.00 83.00 370 CYS A C 1
ATOM 3050 O O . CYS A 1 370 ? 8.096 -14.203 -1.855 1.00 83.00 370 CYS A O 1
ATOM 3052 N N . SER A 1 371 ? 7.281 -12.156 -1.436 1.00 73.56 371 SER A N 1
ATOM 3053 C CA . SER A 1 371 ? 8.440 -11.719 -0.639 1.00 73.56 371 SER A CA 1
ATOM 3054 C C . SER A 1 371 ? 8.607 -12.472 0.688 1.00 73.56 371 SER A C 1
ATOM 3056 O O . SER A 1 371 ? 9.668 -12.394 1.298 1.00 73.56 371 SER A O 1
ATOM 3058 N N . ARG A 1 372 ? 7.587 -13.223 1.131 1.00 68.94 372 ARG A N 1
ATOM 3059 C CA . ARG A 1 372 ? 7.602 -14.044 2.355 1.00 68.94 372 ARG A CA 1
ATOM 3060 C C . ARG A 1 372 ? 7.720 -15.553 2.076 1.00 68.94 372 ARG A C 1
ATOM 3062 O O . ARG A 1 372 ? 7.301 -16.353 2.912 1.00 68.94 372 ARG A O 1
ATOM 3069 N N . GLU A 1 373 ? 8.254 -15.925 0.908 1.00 64.56 373 GLU A N 1
ATOM 3070 C CA . GLU A 1 373 ? 8.540 -17.314 0.491 1.00 64.56 373 GLU A CA 1
ATOM 3071 C C . GLU A 1 373 ? 7.314 -18.254 0.481 1.00 64.56 373 GLU A C 1
ATOM 3073 O O . GLU A 1 373 ? 7.423 -19.464 0.687 1.00 64.56 373 GLU A O 1
ATOM 3078 N N . ASP A 1 374 ? 6.111 -17.725 0.233 1.00 72.69 374 ASP A N 1
ATOM 3079 C CA . ASP A 1 374 ? 4.925 -18.563 0.037 1.00 72.69 374 ASP A CA 1
ATOM 3080 C C . ASP A 1 374 ? 4.785 -19.003 -1.429 1.00 72.69 374 ASP A C 1
ATOM 3082 O O . ASP A 1 374 ? 4.125 -18.359 -2.242 1.00 72.69 374 ASP A O 1
ATOM 3086 N N . ASP A 1 375 ? 5.350 -20.159 -1.774 1.00 77.12 375 ASP A N 1
ATOM 3087 C CA . ASP A 1 375 ? 5.261 -20.733 -3.125 1.00 77.12 375 ASP A CA 1
ATOM 3088 C C . ASP A 1 375 ? 3.827 -21.029 -3.604 1.00 77.12 375 ASP A C 1
ATOM 3090 O O . ASP A 1 375 ? 3.589 -21.229 -4.808 1.00 77.12 375 ASP A O 1
ATOM 3094 N N . SER A 1 376 ? 2.849 -21.106 -2.693 1.00 85.69 376 SER A N 1
ATOM 3095 C CA . SER A 1 376 ? 1.472 -21.453 -3.052 1.00 85.69 376 SER A CA 1
ATOM 3096 C C . SER A 1 376 ? 0.824 -20.373 -3.919 1.00 85.69 376 SER A C 1
ATOM 3098 O O . SER A 1 376 ? 0.143 -20.701 -4.903 1.00 85.69 376 SER A O 1
ATOM 3100 N N . ILE A 1 377 ? 1.093 -19.093 -3.633 1.00 89.69 377 ILE A N 1
ATOM 3101 C CA . ILE A 1 377 ? 0.525 -17.984 -4.402 1.00 89.69 377 ILE A CA 1
ATOM 3102 C C . ILE A 1 377 ? 1.143 -17.907 -5.796 1.00 89.69 377 ILE A C 1
ATOM 3104 O O . ILE A 1 377 ? 0.409 -17.747 -6.771 1.00 89.69 377 ILE A O 1
ATOM 3108 N N . THR A 1 378 ? 2.455 -18.139 -5.917 1.00 86.56 378 THR A N 1
ATOM 3109 C CA . THR A 1 378 ? 3.208 -18.139 -7.181 1.00 86.56 378 THR A CA 1
ATOM 3110 C C . THR A 1 378 ? 2.650 -19.177 -8.159 1.00 86.56 378 THR A C 1
ATOM 3112 O O . THR A 1 378 ? 2.490 -18.924 -9.355 1.00 86.56 378 THR A O 1
ATOM 3115 N N . LYS A 1 379 ? 2.285 -20.369 -7.667 1.00 88.00 379 LYS A N 1
ATOM 3116 C CA . LYS A 1 379 ? 1.605 -21.401 -8.474 1.00 88.00 379 LYS A CA 1
ATOM 3117 C C . LYS A 1 379 ? 0.215 -20.952 -8.910 1.00 88.00 379 LYS A C 1
ATOM 3119 O O . LYS A 1 379 ? -0.130 -21.099 -10.084 1.00 88.00 379 LYS A O 1
ATOM 3124 N N . ARG A 1 380 ? -0.570 -20.382 -7.995 1.00 91.88 380 ARG A N 1
ATOM 3125 C CA . ARG A 1 380 ? -1.934 -19.941 -8.295 1.00 91.88 380 ARG A CA 1
ATOM 3126 C C . ARG A 1 380 ? -1.972 -18.801 -9.309 1.00 91.88 380 ARG A C 1
ATOM 3128 O O . ARG A 1 380 ? -2.777 -18.865 -10.238 1.00 91.88 380 ARG A O 1
ATOM 3135 N N . ILE A 1 381 ? -1.089 -17.810 -9.191 1.00 93.00 381 ILE A N 1
ATOM 3136 C CA . ILE A 1 381 ? -1.018 -16.720 -10.168 1.00 93.00 381 ILE A CA 1
ATOM 3137 C C . ILE A 1 381 ? -0.566 -17.223 -11.547 1.00 93.00 381 ILE A C 1
ATOM 3139 O O . ILE A 1 381 ? -1.115 -16.792 -12.558 1.00 93.00 381 ILE A O 1
ATOM 3143 N N . GLY A 1 382 ? 0.339 -18.208 -11.608 1.00 90.12 382 GLY A N 1
ATOM 3144 C CA . GLY A 1 382 ? 0.723 -18.861 -12.863 1.00 90.12 382 GLY A CA 1
ATOM 3145 C C . GLY A 1 382 ? -0.466 -19.505 -13.588 1.00 90.12 382 GLY A C 1
ATOM 3146 O O . GLY A 1 382 ? -0.665 -19.265 -14.777 1.00 90.12 382 GLY A O 1
ATOM 3147 N N . ILE A 1 383 ? -1.310 -20.256 -12.867 1.00 91.31 383 ILE A N 1
ATOM 3148 C CA . ILE A 1 383 ? -2.550 -20.845 -13.415 1.00 91.31 383 ILE A CA 1
ATOM 3149 C C . ILE A 1 383 ? -3.524 -19.750 -13.860 1.00 91.31 383 ILE A C 1
ATOM 3151 O O . ILE A 1 383 ? -4.176 -19.864 -14.902 1.00 91.31 383 ILE A O 1
ATOM 3155 N N . PHE A 1 384 ? -3.633 -18.684 -13.069 1.00 93.56 384 PHE A N 1
ATOM 3156 C CA . PHE A 1 384 ? -4.531 -17.580 -13.357 1.00 93.56 384 PHE A CA 1
ATOM 3157 C C . PHE A 1 384 ? -4.149 -16.851 -14.655 1.00 93.56 384 PHE A C 1
ATOM 3159 O O . PHE A 1 384 ? -5.007 -16.676 -15.524 1.00 93.56 384 PHE A O 1
ATOM 3166 N N . LEU A 1 385 ? -2.869 -16.508 -14.818 1.00 92.88 385 LEU A N 1
ATOM 3167 C CA . LEU A 1 385 ? -2.326 -15.781 -15.968 1.00 92.88 385 LEU A CA 1
ATOM 3168 C C . LEU A 1 385 ? -2.101 -16.657 -17.211 1.00 92.88 385 LEU A C 1
ATOM 3170 O O . LEU A 1 385 ? -1.974 -16.128 -18.313 1.00 92.88 385 LEU A O 1
ATOM 3174 N N . ALA A 1 386 ? -2.114 -17.987 -17.079 1.00 90.19 386 ALA A N 1
ATOM 3175 C CA . ALA A 1 386 ? -2.000 -18.906 -18.215 1.00 90.19 386 ALA A CA 1
ATOM 3176 C C . ALA A 1 386 ? -3.157 -18.789 -19.228 1.00 90.19 386 ALA A C 1
ATOM 3178 O O . ALA A 1 386 ? -3.042 -19.292 -20.343 1.00 90.19 386 ALA A O 1
ATOM 3179 N N . LYS A 1 387 ? -4.275 -18.142 -18.865 1.00 90.88 387 LYS A N 1
ATOM 3180 C CA . LYS A 1 387 ? -5.429 -17.932 -19.751 1.00 90.88 387 LYS A CA 1
ATOM 3181 C C . LYS A 1 387 ? -5.371 -16.532 -20.387 1.00 90.88 387 LYS A C 1
ATOM 3183 O O . LYS A 1 387 ? -5.684 -15.561 -19.696 1.00 90.88 387 LYS A O 1
ATOM 3188 N N . PRO A 1 388 ? -5.107 -16.394 -21.704 1.00 88.88 388 PRO A N 1
ATOM 3189 C CA . PRO A 1 388 ? -4.986 -15.083 -22.359 1.00 88.88 388 PRO A CA 1
ATOM 3190 C C . PRO A 1 388 ? -6.233 -14.197 -22.231 1.00 88.88 388 PRO A C 1
ATOM 3192 O O . PRO A 1 388 ? -6.127 -12.976 -22.169 1.00 88.88 388 PRO A O 1
ATOM 3195 N N . GLY A 1 389 ? -7.424 -14.805 -22.149 1.00 89.56 389 GLY A N 1
ATOM 3196 C CA . GLY A 1 389 ? -8.675 -14.076 -21.923 1.00 89.56 389 GLY A CA 1
ATOM 3197 C C . GLY A 1 389 ? -8.712 -13.327 -20.586 1.00 89.56 389 GLY A C 1
ATOM 3198 O O . GLY A 1 389 ? -9.252 -12.228 -20.530 1.00 89.56 389 GLY A O 1
ATOM 3199 N N . ARG A 1 390 ? -8.083 -13.871 -19.532 1.00 89.19 390 ARG A N 1
ATOM 3200 C CA . ARG A 1 390 ? -7.992 -13.216 -18.215 1.00 89.19 390 ARG A CA 1
ATOM 3201 C C . ARG A 1 390 ? -7.001 -12.063 -18.225 1.00 89.19 390 ARG A C 1
ATOM 3203 O O . ARG A 1 390 ? -7.306 -10.997 -17.709 1.00 89.19 390 ARG A O 1
ATOM 3210 N N . VAL A 1 391 ? -5.854 -12.266 -18.874 1.00 91.19 391 VAL A N 1
ATOM 3211 C CA . VAL A 1 391 ? -4.845 -11.219 -19.095 1.00 91.19 391 VAL A CA 1
ATOM 3212 C C . VAL A 1 391 ? -5.485 -10.024 -19.808 1.00 91.19 391 VAL A C 1
ATOM 3214 O O . VAL A 1 391 ? -5.400 -8.898 -19.325 1.00 91.19 391 VAL A O 1
ATOM 3217 N N . ARG A 1 392 ? -6.225 -10.290 -20.893 1.00 90.56 392 ARG A N 1
ATOM 3218 C CA . ARG A 1 392 ? -6.955 -9.263 -21.646 1.00 90.56 392 ARG A CA 1
ATOM 3219 C C . ARG A 1 392 ? -8.016 -8.563 -20.802 1.00 90.56 392 ARG A C 1
ATOM 3221 O O . ARG A 1 392 ? -8.117 -7.343 -20.860 1.00 90.56 392 ARG A O 1
ATOM 3228 N N . GLN A 1 393 ? -8.796 -9.322 -20.031 1.00 89.00 393 GLN A N 1
ATOM 3229 C CA . GLN A 1 393 ? -9.833 -8.764 -19.165 1.00 89.00 393 GLN A CA 1
ATOM 3230 C C . GLN A 1 393 ? -9.234 -7.826 -18.113 1.00 89.00 393 GLN A C 1
ATOM 3232 O O . GLN A 1 393 ? -9.724 -6.712 -17.975 1.00 89.00 393 GLN A O 1
ATOM 3237 N N . ILE A 1 394 ? -8.163 -8.229 -17.421 1.00 91.31 394 ILE A N 1
ATOM 3238 C CA . ILE A 1 394 ? -7.482 -7.360 -16.451 1.00 91.31 394 ILE A CA 1
ATOM 3239 C C . ILE A 1 394 ? -6.961 -6.106 -17.137 1.00 91.31 394 ILE A C 1
ATOM 3241 O O . ILE A 1 394 ? -7.273 -5.014 -16.687 1.00 91.31 394 ILE A O 1
ATOM 3245 N N . ALA A 1 395 ? -6.234 -6.240 -18.249 1.00 90.50 395 ALA A N 1
ATOM 3246 C CA . ALA A 1 395 ? -5.694 -5.089 -18.967 1.00 90.50 395 ALA A CA 1
ATOM 3247 C C . ALA A 1 395 ? -6.797 -4.085 -19.343 1.00 90.50 395 ALA A C 1
ATOM 3249 O O . ALA A 1 395 ? -6.680 -2.889 -19.079 1.00 90.50 395 ALA A O 1
ATOM 3250 N N . GLN A 1 396 ? -7.910 -4.585 -19.889 1.00 89.19 396 GLN A N 1
ATOM 3251 C CA . GLN A 1 396 ? -9.055 -3.763 -20.261 1.00 89.19 396 GLN A CA 1
ATOM 3252 C C . GLN A 1 396 ? -9.725 -3.108 -19.046 1.00 89.19 396 GLN A C 1
ATOM 3254 O O . GLN A 1 396 ? -10.021 -1.916 -19.085 1.00 89.19 396 GLN A O 1
ATOM 3259 N N . ARG A 1 397 ? -9.960 -3.846 -17.959 1.00 88.19 397 ARG A N 1
ATOM 3260 C CA . ARG A 1 397 ? -10.621 -3.284 -16.775 1.00 88.19 397 ARG A CA 1
ATOM 3261 C C . ARG A 1 397 ? -9.724 -2.300 -16.033 1.00 88.19 397 ARG A C 1
ATOM 3263 O O . ARG A 1 397 ? -10.204 -1.258 -15.605 1.00 88.19 397 ARG A O 1
ATOM 3270 N N . THR A 1 398 ? -8.425 -2.567 -15.943 1.00 88.12 398 THR A N 1
ATOM 3271 C CA . THR A 1 398 ? -7.440 -1.622 -15.399 1.00 88.12 398 THR A CA 1
ATOM 3272 C C . THR A 1 398 ? -7.392 -0.354 -16.234 1.00 88.12 398 THR A C 1
ATOM 3274 O O . THR A 1 398 ? -7.327 0.743 -15.682 1.00 88.12 398 THR A O 1
ATOM 3277 N N . LYS A 1 399 ? -7.502 -0.488 -17.562 1.00 87.19 399 LYS A N 1
ATOM 3278 C CA . LYS A 1 399 ? -7.651 0.654 -18.459 1.00 87.19 399 LYS A CA 1
ATOM 3279 C C . LYS A 1 399 ? -8.897 1.475 -18.113 1.00 87.19 399 LYS A C 1
ATOM 3281 O O . LYS A 1 399 ? -8.804 2.681 -17.922 1.00 87.19 399 LYS A O 1
ATOM 3286 N N . GLU A 1 400 ? -10.057 0.836 -18.013 1.00 84.88 400 GLU A N 1
ATOM 3287 C CA . GLU A 1 400 ? -11.320 1.509 -17.680 1.00 84.88 400 GLU A CA 1
ATOM 3288 C C . GLU A 1 400 ? -11.262 2.197 -16.306 1.00 84.88 400 GLU A C 1
ATOM 3290 O O . GLU A 1 400 ? -11.686 3.347 -16.182 1.00 84.88 400 GLU A O 1
ATOM 3295 N N . LEU A 1 401 ? -10.675 1.538 -15.301 1.00 82.19 401 LEU A N 1
ATOM 3296 C CA . LEU A 1 401 ? -10.512 2.078 -13.951 1.00 82.19 401 LEU A CA 1
ATOM 3297 C C . LEU A 1 401 ? -9.617 3.328 -13.949 1.00 82.19 401 LEU A C 1
ATOM 3299 O O . LEU A 1 401 ? -10.068 4.393 -13.534 1.00 82.19 401 LEU A O 1
ATOM 3303 N N . LYS A 1 402 ? -8.393 3.223 -14.489 1.00 80.62 402 LYS A N 1
ATOM 3304 C CA . LYS A 1 402 ? -7.405 4.318 -14.494 1.00 80.62 402 LYS A CA 1
ATOM 3305 C C . LYS A 1 402 ? -7.730 5.440 -15.491 1.00 80.62 402 LYS A C 1
ATOM 3307 O O . LYS A 1 402 ? -7.256 6.561 -15.324 1.00 80.62 402 LYS A O 1
ATOM 3312 N N . SER A 1 403 ? -8.566 5.192 -16.505 1.00 79.62 403 SER A N 1
ATOM 3313 C CA . SER A 1 403 ? -9.000 6.232 -17.461 1.00 79.62 403 SER A CA 1
ATOM 3314 C C . SER A 1 403 ? -9.824 7.361 -16.830 1.00 79.62 403 SER A C 1
ATOM 3316 O O . SER A 1 403 ? -10.019 8.403 -17.450 1.00 79.62 403 SER A O 1
ATOM 3318 N N . ARG A 1 404 ? -10.310 7.168 -15.596 1.00 71.25 404 ARG A N 1
ATOM 3319 C CA . ARG A 1 404 ? -11.008 8.202 -14.817 1.00 71.25 404 ARG A CA 1
ATOM 3320 C C . ARG A 1 404 ? -10.057 9.245 -14.226 1.00 71.25 404 ARG A C 1
ATOM 3322 O O . ARG A 1 404 ? -10.499 10.337 -13.885 1.00 71.25 404 ARG A O 1
ATOM 3329 N N . GLU A 1 405 ? -8.778 8.905 -14.108 1.00 67.81 405 GLU A N 1
ATOM 3330 C CA . GLU A 1 405 ? -7.753 9.702 -13.425 1.00 67.81 405 GLU A CA 1
ATOM 3331 C C . GLU A 1 405 ? -6.744 10.306 -14.412 1.00 67.81 405 GLU A C 1
ATOM 3333 O O . GLU A 1 405 ? -6.189 11.382 -14.181 1.00 67.81 405 GLU A O 1
ATOM 3338 N N . VAL A 1 406 ? -6.527 9.624 -15.538 1.00 69.62 406 VAL A N 1
ATOM 3339 C CA . VAL A 1 406 ? -5.445 9.882 -16.494 1.00 69.62 406 VAL A CA 1
ATOM 334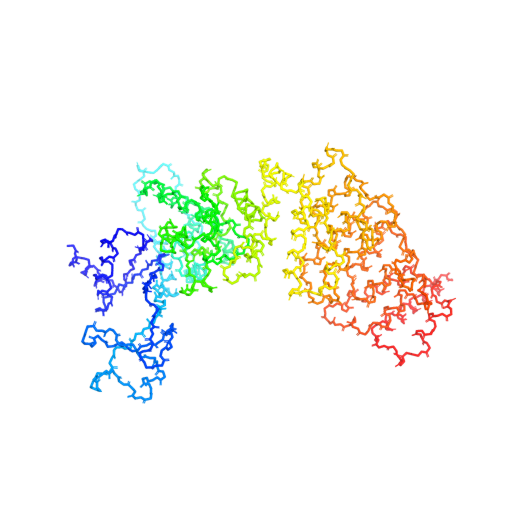0 C C . VAL A 1 406 ? -5.982 9.905 -17.928 1.00 69.62 406 VAL A C 1
ATOM 3342 O O . VAL A 1 406 ? -7.018 9.306 -18.216 1.00 69.62 406 VAL A O 1
ATOM 3345 N N . ASP A 1 407 ? -5.265 10.564 -18.849 1.00 69.88 407 ASP A N 1
ATOM 3346 C CA . ASP A 1 407 ? -5.590 10.548 -20.279 1.00 69.88 407 ASP A CA 1
ATOM 3347 C C . ASP A 1 407 ? -5.741 9.111 -20.815 1.00 69.88 407 ASP A C 1
ATOM 3349 O O . ASP A 1 407 ? -4.788 8.331 -20.940 1.00 69.88 407 ASP A O 1
ATOM 3353 N N . SER A 1 408 ? -6.984 8.789 -21.172 1.00 68.94 408 SER A N 1
ATOM 3354 C CA . SER A 1 408 ? -7.394 7.500 -21.719 1.00 68.94 408 SER A CA 1
ATOM 3355 C C . SER A 1 408 ? -6.631 7.094 -22.987 1.00 68.94 408 SER A C 1
ATOM 3357 O O . SER A 1 408 ? -6.491 5.894 -23.249 1.00 68.94 408 SER A O 1
ATOM 3359 N N . ASN A 1 409 ? -6.104 8.047 -23.765 1.00 75.31 409 ASN A N 1
ATOM 3360 C CA . ASN A 1 409 ? -5.392 7.767 -25.010 1.00 75.31 409 ASN A CA 1
ATOM 3361 C C . ASN A 1 409 ? -4.002 7.177 -24.759 1.00 75.31 409 ASN A C 1
ATOM 3363 O O . ASN A 1 409 ? -3.641 6.191 -25.401 1.00 75.31 409 ASN A O 1
ATOM 3367 N N . GLU A 1 410 ? -3.235 7.707 -23.802 1.00 76.12 410 GLU A N 1
ATOM 3368 C CA . GLU A 1 410 ? -1.915 7.151 -23.472 1.00 76.12 410 GLU A CA 1
ATOM 3369 C C . GLU A 1 410 ? -2.039 5.767 -22.835 1.00 76.12 410 GLU A C 1
ATOM 3371 O O . GLU A 1 410 ? -1.345 4.830 -23.234 1.00 76.12 410 GLU A O 1
ATOM 3376 N N . LEU A 1 411 ? -3.001 5.589 -21.928 1.00 79.06 411 LEU A N 1
ATOM 3377 C CA . LEU A 1 411 ? -3.300 4.288 -21.333 1.00 79.06 411 LEU A CA 1
ATOM 3378 C C . LEU A 1 411 ? -3.712 3.248 -22.373 1.00 79.06 411 LEU A C 1
ATOM 3380 O O . LEU A 1 411 ? -3.312 2.085 -22.299 1.00 79.06 411 LEU A O 1
ATOM 3384 N N . SER A 1 412 ? -4.486 3.673 -23.375 1.00 81.25 412 SER A N 1
ATOM 3385 C CA . SER A 1 412 ? -4.892 2.812 -24.482 1.00 81.25 412 SER A CA 1
ATOM 3386 C C . SER A 1 412 ? -3.694 2.236 -25.227 1.00 81.25 412 SER A C 1
ATOM 3388 O O . SER A 1 412 ? -3.756 1.075 -25.621 1.00 81.25 412 SER A O 1
ATOM 3390 N N . LYS A 1 413 ? -2.596 2.981 -25.379 1.00 82.19 413 LYS A N 1
ATOM 3391 C CA . LYS A 1 413 ? -1.397 2.472 -26.062 1.00 82.19 413 LYS A CA 1
ATOM 3392 C C . LYS A 1 413 ? -0.718 1.337 -25.290 1.00 82.19 413 LYS A C 1
ATOM 3394 O O . LYS A 1 413 ? -0.012 0.539 -25.893 1.00 82.19 413 LYS A O 1
ATOM 3399 N N . TRP A 1 414 ? -0.886 1.279 -23.968 1.00 85.81 414 TRP A N 1
ATOM 3400 C CA . TRP A 1 414 ? -0.231 0.287 -23.108 1.00 85.81 414 TRP A CA 1
ATOM 3401 C C . TRP A 1 414 ? -1.122 -0.899 -22.762 1.00 85.81 414 TRP A C 1
ATOM 3403 O O . TRP A 1 414 ? -0.654 -2.024 -22.766 1.00 85.81 414 TRP A O 1
ATOM 3413 N N . LEU A 1 415 ? -2.402 -0.687 -22.468 1.00 87.56 415 LEU A N 1
ATOM 3414 C CA . LEU A 1 415 ? -3.261 -1.767 -21.970 1.00 87.56 415 LEU A CA 1
ATOM 3415 C C . LEU A 1 415 ? -4.237 -2.330 -23.009 1.00 87.56 415 LEU A C 1
ATOM 3417 O O . LEU A 1 415 ? -4.960 -3.285 -22.720 1.00 87.56 415 LEU A O 1
ATOM 3421 N N . SER A 1 416 ? -4.269 -1.796 -24.233 1.00 83.69 416 SER A N 1
ATOM 3422 C CA . SER A 1 416 ? -5.126 -2.370 -25.278 1.00 83.69 416 SER A CA 1
ATOM 3423 C C . SER A 1 416 ? -4.531 -3.673 -25.813 1.00 83.69 416 SER A C 1
ATOM 3425 O O . SER A 1 416 ? -3.372 -3.727 -26.208 1.00 83.69 416 SER A O 1
ATOM 3427 N N . ASN A 1 417 ? -5.353 -4.723 -25.870 1.00 76.88 417 ASN A N 1
ATOM 3428 C CA . ASN A 1 417 ? -5.006 -6.025 -26.454 1.00 76.88 417 ASN A CA 1
ATOM 3429 C C . ASN A 1 417 ? -3.818 -6.756 -25.800 1.00 76.88 417 ASN A C 1
ATOM 3431 O O . ASN A 1 417 ? -3.246 -7.654 -26.417 1.00 76.88 417 ASN A O 1
ATOM 3435 N N . VAL A 1 418 ? -3.468 -6.442 -24.549 1.00 86.94 418 VAL A N 1
ATOM 3436 C CA . VAL A 1 418 ? -2.443 -7.199 -23.816 1.00 86.94 418 VAL A CA 1
ATOM 3437 C C . VAL A 1 418 ? -2.948 -8.619 -23.556 1.00 86.94 418 VAL A C 1
ATOM 3439 O O . VAL A 1 418 ? -3.933 -8.829 -22.852 1.00 86.94 418 VAL A O 1
ATOM 3442 N N . THR A 1 419 ? -2.278 -9.610 -24.141 1.00 85.94 419 THR A N 1
ATOM 3443 C CA . THR A 1 419 ? -2.612 -11.038 -23.980 1.00 85.94 419 THR A CA 1
ATOM 3444 C C . THR A 1 419 ? -1.468 -11.865 -23.414 1.00 85.94 419 THR A C 1
ATOM 3446 O O . THR A 1 419 ? -1.689 -13.009 -23.019 1.00 85.94 419 THR A O 1
ATOM 3449 N N . ASN A 1 420 ? -0.254 -11.311 -23.380 1.00 89.94 420 ASN A N 1
ATOM 3450 C CA . ASN A 1 420 ? 0.921 -11.995 -22.862 1.00 89.94 420 ASN A CA 1
ATOM 3451 C C . ASN A 1 420 ? 1.049 -11.740 -21.346 1.00 89.94 420 ASN A C 1
ATOM 3453 O O . ASN A 1 420 ? 1.087 -10.580 -20.924 1.00 89.94 420 ASN A O 1
ATOM 3457 N N . PRO A 1 421 ? 1.111 -12.796 -20.515 1.00 92.62 421 PRO A N 1
ATOM 3458 C CA . PRO A 1 421 ? 1.207 -12.650 -19.067 1.00 92.62 421 PRO A CA 1
ATOM 3459 C C . PRO A 1 421 ? 2.505 -11.982 -18.598 1.00 92.62 421 PRO A C 1
ATOM 3461 O O . PRO A 1 421 ? 2.491 -11.358 -17.544 1.00 92.62 421 PRO A O 1
ATOM 3464 N N . ILE A 1 422 ? 3.600 -12.055 -19.367 1.00 93.94 422 ILE A N 1
ATOM 3465 C CA . ILE A 1 422 ? 4.889 -11.442 -19.004 1.00 93.94 422 ILE A CA 1
ATOM 3466 C C . ILE A 1 422 ? 4.749 -9.913 -18.941 1.00 93.94 422 ILE A C 1
ATOM 3468 O O . ILE A 1 422 ? 5.228 -9.292 -17.997 1.00 93.94 422 ILE A O 1
ATOM 3472 N N . HIS A 1 423 ? 4.026 -9.307 -19.890 1.00 93.06 423 HIS A N 1
ATOM 3473 C CA . HIS A 1 423 ? 3.765 -7.862 -19.911 1.00 93.06 423 HIS A CA 1
ATOM 3474 C C . HIS A 1 423 ? 2.884 -7.407 -18.747 1.00 93.06 423 HIS A C 1
ATOM 3476 O O . HIS A 1 423 ? 3.142 -6.354 -18.173 1.00 93.06 423 HIS A O 1
ATOM 3482 N N . ILE A 1 424 ? 1.880 -8.204 -18.362 1.00 93.00 424 ILE A N 1
ATOM 3483 C CA . ILE A 1 424 ? 1.067 -7.917 -17.169 1.00 93.00 424 ILE A CA 1
ATOM 3484 C C . ILE A 1 424 ? 1.895 -8.068 -15.894 1.00 93.00 424 ILE A C 1
ATOM 3486 O O . ILE A 1 424 ? 1.822 -7.197 -15.036 1.00 93.00 424 ILE A O 1
ATOM 3490 N N . CYS A 1 425 ? 2.720 -9.108 -15.771 1.00 94.50 425 CYS A N 1
ATOM 3491 C CA . CYS A 1 425 ? 3.632 -9.233 -14.633 1.00 94.50 425 CYS A CA 1
ATOM 3492 C C . CYS A 1 425 ? 4.588 -8.041 -14.539 1.00 94.50 425 CYS A C 1
ATOM 3494 O O . CYS A 1 425 ? 4.794 -7.529 -13.447 1.00 94.50 425 CYS A O 1
ATOM 3496 N N . ALA A 1 426 ? 5.117 -7.571 -15.671 1.00 94.94 426 ALA A N 1
ATOM 3497 C CA . ALA A 1 426 ? 5.980 -6.399 -15.715 1.00 94.94 426 ALA A CA 1
ATOM 3498 C C . ALA A 1 426 ? 5.256 -5.106 -15.317 1.00 94.94 426 ALA A C 1
ATOM 3500 O O . ALA A 1 426 ? 5.808 -4.315 -14.567 1.00 94.94 426 ALA A O 1
ATOM 3501 N N . TRP A 1 427 ? 4.011 -4.918 -15.765 1.00 92.69 427 TRP A N 1
ATOM 3502 C CA . TRP A 1 427 ? 3.179 -3.770 -15.390 1.00 92.69 427 TRP A CA 1
ATOM 3503 C C . TRP A 1 427 ? 2.851 -3.723 -13.893 1.00 92.69 427 TRP A C 1
ATOM 3505 O O . TRP A 1 427 ? 2.664 -2.649 -13.338 1.00 92.69 427 TRP A O 1
ATOM 3515 N N . TYR A 1 428 ? 2.728 -4.879 -13.247 1.00 92.88 428 TYR A N 1
ATOM 3516 C CA . TYR A 1 428 ? 2.294 -4.998 -11.853 1.00 92.88 428 TYR A CA 1
ATOM 3517 C C . TYR A 1 428 ? 3.426 -5.340 -10.873 1.00 92.88 428 TYR A C 1
ATOM 3519 O O . TYR A 1 428 ? 3.168 -5.742 -9.739 1.00 92.88 428 TYR A O 1
ATOM 3527 N N . ASP A 1 429 ? 4.670 -5.208 -11.320 1.00 93.88 429 ASP A N 1
ATOM 3528 C CA . ASP A 1 429 ? 5.868 -5.474 -10.532 1.00 93.88 429 ASP A CA 1
ATOM 3529 C C . ASP A 1 429 ? 5.985 -6.903 -9.946 1.00 93.88 429 ASP A C 1
ATOM 3531 O O . ASP A 1 429 ? 6.416 -7.139 -8.817 1.00 93.88 429 ASP A O 1
ATOM 3535 N N . LEU A 1 430 ? 5.590 -7.917 -10.715 1.00 94.06 430 LEU A N 1
ATOM 3536 C CA . LEU A 1 430 ? 5.635 -9.320 -10.291 1.00 94.06 430 LEU A CA 1
ATOM 3537 C C . LEU A 1 430 ? 6.978 -9.985 -10.642 1.00 94.06 430 LEU A C 1
ATOM 3539 O O . LEU A 1 430 ? 7.014 -10.989 -11.359 1.00 94.06 430 LEU A O 1
ATOM 3543 N N . SER A 1 431 ? 8.084 -9.453 -10.117 1.00 92.75 431 SER A N 1
ATOM 3544 C CA . SER A 1 431 ? 9.461 -9.894 -10.412 1.00 92.75 431 SER A CA 1
ATOM 3545 C C . SER A 1 431 ? 9.702 -11.395 -10.178 1.00 92.75 431 SER A C 1
ATOM 3547 O O . SER A 1 431 ? 10.325 -12.065 -11.002 1.00 92.75 431 SER A O 1
ATOM 3549 N N . GLY A 1 432 ? 9.127 -11.975 -9.118 1.00 89.69 432 GLY A N 1
ATOM 3550 C CA . GLY A 1 432 ? 9.198 -13.420 -8.857 1.00 89.69 432 GLY A CA 1
ATOM 3551 C C . GLY A 1 432 ? 8.572 -14.277 -9.966 1.00 89.69 432 GLY A C 1
ATOM 3552 O O . GLY A 1 432 ? 9.073 -15.355 -10.281 1.00 89.69 432 GLY A O 1
ATOM 3553 N N . MET A 1 433 ? 7.519 -13.780 -10.626 1.00 90.56 433 MET A N 1
ATOM 3554 C CA . MET A 1 433 ? 6.930 -14.456 -11.787 1.00 90.56 433 MET A CA 1
ATOM 3555 C C . MET A 1 433 ? 7.794 -14.317 -13.037 1.00 90.56 433 MET A C 1
ATOM 3557 O O . MET A 1 433 ? 7.832 -15.246 -13.838 1.00 90.56 433 MET A O 1
ATOM 3561 N N . ILE A 1 434 ? 8.498 -13.193 -13.199 1.00 93.69 434 ILE A N 1
ATOM 3562 C CA . ILE A 1 434 ? 9.456 -13.001 -14.295 1.00 93.69 434 ILE A CA 1
ATOM 3563 C C . ILE A 1 434 ? 10.600 -14.013 -14.192 1.00 93.69 434 ILE A C 1
ATOM 3565 O O . ILE A 1 434 ? 10.878 -14.685 -15.181 1.00 93.69 434 ILE A O 1
ATOM 3569 N N . LYS A 1 435 ? 11.186 -14.193 -12.999 1.00 91.94 435 LYS A N 1
ATOM 3570 C CA . LYS A 1 435 ? 12.226 -15.213 -12.753 1.00 91.94 435 LYS A CA 1
ATOM 3571 C C . LYS A 1 435 ? 11.729 -16.611 -13.105 1.00 91.94 435 LYS A C 1
ATOM 3573 O O . LYS A 1 435 ? 12.359 -17.314 -13.877 1.00 91.94 435 LYS A O 1
ATOM 3578 N N . ARG A 1 436 ? 10.521 -16.961 -12.659 1.00 89.19 436 ARG A N 1
ATOM 3579 C CA . ARG A 1 436 ? 9.913 -18.251 -12.998 1.00 89.19 436 ARG A CA 1
ATOM 3580 C C . ARG A 1 436 ? 9.681 -18.437 -14.501 1.00 89.19 436 ARG A C 1
ATOM 3582 O O . ARG A 1 436 ? 9.800 -19.547 -15.005 1.00 89.19 436 ARG A O 1
ATOM 3589 N N . PHE A 1 437 ? 9.302 -17.385 -15.225 1.00 92.50 437 PHE A N 1
ATOM 3590 C CA . PHE A 1 437 ? 9.170 -17.473 -16.679 1.00 92.50 437 PHE A CA 1
ATOM 3591 C C . PHE A 1 437 ? 10.522 -17.701 -17.364 1.00 92.50 437 PHE A C 1
ATOM 3593 O O . PHE A 1 437 ? 10.550 -18.427 -18.356 1.00 92.50 437 PHE A O 1
ATOM 3600 N N . ASP A 1 438 ? 11.605 -17.129 -16.836 1.00 94.19 438 ASP A N 1
ATOM 3601 C CA . ASP A 1 438 ? 12.972 -17.415 -17.286 1.00 94.19 438 ASP A CA 1
ATOM 3602 C C . ASP A 1 438 ? 13.365 -18.872 -17.010 1.00 94.19 438 ASP A C 1
ATOM 3604 O O . ASP A 1 438 ? 13.790 -19.571 -17.928 1.00 94.19 438 ASP A O 1
ATOM 3608 N N . ASP A 1 439 ? 13.109 -19.362 -15.790 1.00 92.00 439 ASP A N 1
ATOM 3609 C CA . ASP A 1 439 ? 13.359 -20.754 -15.386 1.00 92.00 439 ASP A CA 1
ATOM 3610 C C . ASP A 1 439 ? 12.593 -21.756 -16.273 1.00 92.00 439 ASP A C 1
ATOM 3612 O O . ASP A 1 439 ? 13.108 -22.815 -16.633 1.00 92.00 439 ASP A O 1
ATOM 3616 N N . ASP A 1 440 ? 11.367 -21.402 -16.676 1.00 90.94 440 ASP A N 1
ATOM 3617 C CA . ASP A 1 440 ? 10.537 -22.157 -17.626 1.00 90.94 440 ASP A CA 1
ATOM 3618 C C . ASP A 1 440 ? 11.063 -22.078 -19.085 1.00 90.94 440 ASP A C 1
ATOM 3620 O O . ASP A 1 440 ? 10.456 -22.649 -19.997 1.00 90.94 440 ASP A O 1
ATOM 3624 N N . GLY A 1 441 ? 12.147 -21.342 -19.349 1.00 92.00 441 GLY A N 1
ATOM 3625 C CA . GLY A 1 441 ? 12.747 -21.147 -20.672 1.00 92.00 441 GLY A CA 1
ATOM 3626 C C . GLY A 1 441 ? 11.951 -20.220 -21.594 1.00 92.00 441 GLY A C 1
ATOM 3627 O O . GLY A 1 441 ? 12.068 -20.304 -22.822 1.00 92.00 441 GLY A O 1
ATOM 3628 N N . ARG A 1 442 ? 11.087 -19.356 -21.046 1.00 92.44 442 ARG A N 1
ATOM 3629 C CA . ARG A 1 442 ? 10.269 -18.438 -21.849 1.00 92.44 442 ARG A CA 1
ATOM 3630 C C . ARG A 1 442 ? 11.074 -17.215 -22.253 1.00 92.44 442 ARG A C 1
ATOM 3632 O O . ARG A 1 442 ? 11.796 -16.617 -21.467 1.00 92.44 442 ARG A O 1
ATOM 3639 N N . LYS A 1 443 ? 10.858 -16.765 -23.486 1.00 91.56 443 LYS A N 1
ATOM 3640 C CA . LYS A 1 443 ? 11.474 -15.542 -23.997 1.00 91.56 443 LYS A CA 1
ATOM 3641 C C . LYS A 1 443 ? 10.879 -14.305 -23.299 1.00 91.56 443 LYS A C 1
ATOM 3643 O O . LYS A 1 443 ? 9.684 -14.042 -23.435 1.00 91.56 443 LYS A O 1
ATOM 3648 N N . LEU A 1 444 ? 11.709 -13.547 -22.577 1.00 92.75 444 LEU A N 1
ATOM 3649 C CA . LEU A 1 444 ? 11.293 -12.377 -21.785 1.00 92.75 444 LEU A CA 1
ATOM 3650 C C . LEU A 1 444 ? 11.342 -11.040 -22.545 1.00 92.75 444 LEU A C 1
ATOM 3652 O O . LEU A 1 444 ? 10.729 -10.066 -22.122 1.00 92.75 444 LEU A O 1
ATOM 3656 N N . ASP A 1 445 ? 12.029 -10.977 -23.682 1.00 87.75 445 ASP A N 1
ATOM 3657 C CA . ASP A 1 445 ? 12.167 -9.785 -24.532 1.00 87.75 445 ASP A CA 1
ATOM 3658 C C . ASP A 1 445 ? 11.131 -9.743 -25.669 1.00 87.75 445 ASP A C 1
ATOM 3660 O O . ASP A 1 445 ? 11.334 -9.071 -26.675 1.00 87.75 445 ASP A O 1
ATOM 3664 N N . VAL A 1 446 ? 10.022 -10.484 -25.557 1.00 85.12 446 VAL A N 1
ATOM 3665 C CA . VAL A 1 446 ? 9.014 -10.566 -26.628 1.00 85.12 446 VAL A CA 1
ATOM 3666 C C . VAL A 1 446 ? 8.259 -9.236 -26.746 1.00 85.12 446 VAL A C 1
ATOM 3668 O O . VAL A 1 446 ? 7.526 -8.879 -25.820 1.00 85.12 446 VAL A O 1
ATOM 3671 N N . PRO A 1 447 ? 8.372 -8.502 -27.868 1.00 84.25 447 PRO A N 1
ATOM 3672 C CA . PRO A 1 447 ? 7.527 -7.342 -28.099 1.00 84.25 447 PRO A CA 1
ATOM 3673 C C . PRO A 1 447 ? 6.090 -7.795 -28.381 1.00 84.25 447 PRO A C 1
ATOM 3675 O O . PRO A 1 447 ? 5.871 -8.832 -29.002 1.00 84.25 447 PRO A O 1
ATOM 3678 N N . LEU A 1 448 ? 5.097 -7.021 -27.944 1.00 80.12 448 LEU A N 1
ATOM 3679 C CA . LEU A 1 448 ? 3.717 -7.231 -28.392 1.00 80.12 448 LEU A CA 1
ATOM 3680 C C . LEU A 1 448 ? 3.517 -6.645 -29.800 1.00 80.12 448 LEU A C 1
ATOM 3682 O O . LEU A 1 448 ? 4.009 -5.556 -30.089 1.00 80.12 448 LEU A O 1
ATOM 3686 N N . ASP A 1 449 ? 2.732 -7.325 -30.638 1.00 60.12 449 ASP A N 1
ATOM 3687 C CA . ASP A 1 449 ? 2.532 -7.012 -32.067 1.00 60.12 449 ASP A CA 1
ATOM 3688 C C . ASP A 1 449 ? 1.702 -5.735 -32.365 1.00 60.12 449 ASP A C 1
ATOM 3690 O O . ASP A 1 449 ? 1.268 -5.527 -33.496 1.00 60.12 449 ASP A O 1
ATOM 3694 N N . HIS A 1 450 ? 1.455 -4.866 -31.377 1.00 62.59 450 HIS A N 1
ATOM 3695 C CA . HIS A 1 450 ? 0.721 -3.603 -31.561 1.00 62.59 450 HIS A CA 1
ATOM 3696 C C . HIS A 1 450 ? 1.655 -2.422 -31.878 1.00 62.59 450 HIS A C 1
ATOM 3698 O O . HIS A 1 450 ? 2.884 -2.540 -31.845 1.00 62.59 450 HIS A O 1
ATOM 3704 N N . GLU A 1 451 ? 1.061 -1.260 -32.175 1.00 56.72 451 GLU A N 1
ATOM 3705 C CA . GLU A 1 451 ? 1.782 -0.002 -32.395 1.00 56.72 451 GLU A CA 1
ATOM 3706 C C . GLU A 1 451 ? 2.830 0.242 -31.294 1.00 56.72 451 GLU A C 1
ATOM 3708 O O . GLU A 1 451 ? 2.511 0.382 -30.116 1.00 56.72 451 GLU A O 1
ATOM 3713 N N . GLY A 1 452 ? 4.105 0.271 -31.689 1.00 59.44 452 GLY A N 1
ATOM 3714 C CA . GLY A 1 452 ? 5.235 0.524 -30.794 1.00 59.44 452 GLY A CA 1
ATOM 3715 C C . GLY A 1 452 ? 6.088 -0.691 -30.415 1.00 59.44 452 GLY A C 1
ATOM 3716 O O . GLY A 1 452 ? 7.141 -0.469 -29.823 1.00 59.44 452 GLY A O 1
ATOM 3717 N N . LYS A 1 453 ? 5.706 -1.936 -30.765 1.00 76.06 453 LYS A N 1
ATOM 3718 C CA . LYS A 1 453 ? 6.496 -3.169 -30.508 1.00 76.06 453 LYS A CA 1
ATOM 3719 C C . LYS A 1 453 ? 7.099 -3.209 -29.096 1.00 76.06 453 LYS A C 1
ATOM 3721 O O . LYS A 1 453 ? 8.310 -3.349 -28.925 1.00 76.06 453 LYS A O 1
ATOM 3726 N N . ARG A 1 454 ? 6.254 -3.017 -28.080 1.00 87.00 454 ARG A N 1
ATOM 3727 C CA . ARG A 1 454 ? 6.719 -2.756 -26.713 1.00 87.00 454 ARG A CA 1
ATOM 3728 C C . ARG A 1 454 ? 7.096 -4.027 -25.956 1.00 87.00 454 ARG A C 1
ATOM 3730 O O . ARG A 1 454 ? 6.354 -5.013 -25.990 1.00 87.00 454 ARG A O 1
ATOM 3737 N N . THR A 1 455 ? 8.227 -3.994 -25.257 1.00 91.88 455 THR A N 1
ATOM 3738 C CA . THR A 1 455 ? 8.768 -5.126 -24.483 1.00 91.88 455 THR A CA 1
ATOM 3739 C C . THR A 1 455 ? 8.275 -5.107 -23.031 1.00 91.88 455 THR A C 1
ATOM 3741 O O . THR A 1 455 ? 7.862 -4.052 -22.543 1.00 91.88 455 THR A O 1
ATOM 3744 N N . PRO A 1 456 ? 8.341 -6.231 -22.292 1.00 94.25 456 PRO A N 1
ATOM 3745 C CA . PRO A 1 456 ? 7.996 -6.247 -20.870 1.00 94.25 456 PRO A CA 1
ATOM 3746 C C . PRO A 1 456 ? 8.817 -5.251 -20.043 1.00 94.25 456 PRO A C 1
ATOM 3748 O O . PRO A 1 456 ? 8.256 -4.575 -19.189 1.00 94.25 456 PRO A O 1
ATOM 3751 N N . LEU A 1 457 ? 10.106 -5.067 -20.357 1.00 95.25 457 LEU A N 1
ATOM 3752 C CA . LEU A 1 457 ? 10.944 -4.058 -19.697 1.00 95.25 457 LEU A CA 1
ATOM 3753 C C . LEU A 1 457 ? 10.336 -2.655 -19.810 1.00 95.25 457 LEU A C 1
ATOM 3755 O O . LEU A 1 457 ? 10.266 -1.933 -18.825 1.00 95.25 457 LEU A O 1
ATOM 3759 N N . GLN A 1 458 ? 9.815 -2.291 -20.981 1.00 92.00 458 GLN A N 1
ATOM 3760 C CA . GLN A 1 458 ? 9.178 -0.989 -21.176 1.00 92.00 458 GLN A CA 1
ATOM 3761 C C . GLN A 1 458 ? 7.863 -0.848 -20.388 1.00 92.00 458 GLN A C 1
ATOM 3763 O O . GLN A 1 458 ? 7.555 0.253 -19.938 1.00 92.00 458 GLN A O 1
ATOM 3768 N N . TYR A 1 459 ? 7.108 -1.938 -20.191 1.00 93.12 459 TYR A N 1
ATOM 3769 C CA . TYR A 1 459 ? 5.917 -1.943 -19.325 1.00 93.12 459 TYR A CA 1
ATOM 3770 C C . TYR A 1 459 ? 6.288 -1.732 -17.852 1.00 93.12 459 TYR A C 1
ATOM 3772 O O . TYR A 1 459 ? 5.606 -0.980 -17.161 1.00 93.12 459 TYR A O 1
ATOM 3780 N N . ALA A 1 460 ? 7.375 -2.354 -17.387 1.00 94.88 460 ALA A N 1
ATOM 3781 C CA . ALA A 1 460 ? 7.877 -2.138 -16.033 1.00 94.88 460 ALA A CA 1
ATOM 3782 C C . ALA A 1 460 ? 8.378 -0.697 -15.845 1.00 94.88 460 ALA A C 1
ATOM 3784 O O . ALA A 1 460 ? 8.019 -0.035 -14.876 1.00 94.88 460 ALA A O 1
ATOM 3785 N N . CYS A 1 461 ? 9.136 -0.170 -16.812 1.00 93.44 461 CYS A N 1
ATOM 3786 C CA . CYS A 1 461 ? 9.649 1.198 -16.770 1.00 93.44 461 CYS A CA 1
ATOM 3787 C C . CYS A 1 461 ? 8.536 2.257 -16.744 1.00 93.44 461 CYS A C 1
ATOM 3789 O O . CYS A 1 461 ? 8.634 3.213 -15.982 1.00 93.44 461 CYS A O 1
ATOM 3791 N N . VAL A 1 462 ? 7.483 2.113 -17.561 1.00 89.12 462 VAL A N 1
ATOM 3792 C CA . VAL A 1 462 ? 6.427 3.138 -17.652 1.00 89.12 462 VAL A CA 1
ATOM 3793 C C . VAL A 1 462 ? 5.554 3.208 -16.395 1.00 89.12 462 VAL A C 1
ATOM 3795 O O . VAL A 1 462 ? 5.074 4.284 -16.053 1.00 89.12 462 VAL A O 1
ATOM 3798 N N . ASN A 1 463 ? 5.349 2.083 -15.705 1.00 87.62 463 ASN A N 1
ATOM 3799 C CA . ASN A 1 463 ? 4.546 2.015 -14.480 1.00 87.62 463 ASN A CA 1
ATOM 3800 C C . ASN A 1 463 ? 5.418 2.002 -13.205 1.00 87.62 463 ASN A C 1
ATOM 3802 O O . ASN A 1 463 ? 4.934 1.640 -12.137 1.00 87.62 463 ASN A O 1
ATOM 3806 N N . SER A 1 464 ? 6.693 2.399 -13.320 1.00 91.38 464 SER A N 1
ATOM 3807 C CA . SER A 1 464 ? 7.646 2.547 -12.209 1.00 91.38 464 SER A CA 1
ATOM 3808 C C . SER A 1 464 ? 7.880 1.275 -11.374 1.00 91.38 464 SER A C 1
ATOM 3810 O O . SER A 1 464 ? 8.117 1.351 -10.172 1.00 91.38 464 SER A O 1
ATOM 3812 N N . CYS A 1 465 ? 7.832 0.098 -12.000 1.00 93.06 465 CYS A N 1
ATOM 3813 C CA . CYS A 1 465 ? 8.002 -1.205 -11.347 1.00 93.06 465 CYS A CA 1
ATOM 3814 C C . CYS A 1 465 ? 9.489 -1.544 -11.143 1.00 93.06 465 CYS A C 1
ATOM 3816 O O . CYS A 1 465 ? 10.099 -2.232 -11.967 1.00 93.06 465 CYS A O 1
ATOM 3818 N N . LEU A 1 466 ? 10.075 -1.009 -10.071 1.00 93.69 466 LEU A N 1
ATOM 3819 C CA . LEU A 1 466 ? 11.514 -1.009 -9.801 1.00 93.69 466 LEU A CA 1
ATOM 3820 C C . LEU A 1 466 ? 12.123 -2.423 -9.738 1.00 93.69 466 LEU A C 1
ATOM 3822 O O . LEU A 1 466 ? 13.080 -2.715 -10.458 1.00 93.69 466 LEU A O 1
ATOM 3826 N N . GLU A 1 467 ? 11.557 -3.315 -8.930 1.00 94.44 467 GLU A N 1
ATOM 3827 C CA . GLU A 1 467 ? 12.065 -4.667 -8.680 1.00 94.44 467 GLU A CA 1
ATOM 3828 C C . GLU A 1 467 ? 12.027 -5.536 -9.944 1.00 94.44 467 GLU A C 1
ATOM 3830 O O . GLU A 1 467 ? 12.901 -6.378 -10.191 1.00 94.44 467 GLU A O 1
ATOM 3835 N N . THR A 1 468 ? 11.011 -5.338 -10.781 1.00 95.62 468 THR A N 1
ATOM 3836 C CA . THR A 1 468 ? 10.893 -6.032 -12.063 1.00 95.62 468 THR A CA 1
ATOM 3837 C C . THR A 1 468 ? 11.851 -5.479 -13.109 1.00 95.62 468 THR A C 1
ATOM 3839 O O . THR A 1 468 ? 12.403 -6.270 -13.875 1.00 95.62 468 THR A O 1
ATOM 3842 N N . VAL A 1 469 ? 12.104 -4.165 -13.134 1.00 96.81 469 VAL A N 1
ATOM 3843 C CA . VAL A 1 469 ? 13.174 -3.592 -13.968 1.00 96.81 469 VAL A CA 1
ATOM 3844 C C . VAL A 1 469 ? 14.519 -4.202 -13.580 1.00 96.81 469 VAL A C 1
ATOM 3846 O O . VAL A 1 469 ? 15.220 -4.684 -14.466 1.00 96.81 469 VAL A O 1
ATOM 3849 N N . GLU A 1 470 ? 14.852 -4.248 -12.286 1.00 96.12 470 GLU A N 1
ATOM 3850 C CA . GLU A 1 470 ? 16.100 -4.850 -11.787 1.00 96.12 470 GLU A CA 1
ATOM 3851 C C . GLU A 1 470 ? 16.246 -6.287 -12.279 1.00 96.12 470 GLU A C 1
ATOM 3853 O O . GLU A 1 470 ? 17.199 -6.629 -12.976 1.00 96.12 470 GLU A O 1
ATOM 3858 N N . THR A 1 471 ? 15.214 -7.092 -12.029 1.00 96.12 471 THR A N 1
ATOM 3859 C CA . THR A 1 471 ? 15.180 -8.502 -12.417 1.00 96.12 471 THR A CA 1
ATOM 3860 C C . THR A 1 471 ? 15.350 -8.685 -13.926 1.00 96.12 471 THR A C 1
ATOM 3862 O O . THR A 1 471 ? 16.105 -9.545 -14.365 1.00 96.12 471 THR A O 1
ATOM 3865 N N . LEU A 1 472 ? 14.666 -7.890 -14.752 1.00 96.12 472 LEU A N 1
ATOM 3866 C CA . LEU A 1 472 ? 14.777 -7.988 -16.209 1.00 96.12 472 LEU A CA 1
ATOM 3867 C C . LEU A 1 472 ? 16.175 -7.587 -16.710 1.00 96.12 472 LEU A C 1
ATOM 3869 O O . LEU A 1 472 ? 16.696 -8.208 -17.641 1.00 96.12 472 LEU A O 1
ATOM 3873 N N . LEU A 1 473 ? 16.795 -6.570 -16.109 1.00 94.69 473 LEU A N 1
ATOM 3874 C CA . LEU A 1 473 ? 18.155 -6.154 -16.452 1.00 94.69 473 LEU A CA 1
ATOM 3875 C C . LEU A 1 473 ? 19.190 -7.216 -16.057 1.00 94.69 473 LEU A C 1
ATOM 3877 O O . LEU A 1 473 ? 20.062 -7.521 -16.876 1.00 94.69 473 LEU A O 1
ATOM 3881 N N . ASP A 1 474 ? 19.049 -7.828 -14.879 1.00 94.88 474 ASP A N 1
ATOM 3882 C CA . ASP A 1 474 ? 19.896 -8.933 -14.406 1.00 94.88 474 ASP A CA 1
ATOM 3883 C C . ASP A 1 474 ? 19.807 -10.160 -15.322 1.00 94.88 474 ASP A C 1
ATOM 3885 O O . ASP A 1 474 ? 20.818 -10.793 -15.637 1.00 94.88 474 ASP A O 1
ATOM 3889 N N . LEU A 1 475 ? 18.607 -10.443 -15.837 1.00 94.62 475 LEU A N 1
ATOM 3890 C CA . LEU A 1 475 ? 18.346 -11.489 -16.833 1.00 94.62 475 LEU A CA 1
ATOM 3891 C C . LEU A 1 475 ? 18.784 -11.098 -18.258 1.00 94.62 475 LEU A C 1
ATOM 3893 O O . LEU A 1 475 ? 18.532 -11.824 -19.219 1.00 94.62 475 LEU A O 1
ATOM 3897 N N . LYS A 1 476 ? 19.467 -9.957 -18.420 1.00 91.88 476 LYS A N 1
ATOM 3898 C CA . LYS A 1 476 ? 20.071 -9.488 -19.679 1.00 91.88 476 LYS A CA 1
ATOM 3899 C C . LYS A 1 476 ? 19.076 -9.393 -20.841 1.00 91.88 476 LYS A C 1
ATOM 3901 O O . LYS A 1 476 ? 19.449 -9.590 -22.000 1.00 91.88 476 LYS A O 1
ATOM 3906 N N . VAL A 1 477 ? 17.813 -9.048 -20.560 1.00 89.00 477 VAL A N 1
ATOM 3907 C CA . VAL A 1 477 ? 16.793 -8.891 -21.617 1.00 89.00 477 VAL A CA 1
ATOM 3908 C C . VAL A 1 477 ? 17.045 -7.666 -22.497 1.00 89.00 477 VAL A C 1
ATOM 3910 O O . VAL A 1 477 ? 16.559 -7.614 -23.621 1.00 89.00 477 VAL A O 1
ATOM 3913 N N . LEU A 1 478 ? 17.794 -6.686 -21.983 1.00 88.19 478 LEU A N 1
ATOM 3914 C CA . LEU A 1 478 ? 18.147 -5.454 -22.678 1.00 88.19 478 LEU A CA 1
ATOM 3915 C C . LEU A 1 478 ? 19.380 -5.672 -23.569 1.00 88.19 478 LEU A C 1
ATOM 3917 O O . LEU A 1 478 ? 20.508 -5.701 -23.061 1.00 88.19 478 LEU A O 1
ATOM 3921 N N . LYS A 1 479 ? 19.162 -5.818 -24.883 1.00 83.06 479 LYS A N 1
ATOM 3922 C CA . LYS A 1 479 ? 20.158 -6.322 -25.848 1.00 83.06 479 LYS A CA 1
ATOM 3923 C C . LYS A 1 479 ? 20.779 -5.250 -26.735 1.00 83.06 479 LYS A C 1
ATOM 3925 O O . LYS A 1 479 ? 21.838 -5.493 -27.307 1.00 83.06 479 LYS A O 1
ATOM 3930 N N . SER A 1 480 ? 20.135 -4.094 -26.882 1.00 84.56 480 SER A N 1
ATOM 3931 C CA . SER A 1 480 ? 20.601 -3.026 -27.775 1.00 84.56 480 SER A CA 1
ATOM 3932 C C . SER A 1 480 ? 20.479 -1.630 -27.163 1.00 84.56 480 SER A C 1
ATOM 3934 O O . SER A 1 480 ? 19.646 -1.385 -26.289 1.00 84.56 480 SER A O 1
ATOM 3936 N N . ASN A 1 481 ? 21.276 -0.690 -27.678 1.00 81.00 481 ASN A N 1
ATOM 3937 C CA . ASN A 1 481 ? 21.189 0.723 -27.296 1.00 81.00 481 ASN A CA 1
ATOM 3938 C C . ASN A 1 481 ? 19.828 1.325 -27.675 1.00 81.00 481 ASN A C 1
ATOM 3940 O O . ASN A 1 481 ? 19.269 2.108 -26.915 1.00 81.00 481 ASN A O 1
ATOM 3944 N N . GLU A 1 482 ? 19.237 0.896 -28.795 1.00 80.94 482 GLU A N 1
ATOM 3945 C CA . GLU A 1 482 ? 17.897 1.333 -29.205 1.00 80.94 482 GLU A CA 1
ATOM 3946 C C . GLU A 1 482 ? 16.824 0.943 -28.171 1.00 80.94 482 GLU A C 1
ATOM 3948 O O . GLU A 1 482 ? 15.951 1.744 -27.830 1.00 80.94 482 GLU A O 1
ATOM 3953 N N . GLU A 1 483 ? 16.888 -0.276 -27.633 1.00 83.62 483 GLU A N 1
ATOM 3954 C CA . GLU A 1 483 ? 15.990 -0.709 -26.559 1.00 83.62 483 GLU A CA 1
ATOM 3955 C C . GLU A 1 483 ? 16.221 0.087 -25.272 1.00 83.62 483 GLU A C 1
ATOM 3957 O O . GLU A 1 483 ? 15.247 0.447 -24.606 1.00 83.62 483 GLU A O 1
ATOM 3962 N N . ALA A 1 484 ? 17.479 0.408 -24.951 1.00 87.88 484 ALA A N 1
ATOM 3963 C CA . ALA A 1 484 ? 17.836 1.175 -23.757 1.00 87.88 484 ALA A CA 1
ATOM 3964 C C . ALA A 1 484 ? 17.285 2.601 -23.849 1.00 87.88 484 ALA A C 1
ATOM 3966 O O . ALA A 1 484 ? 16.666 3.090 -22.905 1.00 87.88 484 ALA A O 1
ATOM 3967 N N . HIS A 1 485 ? 17.408 3.229 -25.021 1.00 84.44 485 HIS A N 1
ATOM 3968 C CA . HIS A 1 485 ? 16.832 4.541 -25.306 1.00 84.44 485 HIS A CA 1
ATOM 3969 C C . HIS A 1 485 ? 15.321 4.550 -25.112 1.00 84.44 485 HIS A C 1
ATOM 3971 O O . HIS A 1 485 ? 14.787 5.433 -24.443 1.00 84.44 485 HIS A O 1
ATOM 3977 N N . LYS A 1 486 ? 14.623 3.550 -25.661 1.00 86.31 486 LYS A N 1
ATOM 3978 C CA . LYS A 1 486 ? 13.169 3.440 -25.507 1.00 86.31 486 LYS A CA 1
ATOM 3979 C C . LYS A 1 486 ? 12.771 3.191 -24.052 1.00 86.31 486 LYS A C 1
ATOM 3981 O O . LYS A 1 486 ? 11.798 3.787 -23.607 1.00 86.31 486 LYS A O 1
ATOM 3986 N N . ALA A 1 487 ? 13.502 2.348 -23.318 1.00 90.25 487 ALA A N 1
ATOM 3987 C CA . ALA A 1 487 ? 13.249 2.064 -21.903 1.00 90.25 487 ALA A CA 1
ATOM 3988 C C . ALA A 1 487 ? 13.418 3.317 -21.024 1.00 90.25 487 ALA A C 1
ATOM 3990 O O . ALA A 1 487 ? 12.526 3.650 -20.247 1.00 90.25 487 ALA A O 1
ATOM 3991 N N . ILE A 1 488 ? 14.509 4.064 -21.215 1.00 89.81 488 ILE A N 1
ATOM 3992 C CA . ILE A 1 488 ? 14.753 5.340 -20.526 1.00 89.81 488 ILE A CA 1
ATOM 3993 C C . ILE A 1 488 ? 13.673 6.355 -20.883 1.00 89.81 488 ILE A C 1
ATOM 3995 O O . ILE A 1 488 ? 13.138 7.028 -20.007 1.00 89.81 488 ILE A O 1
ATOM 3999 N N . TRP A 1 489 ? 13.297 6.435 -22.159 1.00 86.00 489 TRP A N 1
ATOM 4000 C CA . TRP A 1 489 ? 12.250 7.347 -22.596 1.00 86.00 489 TRP A CA 1
ATOM 4001 C C . TRP A 1 489 ? 10.909 7.065 -21.906 1.00 86.00 489 TRP A C 1
ATOM 4003 O O . TRP A 1 489 ? 10.287 7.991 -21.381 1.00 86.00 489 TRP A O 1
ATOM 4013 N N . VAL A 1 490 ? 10.463 5.805 -21.867 1.00 88.06 490 VAL A N 1
ATOM 4014 C CA . VAL A 1 490 ? 9.199 5.467 -21.194 1.00 88.06 490 VAL A CA 1
ATOM 4015 C C . VAL A 1 490 ? 9.291 5.653 -19.679 1.00 88.06 490 VAL A C 1
ATOM 4017 O O . VAL A 1 490 ? 8.306 6.082 -19.087 1.00 88.06 490 VAL A O 1
ATOM 4020 N N . ALA A 1 491 ? 10.457 5.417 -19.065 1.00 91.06 491 ALA A N 1
ATOM 4021 C CA . ALA A 1 491 ? 10.682 5.676 -17.642 1.00 91.06 491 ALA A CA 1
ATOM 4022 C C . ALA A 1 491 ? 10.573 7.172 -17.311 1.00 91.06 491 ALA A C 1
ATOM 4024 O O . ALA A 1 491 ? 9.878 7.536 -16.372 1.00 91.06 491 ALA A O 1
ATOM 4025 N N . ILE A 1 492 ? 11.184 8.054 -18.110 1.00 87.19 492 ILE A N 1
ATOM 4026 C CA . ILE A 1 492 ? 11.133 9.514 -17.903 1.00 87.19 492 ILE A CA 1
ATOM 4027 C C . ILE A 1 492 ? 9.698 10.039 -18.001 1.00 87.19 492 ILE A C 1
ATOM 4029 O O . ILE A 1 492 ? 9.272 10.848 -17.180 1.00 87.19 492 ILE A O 1
ATOM 4033 N N . ASN A 1 493 ? 8.940 9.590 -19.003 1.00 80.50 493 ASN A N 1
ATOM 4034 C CA . ASN A 1 493 ? 7.572 10.073 -19.197 1.00 80.50 493 ASN A CA 1
ATOM 4035 C C . ASN A 1 493 ? 6.592 9.430 -18.212 1.00 80.50 493 ASN A C 1
ATOM 4037 O O . ASN A 1 493 ? 5.609 10.061 -17.844 1.00 80.50 493 ASN A O 1
ATOM 4041 N N . GLY A 1 494 ? 6.860 8.204 -17.760 1.00 79.38 494 GLY A N 1
ATOM 4042 C CA . GLY A 1 494 ? 5.928 7.435 -16.946 1.00 79.38 494 GLY A CA 1
ATOM 4043 C C . GLY A 1 494 ? 4.576 7.214 -17.633 1.00 79.38 494 GLY A C 1
ATOM 4044 O O . GLY A 1 494 ? 4.348 7.554 -18.800 1.00 79.38 494 GLY A O 1
ATOM 4045 N N . TYR A 1 495 ? 3.650 6.621 -16.894 1.00 65.56 495 TYR A N 1
ATOM 4046 C CA . TYR A 1 495 ? 2.271 6.454 -17.314 1.00 65.56 495 TYR A CA 1
ATOM 4047 C C . TYR A 1 495 ? 1.453 7.682 -16.881 1.00 65.56 495 TYR A C 1
ATOM 4049 O O . TYR A 1 495 ? 1.296 7.944 -15.695 1.00 65.56 495 TYR A O 1
ATOM 4057 N N . GLY A 1 496 ? 0.912 8.435 -17.846 1.00 58.47 496 GLY A N 1
ATOM 4058 C CA . GLY A 1 496 ? -0.067 9.490 -17.562 1.00 58.47 496 GLY A CA 1
ATOM 4059 C C . GLY A 1 496 ? 0.462 10.889 -17.251 1.00 58.47 496 GLY A C 1
ATOM 4060 O O . GLY A 1 496 ? -0.340 11.777 -16.960 1.00 58.47 496 GLY A O 1
ATOM 4061 N N . LEU A 1 497 ? 1.772 11.124 -17.344 1.00 53.69 497 LEU A N 1
ATOM 4062 C CA . LEU A 1 497 ? 2.379 12.410 -17.003 1.00 53.69 497 LEU A CA 1
ATOM 4063 C C . LEU A 1 497 ? 2.742 13.193 -18.268 1.00 53.69 497 LEU A C 1
ATOM 4065 O O . LEU A 1 497 ? 3.879 13.202 -18.729 1.00 53.69 497 LEU A O 1
ATOM 4069 N N . SER A 1 498 ? 1.756 13.896 -18.822 1.00 49.41 498 SER A N 1
ATOM 4070 C CA . SER A 1 498 ? 2.038 15.067 -19.669 1.00 49.41 498 SER A CA 1
ATOM 4071 C C . SER A 1 498 ? 2.380 16.310 -18.827 1.00 49.41 498 SER A C 1
ATOM 4073 O O . SER A 1 498 ? 2.845 17.300 -19.386 1.00 49.41 498 SER A O 1
ATOM 4075 N N . ASP A 1 499 ? 2.167 16.263 -17.502 1.00 53.03 499 ASP A N 1
ATOM 4076 C CA . ASP A 1 499 ? 2.443 17.353 -16.558 1.00 53.03 499 ASP A CA 1
ATOM 4077 C C . ASP A 1 499 ? 3.289 16.854 -15.361 1.00 53.03 499 ASP A C 1
ATOM 4079 O O . ASP A 1 499 ? 2.786 16.067 -14.551 1.00 53.03 499 ASP A O 1
ATOM 4083 N N . PRO A 1 500 ? 4.550 17.313 -15.213 1.00 52.84 500 PRO A N 1
ATOM 4084 C CA . PRO A 1 500 ? 5.415 16.998 -14.073 1.00 52.84 500 PRO A CA 1
ATOM 4085 C C . PRO A 1 500 ? 4.789 17.323 -12.705 1.00 52.84 500 PRO A C 1
ATOM 4087 O O . PRO A 1 500 ? 5.147 16.701 -11.712 1.00 52.84 500 PRO A O 1
ATOM 4090 N N . LYS A 1 501 ? 3.826 18.255 -12.635 1.00 55.84 501 LYS A N 1
ATOM 4091 C CA . LYS A 1 501 ? 3.194 18.710 -11.380 1.00 55.84 501 LYS A CA 1
ATOM 4092 C C . LYS A 1 501 ? 2.224 17.708 -10.747 1.00 55.84 501 LYS A C 1
ATOM 4094 O O . LYS A 1 501 ? 1.710 17.975 -9.664 1.00 55.84 501 LYS A O 1
ATOM 4099 N N . ARG A 1 502 ? 1.912 16.605 -11.433 1.00 56.69 502 ARG A N 1
ATOM 4100 C CA . ARG A 1 502 ? 0.977 15.567 -10.962 1.00 56.69 502 ARG A CA 1
ATOM 4101 C C . ARG A 1 502 ? 1.657 14.329 -10.368 1.00 56.69 502 ARG A C 1
ATOM 4103 O O . ARG A 1 502 ? 0.946 13.471 -9.862 1.00 56.69 502 ARG A O 1
ATOM 4110 N N . CYS A 1 503 ? 2.983 14.229 -10.446 1.00 66.38 503 CYS A N 1
ATOM 4111 C CA . CYS A 1 503 ? 3.751 13.091 -9.937 1.00 66.38 503 CYS A CA 1
ATOM 4112 C C . CYS A 1 503 ? 4.014 13.245 -8.433 1.00 66.38 503 CYS A C 1
ATOM 4114 O O . CYS A 1 503 ? 4.344 14.348 -7.992 1.00 66.38 503 CYS A O 1
ATOM 4116 N N . SER A 1 504 ? 3.909 12.166 -7.653 1.00 73.50 504 SER A N 1
ATOM 4117 C CA . SER A 1 504 ? 4.405 12.185 -6.270 1.00 73.50 504 SER A CA 1
ATOM 4118 C C . SER A 1 504 ? 5.942 12.165 -6.241 1.00 73.50 504 SER A C 1
ATOM 4120 O O . SER A 1 504 ? 6.581 11.699 -7.189 1.00 73.50 504 SER A O 1
ATOM 4122 N N . GLU A 1 505 ? 6.549 12.651 -5.153 1.00 78.06 505 GLU A N 1
ATOM 4123 C CA . GLU A 1 505 ? 8.011 12.604 -4.972 1.00 78.06 505 GLU A CA 1
ATOM 4124 C C . GLU A 1 505 ? 8.540 11.158 -4.991 1.00 78.06 505 GLU A C 1
ATOM 4126 O O . GLU A 1 505 ? 9.584 10.879 -5.581 1.00 78.06 505 GLU A O 1
ATOM 4131 N N . GLU A 1 506 ? 7.787 10.216 -4.414 1.00 80.00 506 GLU A N 1
ATOM 4132 C CA . GLU A 1 506 ? 8.126 8.788 -4.404 1.00 80.00 506 GLU A CA 1
ATOM 4133 C C . GLU A 1 506 ? 8.112 8.180 -5.815 1.00 80.00 506 GLU A C 1
ATOM 4135 O O . GLU A 1 506 ? 9.022 7.433 -6.185 1.00 80.00 506 GLU A O 1
ATOM 4140 N N . GLU A 1 507 ? 7.112 8.522 -6.634 1.00 79.38 507 GLU A N 1
ATOM 4141 C CA . GLU A 1 507 ? 7.014 8.068 -8.024 1.00 79.38 507 GLU A CA 1
ATOM 4142 C C . GLU A 1 507 ? 8.136 8.648 -8.893 1.00 79.38 507 GLU A C 1
ATOM 4144 O O . GLU A 1 507 ? 8.688 7.945 -9.745 1.00 79.38 507 GLU A O 1
ATOM 4149 N N . GLU A 1 508 ? 8.505 9.917 -8.695 1.00 83.38 508 GLU A N 1
ATOM 4150 C CA . GLU A 1 508 ? 9.643 10.528 -9.388 1.00 83.38 508 GLU A CA 1
ATOM 4151 C C . GLU A 1 508 ? 10.951 9.836 -8.997 1.00 83.38 508 GLU A C 1
ATOM 4153 O O . GLU A 1 508 ? 11.706 9.429 -9.881 1.00 83.38 508 GLU A O 1
ATOM 4158 N N . MET A 1 509 ? 11.169 9.598 -7.700 1.00 86.81 509 MET A N 1
ATOM 4159 C CA . MET A 1 509 ? 12.347 8.894 -7.191 1.00 86.81 509 MET A CA 1
ATOM 4160 C C . MET A 1 509 ? 12.464 7.473 -7.762 1.00 86.81 509 MET A C 1
ATOM 4162 O O . MET A 1 509 ? 13.550 7.063 -8.179 1.00 86.81 509 MET A O 1
ATOM 4166 N N . CYS A 1 510 ? 11.358 6.727 -7.853 1.00 90.00 510 CYS A N 1
ATOM 4167 C CA . CYS A 1 510 ? 11.359 5.397 -8.469 1.00 90.00 510 CYS A CA 1
ATOM 4168 C C . CYS A 1 510 ? 11.766 5.452 -9.948 1.00 90.00 510 CYS A C 1
ATOM 4170 O O . CYS A 1 510 ? 12.573 4.636 -10.400 1.00 90.00 510 CYS A O 1
ATOM 4172 N N . ARG A 1 511 ? 11.262 6.433 -10.708 1.00 90.12 511 ARG A N 1
ATOM 4173 C CA . ARG A 1 511 ? 11.620 6.613 -12.126 1.00 90.12 511 ARG A CA 1
ATOM 4174 C C . ARG A 1 511 ? 13.084 7.004 -12.301 1.00 90.12 511 ARG A C 1
ATOM 4176 O O . ARG A 1 511 ? 13.737 6.474 -13.198 1.00 90.12 511 ARG A O 1
ATOM 4183 N N . VAL A 1 512 ? 13.613 7.885 -11.448 1.00 90.94 512 VAL A N 1
ATOM 4184 C CA . VAL A 1 512 ? 15.040 8.254 -11.441 1.00 90.94 512 VAL A CA 1
ATOM 4185 C C . VAL A 1 512 ? 15.904 7.016 -11.219 1.00 90.94 512 VAL A C 1
ATOM 4187 O O . VAL A 1 512 ? 16.784 6.738 -12.033 1.00 90.94 512 VAL A O 1
ATOM 4190 N N . ARG A 1 513 ? 15.582 6.205 -10.205 1.00 94.00 513 ARG A N 1
ATOM 4191 C CA . ARG A 1 513 ? 16.316 4.970 -9.901 1.00 94.00 513 ARG A CA 1
ATOM 4192 C C . ARG A 1 513 ? 16.259 3.951 -11.041 1.00 94.00 513 ARG A C 1
ATOM 4194 O O . ARG A 1 513 ? 17.263 3.320 -11.355 1.00 94.00 513 ARG A O 1
ATOM 4201 N N . ILE A 1 514 ? 15.116 3.823 -11.717 1.00 94.88 514 ILE A N 1
ATOM 4202 C CA . ILE A 1 514 ? 14.988 2.985 -12.921 1.00 94.88 514 ILE A CA 1
ATOM 4203 C C . ILE A 1 514 ? 15.941 3.459 -14.026 1.00 94.88 514 ILE A C 1
ATOM 4205 O O . ILE A 1 514 ? 16.610 2.634 -14.648 1.00 94.88 514 ILE A O 1
ATOM 4209 N N . VAL A 1 515 ? 16.029 4.769 -14.279 1.00 92.88 515 VAL A N 1
ATOM 4210 C CA . VAL A 1 515 ? 16.951 5.306 -15.291 1.00 92.88 515 VAL A CA 1
ATOM 4211 C C . VAL A 1 515 ? 18.404 5.063 -14.879 1.00 92.88 515 VAL A C 1
ATOM 4213 O O . VAL A 1 515 ? 19.179 4.598 -15.710 1.00 92.88 515 VAL A O 1
ATOM 4216 N N . GLU A 1 516 ? 18.767 5.273 -13.611 1.00 92.44 516 GLU A N 1
ATOM 4217 C CA . GLU A 1 516 ? 20.103 4.949 -13.083 1.00 92.44 516 GLU A CA 1
ATOM 4218 C C . GLU A 1 516 ? 20.478 3.487 -13.337 1.00 92.44 516 GLU A C 1
ATOM 4220 O O . GLU A 1 516 ? 21.564 3.199 -13.838 1.00 92.44 516 GLU A O 1
ATOM 4225 N N . MET A 1 517 ? 19.563 2.558 -13.058 1.00 92.81 517 MET A N 1
ATOM 4226 C CA . MET A 1 517 ? 19.785 1.129 -13.283 1.00 92.81 517 MET A CA 1
ATOM 4227 C C . MET A 1 517 ? 19.998 0.791 -14.759 1.00 92.81 517 MET A C 1
ATOM 4229 O O . MET A 1 517 ? 20.818 -0.070 -15.074 1.00 92.81 517 MET A O 1
ATOM 4233 N N . ILE A 1 518 ? 19.289 1.461 -15.674 1.00 91.19 518 ILE A N 1
ATOM 4234 C CA . ILE A 1 518 ? 19.479 1.252 -17.115 1.00 91.19 518 ILE A CA 1
ATOM 4235 C C . ILE A 1 518 ? 20.820 1.839 -17.580 1.00 91.19 518 ILE A C 1
ATOM 4237 O O . ILE A 1 518 ? 21.471 1.234 -18.429 1.00 91.19 518 ILE A O 1
ATOM 4241 N N . LEU A 1 519 ? 21.242 2.986 -17.039 1.00 88.81 519 LEU A N 1
ATOM 4242 C CA . LEU A 1 519 ? 22.514 3.639 -17.378 1.00 88.81 519 LEU A CA 1
ATOM 4243 C C . LEU A 1 519 ? 23.741 2.914 -16.800 1.00 88.81 519 LEU A C 1
ATOM 4245 O O . LEU A 1 519 ? 24.839 3.020 -17.349 1.00 88.81 519 LEU A O 1
ATOM 4249 N N . LYS A 1 520 ? 23.571 2.188 -15.692 1.00 87.00 520 LYS A N 1
ATOM 4250 C CA . LYS A 1 520 ? 24.657 1.531 -14.964 1.00 87.00 520 LYS A CA 1
ATOM 4251 C C . LYS A 1 520 ? 25.426 0.540 -15.842 1.00 87.00 520 LYS A C 1
ATOM 4253 O O . LYS A 1 520 ? 24.848 -0.369 -16.432 1.00 87.00 520 LYS A O 1
ATOM 4258 N N . ASP A 1 521 ? 26.750 0.703 -15.872 1.00 72.88 521 ASP A N 1
ATOM 4259 C CA . ASP A 1 521 ? 27.709 -0.183 -16.548 1.00 72.88 521 ASP A CA 1
ATOM 4260 C C . ASP A 1 521 ? 27.479 -0.388 -18.060 1.00 72.88 521 ASP A C 1
ATOM 4262 O O . ASP A 1 521 ? 27.927 -1.389 -18.624 1.00 72.88 521 ASP A O 1
ATOM 4266 N N . ARG A 1 522 ? 26.830 0.568 -18.744 1.00 78.81 522 ARG A N 1
ATOM 4267 C CA . ARG A 1 522 ? 26.592 0.518 -20.196 1.00 78.81 522 ARG A CA 1
ATOM 4268 C C . ARG A 1 522 ? 27.205 1.704 -20.925 1.00 78.81 522 ARG A C 1
ATOM 4270 O O . ARG A 1 522 ? 27.007 2.839 -20.515 1.00 78.81 522 ARG A O 1
ATOM 4277 N N . ASP A 1 523 ? 27.844 1.425 -22.057 1.00 79.00 523 ASP A N 1
ATOM 4278 C CA . ASP A 1 523 ? 28.304 2.449 -22.996 1.00 79.00 523 ASP A CA 1
ATOM 4279 C C . ASP A 1 523 ? 27.141 2.839 -23.928 1.00 79.00 523 ASP A C 1
ATOM 4281 O O . ASP A 1 523 ? 26.885 2.199 -24.955 1.00 79.00 523 ASP A O 1
ATOM 4285 N N . LEU A 1 524 ? 26.381 3.862 -23.531 1.00 79.62 524 LEU A N 1
ATOM 4286 C CA . LEU A 1 524 ? 25.204 4.350 -24.261 1.00 79.62 524 LEU A CA 1
ATOM 4287 C C . LEU A 1 524 ? 25.517 5.675 -24.968 1.00 79.62 524 LEU A C 1
ATOM 4289 O O . LEU A 1 524 ? 26.179 6.538 -24.399 1.00 79.62 524 LEU A O 1
ATOM 4293 N N . SER A 1 525 ? 25.006 5.860 -26.189 1.00 78.38 525 SER A N 1
ATOM 4294 C CA . SER A 1 525 ? 25.050 7.141 -26.914 1.00 78.38 525 SER A CA 1
ATOM 4295 C C . SER A 1 525 ? 23.632 7.572 -27.249 1.00 78.38 525 SER A C 1
ATOM 4297 O O . SER A 1 525 ? 22.974 6.899 -28.032 1.00 78.38 525 SER A O 1
ATOM 4299 N N . PHE A 1 526 ? 23.167 8.696 -26.697 1.00 72.88 526 PHE A N 1
ATOM 4300 C CA . PHE A 1 526 ? 21.791 9.185 -26.895 1.00 72.88 526 PHE A CA 1
ATOM 4301 C C . PHE A 1 526 ? 21.644 10.167 -28.064 1.00 72.88 526 PHE A C 1
ATOM 4303 O O . PHE A 1 526 ? 20.674 10.928 -28.123 1.00 72.88 526 PHE A O 1
ATOM 4310 N N . ASP A 1 527 ? 22.585 10.136 -29.004 1.00 74.12 527 ASP A N 1
ATOM 4311 C CA . ASP A 1 527 ? 22.656 11.079 -30.126 1.00 74.12 527 ASP A CA 1
ATOM 4312 C C . ASP A 1 527 ? 21.688 10.708 -31.255 1.00 74.12 527 ASP A C 1
ATOM 4314 O O . ASP A 1 527 ? 21.329 11.530 -32.097 1.00 74.12 527 ASP A O 1
ATOM 4318 N N . SER A 1 528 ? 21.209 9.461 -31.255 1.00 73.75 528 SER A N 1
ATOM 4319 C CA . SER A 1 528 ? 20.173 9.008 -32.175 1.00 73.75 528 SER A CA 1
ATOM 4320 C C . SER A 1 528 ? 18.828 9.647 -31.839 1.00 73.75 528 SER A C 1
ATOM 4322 O O . SER A 1 528 ? 18.382 9.595 -30.689 1.00 73.75 528 SER A O 1
ATOM 4324 N N . ALA A 1 529 ? 18.135 10.161 -32.853 1.00 69.50 529 ALA A N 1
ATOM 4325 C CA . ALA A 1 529 ? 16.770 10.634 -32.700 1.00 69.50 529 ALA A CA 1
ATOM 4326 C C . ALA A 1 529 ? 15.813 9.496 -32.301 1.00 69.50 529 ALA A C 1
ATOM 4328 O O . ALA A 1 529 ? 15.813 8.429 -32.912 1.00 69.50 529 ALA A O 1
ATOM 4329 N N . ILE A 1 530 ? 14.964 9.741 -31.300 1.00 66.00 530 ILE A N 1
ATOM 4330 C CA . ILE A 1 530 ? 13.998 8.749 -30.775 1.00 66.00 530 ILE A CA 1
ATOM 4331 C C . ILE A 1 530 ? 12.558 9.131 -31.158 1.00 66.00 530 ILE A C 1
ATOM 4333 O O . ILE A 1 530 ? 11.630 8.334 -31.028 1.00 66.00 530 ILE A O 1
ATOM 4337 N N . PHE A 1 531 ? 12.364 10.352 -31.664 1.00 62.62 531 PHE A N 1
ATOM 4338 C CA . PHE A 1 531 ? 11.058 10.948 -31.931 1.00 62.62 531 PHE A CA 1
ATOM 4339 C C . PHE A 1 531 ? 10.834 11.254 -33.409 1.00 62.62 531 PHE A C 1
ATOM 4341 O O . PHE A 1 531 ? 11.773 11.516 -34.160 1.00 62.62 531 PHE A O 1
ATOM 4348 N N . ASN A 1 532 ? 9.557 11.405 -33.767 1.00 59.69 532 ASN A N 1
ATOM 4349 C CA . ASN A 1 532 ? 9.158 12.258 -34.884 1.00 59.69 532 ASN A CA 1
ATOM 4350 C C . ASN A 1 532 ? 9.766 13.654 -34.647 1.00 59.69 532 ASN A C 1
ATOM 4352 O O . ASN A 1 532 ? 9.638 14.173 -33.537 1.00 59.69 532 ASN A O 1
ATOM 4356 N N . GLN A 1 533 ? 10.374 14.285 -35.653 1.00 64.94 533 GLN A N 1
ATOM 4357 C CA . GLN A 1 533 ? 11.104 15.560 -35.540 1.00 64.94 533 GLN A CA 1
ATOM 4358 C C . GLN A 1 533 ? 12.585 15.465 -35.138 1.00 64.94 533 GLN A C 1
ATOM 4360 O O . GLN A 1 533 ? 13.170 16.500 -34.831 1.00 64.94 533 GLN A O 1
ATOM 4365 N N . GLY A 1 534 ? 13.216 14.288 -35.124 1.00 76.88 534 GLY A N 1
ATOM 4366 C CA . GLY A 1 534 ? 14.679 14.192 -34.987 1.00 76.88 534 GLY A CA 1
ATOM 4367 C C . GLY A 1 534 ? 15.252 14.490 -33.590 1.00 76.88 534 GLY A C 1
ATOM 4368 O O . GLY A 1 534 ? 16.433 14.786 -33.468 1.00 76.88 534 GLY A O 1
ATOM 4369 N N . ARG A 1 535 ? 14.440 14.471 -32.524 1.00 82.62 535 ARG A N 1
ATOM 4370 C CA . ARG A 1 535 ? 14.869 14.900 -31.173 1.00 82.62 535 ARG A CA 1
ATOM 4371 C C . ARG A 1 535 ? 15.594 13.795 -30.386 1.00 82.62 535 ARG A C 1
ATOM 4373 O O . ARG A 1 535 ? 15.273 12.616 -30.543 1.00 82.62 535 ARG A O 1
ATOM 4380 N N . THR A 1 536 ? 16.499 14.181 -29.483 1.00 86.12 536 THR A N 1
ATOM 4381 C CA . THR A 1 536 ? 17.195 13.276 -28.539 1.00 86.12 536 THR A CA 1
ATOM 4382 C C . THR A 1 536 ? 16.503 13.209 -27.167 1.00 86.12 536 THR A C 1
ATOM 4384 O O . THR A 1 536 ? 15.630 14.030 -26.867 1.00 86.12 536 THR A O 1
ATOM 4387 N N . VAL A 1 537 ? 16.897 12.258 -26.299 1.00 85.00 537 VAL A N 1
ATOM 4388 C CA . VAL A 1 537 ? 16.389 12.179 -24.905 1.00 85.00 537 VAL A CA 1
ATOM 4389 C C . VAL A 1 537 ? 16.676 13.473 -24.147 1.00 85.00 537 VAL A C 1
ATOM 4391 O O . VAL A 1 537 ? 15.792 13.992 -23.469 1.00 85.00 537 VAL A O 1
ATOM 4394 N N . LEU A 1 538 ? 17.889 14.015 -24.294 1.00 87.00 538 LEU A N 1
ATOM 4395 C CA . LEU A 1 538 ? 18.308 15.228 -23.595 1.00 87.00 538 LEU A CA 1
ATOM 4396 C C . LEU A 1 538 ? 17.493 16.453 -24.032 1.00 87.00 538 LEU A C 1
ATOM 4398 O O . LEU A 1 538 ? 17.096 17.266 -23.202 1.00 87.00 538 LEU A O 1
ATOM 4402 N N . MET A 1 539 ? 17.185 16.578 -25.328 1.00 84.94 539 MET A N 1
ATOM 4403 C CA . MET A 1 539 ? 16.291 17.643 -25.798 1.00 84.94 539 MET A CA 1
ATOM 4404 C C . MET A 1 539 ? 14.906 17.534 -25.156 1.00 84.94 539 MET A C 1
ATOM 4406 O O . MET A 1 539 ? 14.313 18.549 -24.801 1.00 84.94 539 MET A O 1
ATOM 4410 N N . HIS A 1 540 ? 14.390 16.312 -24.998 1.00 84.56 540 HIS A N 1
ATOM 4411 C CA . HIS A 1 540 ? 13.083 16.063 -24.389 1.00 84.56 540 HIS A CA 1
ATOM 4412 C C . HIS A 1 540 ? 13.064 16.410 -22.899 1.00 84.56 540 HIS A C 1
ATOM 4414 O O . HIS A 1 540 ? 12.165 17.127 -22.463 1.00 84.56 540 HIS A O 1
ATOM 4420 N N . THR A 1 541 ? 14.056 15.959 -22.123 1.00 85.69 541 THR A N 1
ATOM 4421 C CA . THR A 1 541 ? 14.128 16.244 -20.679 1.00 85.69 541 THR A CA 1
ATOM 4422 C C . THR A 1 541 ? 14.225 17.738 -20.401 1.00 85.69 541 THR A C 1
ATOM 4424 O O . THR A 1 541 ? 13.510 18.252 -19.545 1.00 85.69 541 THR A O 1
ATOM 4427 N N . VAL A 1 542 ? 15.033 18.463 -21.173 1.00 84.50 542 VAL A N 1
ATOM 4428 C CA . VAL A 1 542 ? 15.187 19.917 -21.040 1.00 84.50 542 VAL A CA 1
ATOM 4429 C C . VAL A 1 542 ? 13.916 20.664 -21.463 1.00 84.50 542 VAL A C 1
ATOM 4431 O O . VAL A 1 542 ? 13.452 21.564 -20.760 1.00 84.50 542 VAL A O 1
ATOM 4434 N N . MET A 1 543 ? 13.303 20.270 -22.582 1.00 80.12 543 MET A N 1
ATOM 4435 C CA . MET A 1 543 ? 12.086 20.903 -23.102 1.00 80.12 543 MET A CA 1
ATOM 4436 C C . MET A 1 543 ? 10.891 20.770 -22.147 1.00 80.12 543 MET A C 1
ATOM 4438 O O . MET A 1 543 ? 10.091 21.697 -22.057 1.00 80.12 543 MET A O 1
ATOM 4442 N N . PHE A 1 544 ? 10.765 19.651 -21.429 1.00 78.81 544 PHE A N 1
ATOM 4443 C CA . PHE A 1 544 ? 9.677 19.431 -20.465 1.00 78.81 544 PHE A CA 1
ATOM 4444 C C . PHE A 1 544 ? 10.055 19.754 -19.012 1.00 78.81 544 PHE A C 1
ATOM 4446 O O . PHE A 1 544 ? 9.211 19.653 -18.127 1.00 78.81 544 PHE A O 1
ATOM 4453 N N . GLY A 1 545 ? 11.292 20.193 -18.759 1.00 79.50 545 GLY A N 1
ATOM 4454 C CA . GLY A 1 545 ? 11.741 20.594 -17.425 1.00 79.50 545 GLY A CA 1
ATOM 4455 C C . GLY A 1 545 ? 11.988 19.435 -16.458 1.00 79.50 545 GLY A C 1
ATOM 4456 O O . GLY A 1 545 ? 11.931 19.612 -15.247 1.00 79.50 545 GLY A O 1
ATOM 4457 N N . PHE A 1 546 ? 12.299 18.253 -16.982 1.00 82.62 546 PHE A N 1
ATOM 4458 C CA . PHE A 1 546 ? 12.680 17.062 -16.226 1.00 82.62 546 PHE A CA 1
ATOM 4459 C C . PHE A 1 546 ? 14.142 17.155 -15.752 1.00 82.62 546 PHE A C 1
ATOM 4461 O O . PHE A 1 546 ? 15.015 16.418 -16.216 1.00 82.62 546 PHE A O 1
ATOM 4468 N N . LEU A 1 547 ? 14.419 18.106 -14.852 1.00 82.75 547 LEU A N 1
ATOM 4469 C CA . LEU A 1 547 ? 15.778 18.508 -14.463 1.00 82.75 547 LEU A CA 1
ATOM 4470 C C . LEU A 1 547 ? 16.598 17.378 -13.835 1.00 82.75 547 LEU A C 1
ATOM 4472 O O . LEU A 1 547 ? 17.782 17.254 -14.147 1.00 82.75 547 LEU A O 1
ATOM 4476 N N . GLN A 1 548 ? 15.984 16.542 -12.991 1.00 85.19 548 GLN A N 1
ATOM 4477 C CA . GLN A 1 548 ? 16.669 15.405 -12.366 1.00 85.19 548 GLN A CA 1
ATOM 4478 C C . GLN A 1 548 ? 17.190 14.420 -13.421 1.00 85.19 548 GLN A C 1
ATOM 4480 O O . GLN A 1 548 ? 18.368 14.072 -13.425 1.00 85.19 548 GLN A O 1
ATOM 4485 N N . PHE A 1 549 ? 16.351 14.061 -14.395 1.00 87.50 549 PHE A N 1
ATOM 4486 C CA . PHE A 1 549 ? 16.730 13.168 -15.491 1.00 87.50 549 PHE A CA 1
ATOM 4487 C C . PHE A 1 549 ? 17.777 13.783 -16.425 1.00 87.50 549 PHE A C 1
ATOM 4489 O O . PHE A 1 549 ? 18.697 13.094 -16.853 1.00 87.50 549 PHE A O 1
ATOM 4496 N N . ALA A 1 550 ? 17.671 15.079 -16.734 1.00 87.69 550 ALA A N 1
ATOM 4497 C CA . ALA A 1 550 ? 18.689 15.774 -17.522 1.00 87.69 550 ALA A CA 1
ATOM 4498 C C . ALA A 1 550 ? 20.050 15.789 -16.804 1.00 87.69 550 ALA A C 1
ATOM 4500 O O . ALA A 1 550 ? 21.080 15.573 -17.438 1.00 87.69 550 ALA A O 1
ATOM 4501 N N . SER A 1 551 ? 20.044 15.984 -15.482 1.00 87.12 551 SER A N 1
ATOM 4502 C CA . SER A 1 551 ? 21.259 15.977 -14.659 1.00 87.12 551 SER A CA 1
ATOM 4503 C C . SER A 1 551 ? 21.870 14.581 -14.577 1.00 87.12 551 SER A C 1
ATOM 4505 O O . SER A 1 551 ? 23.084 14.441 -14.665 1.00 87.12 551 SER A O 1
ATOM 4507 N N . LEU A 1 552 ? 21.030 13.548 -14.478 1.00 88.06 552 LEU A N 1
ATOM 4508 C CA . LEU A 1 552 ? 21.457 12.154 -14.487 1.00 88.06 552 LEU A CA 1
ATOM 4509 C C . LEU A 1 552 ? 22.128 11.759 -15.813 1.00 88.06 552 LEU A C 1
ATOM 4511 O O . LEU A 1 552 ? 23.162 11.099 -15.800 1.00 88.06 552 LEU A O 1
ATOM 4515 N N . LEU A 1 553 ? 21.580 12.196 -16.953 1.00 86.38 553 LEU A N 1
ATOM 4516 C CA . LEU A 1 553 ? 22.168 11.938 -18.275 1.00 86.38 553 LEU A CA 1
ATOM 4517 C C . LEU A 1 553 ? 23.516 12.645 -18.477 1.00 86.38 553 LEU A C 1
ATOM 4519 O O . LEU A 1 553 ? 24.366 12.128 -19.193 1.00 86.38 553 LEU A O 1
ATOM 4523 N N . LEU A 1 554 ? 23.702 13.815 -17.863 1.00 85.12 554 LEU A N 1
ATOM 4524 C CA . LEU A 1 554 ? 24.933 14.610 -17.932 1.00 85.12 554 LEU A CA 1
ATOM 4525 C C . LEU A 1 554 ? 25.924 14.285 -16.804 1.00 85.12 554 LEU A C 1
ATOM 4527 O O . LEU A 1 554 ? 26.937 14.971 -16.676 1.00 85.12 554 LEU A O 1
ATOM 4531 N N . ASN A 1 555 ? 25.635 13.293 -15.957 1.00 83.06 555 ASN A N 1
ATOM 4532 C CA . ASN A 1 555 ? 26.534 12.914 -14.876 1.00 83.06 555 ASN A CA 1
ATOM 4533 C C . ASN A 1 555 ? 27.855 12.376 -15.474 1.00 83.06 555 ASN A C 1
ATOM 4535 O O . ASN A 1 555 ? 27.812 11.367 -16.178 1.00 83.06 555 ASN A O 1
ATOM 4539 N N . PRO A 1 556 ? 29.022 12.982 -15.175 1.00 73.44 556 PRO A N 1
ATOM 4540 C CA . PRO A 1 556 ? 30.316 12.527 -15.692 1.00 73.44 556 PRO A CA 1
ATOM 4541 C C . PRO A 1 556 ? 30.688 11.095 -15.297 1.00 73.44 556 PRO A C 1
ATOM 4543 O O . PRO A 1 556 ? 31.508 10.467 -15.962 1.00 73.44 556 PRO A O 1
ATOM 4546 N N . GLU A 1 557 ? 30.118 10.584 -14.204 1.00 75.44 557 GLU A N 1
ATOM 4547 C CA . GLU A 1 557 ? 30.318 9.204 -13.757 1.00 75.44 557 GLU A CA 1
ATOM 4548 C C . GLU A 1 557 ? 29.477 8.199 -14.556 1.00 75.44 557 GLU A C 1
ATOM 4550 O O . GLU A 1 557 ? 29.781 7.004 -14.573 1.00 75.44 557 GLU A O 1
ATOM 4555 N N . ALA A 1 558 ? 28.429 8.663 -15.243 1.00 72.44 558 ALA A N 1
ATOM 4556 C CA . ALA A 1 558 ? 27.664 7.827 -16.149 1.00 72.44 558 ALA A CA 1
ATOM 4557 C C . ALA A 1 558 ? 28.488 7.585 -17.424 1.00 72.44 558 ALA A C 1
ATOM 4559 O O . ALA A 1 558 ? 29.031 8.516 -18.018 1.00 72.44 558 ALA A O 1
ATOM 4560 N N . LYS A 1 559 ? 28.562 6.331 -17.889 1.00 74.31 559 LYS A N 1
ATOM 4561 C CA . LYS A 1 559 ? 29.240 5.943 -19.146 1.00 74.31 559 LYS A CA 1
ATOM 4562 C C . LYS A 1 559 ? 28.417 6.326 -20.385 1.00 74.31 559 LYS A C 1
ATOM 4564 O O . LYS A 1 559 ? 28.182 5.530 -21.292 1.00 74.31 559 LYS A O 1
ATOM 4569 N N . VAL A 1 560 ? 27.924 7.557 -20.397 1.00 78.25 560 VAL A N 1
ATOM 4570 C CA . VAL A 1 560 ? 27.036 8.082 -21.423 1.00 78.25 560 VAL A CA 1
ATOM 4571 C C . VAL A 1 560 ? 27.814 9.030 -22.323 1.00 78.25 560 VAL A C 1
ATOM 4573 O O . VAL A 1 560 ? 28.385 10.019 -21.868 1.00 78.25 560 VAL A O 1
ATOM 4576 N N . VAL A 1 561 ? 27.801 8.744 -23.621 1.00 75.44 561 VAL A N 1
ATOM 4577 C CA . VAL A 1 561 ? 28.323 9.639 -24.654 1.00 75.44 561 VAL A CA 1
ATOM 4578 C C . VAL A 1 561 ? 27.179 10.530 -25.141 1.00 75.44 561 VAL A C 1
ATOM 4580 O O . VAL A 1 561 ? 26.138 10.032 -25.571 1.00 75.44 561 VAL A O 1
ATOM 4583 N N . LEU A 1 562 ? 27.364 11.847 -25.039 1.00 79.44 562 LEU A N 1
ATOM 4584 C CA . LEU A 1 562 ? 26.405 12.855 -25.495 1.00 79.44 562 LEU A CA 1
ATOM 4585 C C . LEU A 1 562 ? 27.105 13.874 -26.388 1.00 79.44 562 LEU A C 1
ATOM 4587 O O . LEU A 1 562 ? 28.041 14.544 -25.949 1.00 79.44 562 LEU A O 1
ATOM 4591 N N . ASP A 1 563 ? 26.596 14.052 -27.600 1.00 78.56 563 ASP A N 1
ATOM 4592 C CA . ASP A 1 563 ? 26.905 15.193 -28.448 1.00 78.56 563 ASP A CA 1
ATOM 4593 C C . ASP A 1 563 ? 25.857 16.298 -28.241 1.00 78.56 563 ASP A C 1
ATOM 4595 O O . ASP A 1 563 ? 24.696 16.231 -28.658 1.00 78.56 563 ASP A O 1
ATOM 4599 N N . MET A 1 564 ? 26.298 17.376 -27.592 1.00 78.31 564 MET A N 1
ATOM 4600 C CA . MET A 1 564 ? 25.479 18.556 -27.305 1.00 78.31 564 MET A CA 1
ATOM 4601 C C . MET A 1 564 ? 25.065 19.341 -28.562 1.00 78.31 564 MET A C 1
ATOM 4603 O O . MET A 1 564 ? 24.189 20.209 -28.474 1.00 78.31 564 MET A O 1
ATOM 4607 N N . ASN A 1 565 ? 25.673 19.053 -29.716 1.00 76.44 565 ASN A N 1
ATOM 4608 C CA . ASN A 1 565 ? 25.416 19.719 -30.992 1.00 76.44 565 ASN A CA 1
ATOM 4609 C C . ASN A 1 565 ? 24.434 18.984 -31.892 1.00 76.44 565 ASN A C 1
ATOM 4611 O O . ASN A 1 565 ? 24.104 19.519 -32.954 1.00 76.44 565 ASN A O 1
ATOM 4615 N N . VAL A 1 566 ? 23.941 17.809 -31.491 1.00 82.31 566 VAL A N 1
ATOM 4616 C CA . VAL A 1 566 ? 22.882 17.127 -32.240 1.00 82.31 566 VAL A CA 1
ATOM 4617 C C . VAL A 1 566 ? 21.714 18.092 -32.431 1.00 82.31 566 VAL A C 1
ATOM 4619 O O . VAL A 1 566 ? 21.323 18.821 -31.512 1.00 82.31 566 VAL A O 1
ATOM 4622 N N . GLN A 1 567 ? 21.174 18.116 -33.646 1.00 81.94 567 GLN A N 1
ATOM 4623 C CA . GLN A 1 567 ? 20.082 18.996 -34.037 1.00 81.94 567 GLN A CA 1
ATOM 4624 C C . GLN A 1 567 ? 18.826 18.188 -34.332 1.00 81.94 567 GLN A C 1
ATOM 4626 O O . GLN A 1 567 ? 18.885 17.133 -34.961 1.00 81.94 567 GLN A O 1
ATOM 4631 N N . ASP A 1 568 ? 17.683 18.718 -33.903 1.00 82.81 568 ASP A N 1
ATOM 4632 C CA . ASP A 1 568 ? 16.385 18.212 -34.334 1.00 82.81 568 ASP A CA 1
ATOM 4633 C C . ASP A 1 568 ? 16.105 18.568 -35.811 1.00 82.81 568 ASP A C 1
ATOM 4635 O O . ASP A 1 568 ? 16.854 19.316 -36.440 1.00 82.81 568 ASP A O 1
ATOM 4639 N N . GLU A 1 569 ? 15.003 18.079 -36.388 1.00 84.31 569 GLU A N 1
ATOM 4640 C CA . GLU A 1 569 ? 14.624 18.361 -37.790 1.00 84.31 569 GLU A CA 1
ATOM 4641 C C . GLU A 1 569 ? 14.439 19.863 -38.095 1.00 84.31 569 GLU A C 1
ATOM 4643 O O . GLU A 1 569 ? 14.360 20.256 -39.258 1.00 84.31 569 GLU A O 1
ATOM 4648 N N . LYS A 1 570 ? 14.362 20.718 -37.067 1.00 80.31 570 LYS A N 1
ATOM 4649 C CA . LYS A 1 570 ? 14.282 22.180 -37.192 1.00 80.31 570 LYS A CA 1
ATOM 4650 C C . LYS A 1 570 ? 15.622 22.872 -36.914 1.00 80.31 570 LYS A C 1
ATOM 4652 O O . LYS A 1 570 ? 15.645 24.095 -36.784 1.00 80.31 570 LYS A O 1
ATOM 4657 N N . GLY A 1 571 ? 16.720 22.126 -36.795 1.00 78.50 571 GLY A N 1
ATOM 4658 C CA . GLY A 1 571 ? 18.056 22.660 -36.537 1.00 78.50 571 GLY A CA 1
ATOM 4659 C C . GLY A 1 571 ? 18.312 23.057 -35.078 1.00 78.50 571 GLY A C 1
ATOM 4660 O O . GLY A 1 571 ? 19.253 23.808 -34.814 1.00 78.50 571 GLY A O 1
ATOM 4661 N N . ARG A 1 572 ? 17.469 22.625 -34.126 1.00 80.19 572 ARG A N 1
ATOM 4662 C CA . ARG A 1 572 ? 17.523 23.064 -32.718 1.00 80.19 572 ARG A CA 1
ATOM 4663 C C . ARG A 1 572 ? 18.276 22.060 -31.851 1.00 80.19 572 ARG A C 1
ATOM 4665 O O . ARG A 1 572 ? 18.003 20.864 -31.917 1.00 80.19 572 ARG A O 1
ATOM 4672 N N . THR A 1 573 ? 19.174 22.562 -31.005 1.00 82.81 573 THR A N 1
ATOM 4673 C CA . THR A 1 573 ? 19.964 21.766 -30.048 1.00 82.81 573 THR A CA 1
ATOM 4674 C C . THR A 1 573 ? 19.285 21.679 -28.676 1.00 82.81 573 THR A C 1
ATOM 4676 O O . THR A 1 573 ? 18.317 22.392 -28.400 1.00 82.81 573 THR A O 1
ATOM 4679 N N . ALA A 1 574 ? 19.806 20.850 -27.765 1.00 82.50 574 ALA A N 1
ATOM 4680 C CA . ALA A 1 574 ? 19.311 20.790 -26.384 1.00 82.50 574 ALA A CA 1
ATOM 4681 C C . ALA A 1 574 ? 19.419 22.146 -25.655 1.00 82.50 574 ALA A C 1
ATOM 4683 O O . ALA A 1 574 ? 18.499 22.529 -24.933 1.00 82.50 574 ALA A O 1
ATOM 4684 N N . LEU A 1 575 ? 20.494 22.910 -25.898 1.00 79.75 575 LEU A N 1
ATOM 4685 C CA . LEU A 1 575 ? 20.667 24.264 -25.353 1.00 79.75 575 LEU A CA 1
ATOM 4686 C C . LEU A 1 575 ? 19.614 25.248 -25.882 1.00 79.75 575 LEU A C 1
ATOM 4688 O O . LEU A 1 575 ? 19.136 26.083 -25.117 1.00 79.75 575 LEU A O 1
ATOM 4692 N N . TRP A 1 576 ? 19.214 25.129 -27.156 1.00 78.25 576 TRP A N 1
ATOM 4693 C CA . TRP A 1 576 ? 18.121 25.933 -27.715 1.00 78.25 576 TRP A CA 1
ATOM 4694 C C . TRP A 1 576 ? 16.815 25.686 -26.949 1.00 78.25 576 TRP A C 1
ATOM 4696 O O . TRP A 1 576 ? 16.144 26.635 -26.549 1.00 78.25 576 TRP A O 1
ATOM 4706 N N . HIS A 1 577 ? 16.472 24.416 -26.692 1.00 80.62 577 HIS A N 1
ATOM 4707 C CA . HIS A 1 577 ? 15.240 24.064 -25.966 1.00 80.62 577 HIS A CA 1
ATOM 4708 C C . HIS A 1 577 ? 15.267 24.543 -24.513 1.00 80.62 577 HIS A C 1
ATOM 4710 O O . HIS A 1 577 ? 14.225 24.917 -23.982 1.00 80.62 577 HIS A O 1
ATOM 4716 N N . ALA A 1 578 ? 16.448 24.592 -23.893 1.00 78.56 578 ALA A N 1
ATOM 4717 C CA . ALA A 1 578 ? 16.629 25.182 -22.569 1.00 78.56 578 ALA A CA 1
ATOM 4718 C C . ALA A 1 578 ? 16.346 26.696 -22.587 1.00 78.56 578 ALA A C 1
ATOM 4720 O O . ALA A 1 578 ? 15.557 27.200 -21.787 1.00 78.56 578 ALA A O 1
ATOM 4721 N N . ALA A 1 579 ? 16.928 27.421 -23.546 1.00 73.56 579 ALA A N 1
ATOM 4722 C CA . ALA A 1 579 ? 16.749 28.868 -23.683 1.00 73.56 579 ALA A CA 1
ATOM 4723 C C . ALA A 1 579 ? 15.280 29.278 -23.906 1.00 73.56 579 ALA A C 1
ATOM 4725 O O . ALA A 1 579 ? 14.833 30.321 -23.426 1.00 73.56 579 ALA A O 1
ATOM 4726 N N . GLU A 1 580 ? 14.525 28.446 -24.622 1.00 73.69 580 GLU A N 1
ATOM 4727 C CA . GLU A 1 580 ? 13.138 28.705 -25.020 1.00 73.69 580 GLU A CA 1
ATOM 4728 C C . GLU A 1 580 ? 12.086 28.204 -24.037 1.00 73.69 580 GLU A C 1
ATOM 4730 O O . GLU A 1 580 ? 10.903 28.440 -24.259 1.00 73.69 580 GLU A O 1
ATOM 4735 N N . ASN A 1 581 ? 12.470 27.538 -22.947 1.00 71.44 581 ASN A N 1
ATOM 4736 C CA . ASN A 1 581 ? 11.511 27.067 -21.957 1.00 71.44 581 ASN A CA 1
ATOM 4737 C C . ASN A 1 581 ? 11.223 28.167 -20.907 1.00 71.44 581 ASN A C 1
ATOM 4739 O O . ASN A 1 581 ? 12.037 28.372 -19.999 1.00 71.44 581 ASN A O 1
ATOM 4743 N N . PRO A 1 582 ? 10.080 28.889 -20.978 1.00 55.94 582 PRO A N 1
ATOM 4744 C CA . PRO A 1 582 ? 9.736 29.943 -20.021 1.00 55.94 582 PRO A CA 1
ATOM 4745 C C . PRO A 1 582 ? 9.331 29.407 -18.639 1.00 55.94 582 PRO A C 1
ATOM 4747 O O . PRO A 1 582 ? 9.216 30.193 -17.704 1.00 55.94 582 PRO A O 1
ATOM 4750 N N . GLY A 1 583 ? 9.070 28.100 -18.503 1.00 55.84 583 GLY A N 1
ATOM 4751 C CA . GLY A 1 583 ? 8.561 27.482 -17.273 1.00 55.84 583 GLY A CA 1
ATOM 4752 C C . GLY A 1 583 ? 9.629 27.140 -16.229 1.00 55.84 583 GLY A C 1
ATOM 4753 O O . GLY A 1 583 ? 9.278 26.694 -15.141 1.00 55.84 583 GLY A O 1
ATOM 4754 N N . LEU A 1 584 ? 10.912 27.339 -16.547 1.00 59.72 584 LEU A N 1
ATOM 4755 C CA . LEU A 1 584 ? 12.055 26.889 -15.743 1.00 59.72 584 LEU A CA 1
ATOM 4756 C C . LEU A 1 584 ? 12.705 27.898 -14.755 1.00 59.72 584 LEU A C 1
ATOM 4758 O O . LEU A 1 584 ? 13.827 27.633 -14.324 1.00 59.72 584 LEU A O 1
ATOM 4762 N N . PRO A 1 585 ? 12.045 28.987 -14.292 1.00 52.72 585 PRO A N 1
ATOM 4763 C CA . PRO A 1 585 ? 12.541 29.734 -13.133 1.00 52.72 585 PRO A CA 1
ATOM 4764 C C . PRO A 1 585 ? 11.488 29.885 -12.011 1.00 52.72 585 PRO A C 1
ATOM 4766 O O . PRO A 1 585 ? 11.232 30.996 -11.557 1.00 52.72 585 PRO A O 1
ATOM 4769 N N . PHE A 1 586 ? 10.857 28.797 -11.548 1.00 56.56 586 PHE A N 1
ATOM 4770 C CA . PHE A 1 586 ? 10.121 28.817 -10.269 1.00 56.56 586 PHE A CA 1
ATOM 4771 C C . PHE A 1 586 ? 11.072 28.468 -9.103 1.00 56.56 586 PHE A C 1
ATOM 4773 O O . PHE A 1 586 ? 11.905 27.567 -9.223 1.00 56.56 586 PHE A O 1
ATOM 4780 N N . GLU A 1 587 ? 10.969 29.207 -7.992 1.00 53.31 587 GLU A N 1
ATOM 4781 C CA . GLU A 1 587 ? 11.915 29.232 -6.854 1.00 53.31 587 GLU A CA 1
ATOM 4782 C C . GLU A 1 587 ? 11.823 28.055 -5.850 1.00 53.31 587 GLU A C 1
ATOM 4784 O O . GLU A 1 587 ? 11.928 28.231 -4.641 1.00 53.31 587 GLU A O 1
ATOM 4789 N N . PRO A 1 588 ? 11.749 26.806 -6.324 1.00 61.28 588 PRO A N 1
ATOM 4790 C CA . PRO A 1 588 ? 12.623 25.816 -5.687 1.00 61.28 588 PRO A CA 1
ATOM 4791 C C . PRO A 1 588 ? 13.661 25.220 -6.643 1.00 61.28 588 PRO A C 1
ATOM 4793 O O . PRO A 1 588 ? 14.701 24.737 -6.201 1.00 61.28 588 PRO A O 1
ATOM 4796 N N . TYR A 1 589 ? 13.450 25.314 -7.958 1.00 65.69 589 TYR A N 1
ATOM 4797 C CA . TYR A 1 589 ? 14.262 24.604 -8.957 1.00 65.69 589 TYR A CA 1
ATOM 4798 C C . TYR A 1 589 ? 15.233 25.505 -9.728 1.00 65.69 589 TYR A C 1
ATOM 4800 O O . TYR A 1 589 ? 16.061 25.011 -10.492 1.00 65.69 589 TYR A O 1
ATOM 4808 N N . ALA A 1 590 ? 15.187 26.823 -9.508 1.00 69.44 590 ALA A N 1
ATOM 4809 C CA . ALA A 1 590 ? 16.043 27.790 -10.197 1.00 69.44 590 ALA A CA 1
ATOM 4810 C C . ALA A 1 590 ? 17.545 27.485 -10.038 1.00 69.44 590 ALA A C 1
ATOM 4812 O O . ALA A 1 590 ? 18.315 27.652 -10.985 1.00 69.44 590 ALA A O 1
ATOM 4813 N N . GLN A 1 591 ? 17.970 26.999 -8.866 1.00 73.81 591 GLN A N 1
ATOM 4814 C CA . GLN A 1 591 ? 19.365 26.628 -8.630 1.00 73.81 591 GLN A CA 1
ATOM 4815 C C . GLN A 1 591 ? 19.757 25.338 -9.363 1.00 73.81 591 GLN A C 1
ATOM 4817 O O . GLN A 1 591 ? 20.826 25.285 -9.966 1.00 73.81 591 GLN A O 1
ATOM 4822 N N . GLN A 1 592 ? 18.886 24.325 -9.370 1.00 74.44 592 GLN A N 1
ATOM 4823 C CA . GLN A 1 592 ? 19.114 23.084 -10.118 1.00 74.44 592 GLN A CA 1
ATOM 4824 C C . GLN A 1 592 ? 19.179 23.353 -11.624 1.00 74.44 592 GLN A C 1
ATOM 4826 O O . GLN A 1 592 ? 20.071 22.856 -12.306 1.00 74.44 592 GLN A O 1
ATOM 4831 N N . TYR A 1 593 ? 18.295 24.214 -12.131 1.00 77.94 593 TYR A N 1
ATOM 4832 C CA . TYR A 1 593 ? 18.312 24.645 -13.524 1.00 77.94 593 TYR A CA 1
ATOM 4833 C C . TYR A 1 593 ? 19.601 25.401 -13.875 1.00 77.94 593 TYR A C 1
ATOM 4835 O O . TYR A 1 593 ? 20.224 25.110 -14.894 1.00 77.94 593 TYR A O 1
ATOM 4843 N N . LYS A 1 594 ? 20.062 26.317 -13.009 1.00 78.00 594 LYS A N 1
ATOM 4844 C CA . LYS A 1 594 ? 21.348 27.013 -13.188 1.00 78.00 594 LYS A CA 1
ATOM 4845 C C . LYS A 1 594 ? 22.516 26.036 -13.312 1.00 78.00 594 LYS A C 1
ATOM 4847 O O . LYS A 1 594 ? 23.317 26.164 -14.239 1.00 78.00 594 LYS A O 1
ATOM 4852 N N . SER A 1 595 ? 22.587 25.061 -12.408 1.00 81.00 595 SER A N 1
ATOM 4853 C CA . SER A 1 595 ? 23.609 24.011 -12.429 1.00 81.00 595 SER A CA 1
ATOM 4854 C C . SER A 1 595 ? 23.532 23.161 -13.697 1.00 81.00 595 SER A C 1
ATOM 4856 O O . SER A 1 595 ? 24.563 22.898 -14.311 1.00 81.00 595 SER A O 1
ATOM 4858 N N . LEU A 1 596 ? 22.324 22.794 -14.136 1.00 83.50 596 LEU A N 1
ATOM 4859 C CA . LEU A 1 596 ? 22.109 22.011 -15.352 1.00 83.50 596 LEU A CA 1
ATOM 4860 C C . LEU A 1 596 ? 22.619 22.741 -16.602 1.00 83.50 596 LEU A C 1
ATOM 4862 O O . LEU A 1 596 ? 23.379 22.168 -17.378 1.00 83.50 596 LEU A O 1
ATOM 4866 N N . ILE A 1 597 ? 22.245 24.012 -16.790 1.00 79.12 597 ILE A N 1
ATOM 4867 C CA . ILE A 1 597 ? 22.713 24.813 -17.933 1.00 79.12 597 ILE A CA 1
ATOM 4868 C C . ILE A 1 597 ? 24.232 24.963 -17.906 1.00 79.12 597 ILE A C 1
ATOM 4870 O O . ILE A 1 597 ? 24.878 24.864 -18.947 1.00 79.12 597 ILE A O 1
ATOM 4874 N N . TRP A 1 598 ? 24.810 25.182 -16.724 1.00 80.25 598 TRP A N 1
ATOM 4875 C CA . TRP A 1 598 ? 26.258 25.261 -16.576 1.00 80.25 598 TRP A CA 1
ATOM 4876 C C . TRP A 1 598 ? 26.943 23.961 -17.020 1.00 80.25 598 TRP A C 1
ATOM 4878 O O . TRP A 1 598 ? 27.877 24.009 -17.817 1.00 80.25 598 TRP A O 1
ATOM 4888 N N . LEU A 1 599 ? 26.434 22.809 -16.576 1.00 81.31 599 LEU A N 1
ATOM 4889 C CA . LEU A 1 599 ? 26.952 21.490 -16.943 1.00 81.31 599 LEU A CA 1
ATOM 4890 C C . LEU A 1 599 ? 26.818 21.217 -18.449 1.00 81.31 599 LEU A C 1
ATOM 4892 O O . LEU A 1 599 ? 27.769 20.768 -19.083 1.00 81.31 599 LEU A O 1
ATOM 4896 N N . MET A 1 600 ? 25.676 21.569 -19.051 1.00 80.12 600 MET A N 1
ATOM 4897 C CA . MET A 1 600 ? 25.466 21.479 -20.501 1.00 80.12 600 MET A CA 1
ATOM 4898 C C . MET A 1 600 ? 26.488 22.315 -21.283 1.00 80.12 600 MET A C 1
ATOM 4900 O O . MET A 1 600 ? 26.992 21.861 -22.306 1.00 80.12 600 MET A O 1
ATOM 4904 N N . LEU A 1 601 ? 26.808 23.528 -20.816 1.00 78.19 601 LEU A N 1
ATOM 4905 C CA . LEU A 1 601 ? 27.816 24.394 -21.439 1.00 78.19 601 LEU A CA 1
ATOM 4906 C C . LEU A 1 601 ? 29.243 23.854 -21.266 1.00 78.19 601 LEU A C 1
ATOM 4908 O O . LEU A 1 601 ? 30.071 24.023 -22.161 1.00 78.19 601 LEU A O 1
ATOM 4912 N N . GLU A 1 602 ? 29.545 23.197 -20.146 1.00 78.12 602 GLU A N 1
ATOM 4913 C CA . GLU A 1 602 ? 30.832 22.525 -19.942 1.00 78.12 602 GLU A CA 1
ATOM 4914 C C . GLU A 1 602 ? 31.004 21.320 -20.872 1.00 78.12 602 GLU A C 1
ATOM 4916 O O . GLU A 1 602 ? 32.048 21.220 -21.517 1.00 78.12 602 GLU A O 1
ATOM 4921 N N . TYR A 1 603 ? 29.973 20.478 -21.015 1.00 75.81 603 TYR A N 1
ATOM 4922 C CA . TYR A 1 603 ? 29.951 19.353 -21.963 1.00 75.81 603 TYR A CA 1
ATOM 4923 C C . TYR A 1 603 ? 30.079 19.804 -23.420 1.00 75.81 603 TYR A C 1
ATOM 4925 O O . TYR A 1 603 ? 30.762 19.175 -24.221 1.00 75.81 603 TYR A O 1
ATOM 4933 N N . ALA A 1 604 ? 29.434 20.916 -23.760 1.00 69.81 604 ALA A N 1
ATOM 4934 C CA . ALA A 1 604 ? 29.513 21.538 -25.072 1.00 69.81 604 ALA A CA 1
ATOM 4935 C C . ALA A 1 604 ? 30.954 22.027 -25.390 1.00 69.81 604 ALA A C 1
ATOM 4937 O O . ALA A 1 604 ? 31.429 21.983 -26.526 1.00 69.81 604 ALA A O 1
ATOM 4938 N N . GLY A 1 605 ? 31.699 22.492 -24.387 1.00 65.56 605 GLY A N 1
ATOM 4939 C CA . GLY A 1 605 ? 33.017 23.085 -24.606 1.00 65.56 605 GLY A CA 1
ATOM 4940 C C . GLY A 1 605 ? 32.952 24.381 -25.431 1.00 65.56 605 GLY A C 1
ATOM 4941 O O . GLY A 1 605 ? 31.918 25.041 -25.538 1.00 65.56 605 GLY A O 1
ATOM 4942 N N . THR A 1 606 ? 34.085 24.806 -26.006 1.00 52.22 606 THR A N 1
ATOM 4943 C CA . THR A 1 606 ? 34.156 26.081 -26.751 1.00 52.22 606 THR A CA 1
ATOM 4944 C C . THR A 1 606 ? 33.739 25.999 -28.223 1.00 52.22 606 THR A C 1
ATOM 4946 O O . THR A 1 606 ? 33.689 27.041 -28.878 1.00 52.22 606 THR A O 1
ATOM 4949 N N . GLU A 1 607 ? 33.473 24.799 -28.749 1.00 47.44 607 GLU A N 1
ATOM 4950 C CA . GLU A 1 607 ? 33.106 24.575 -30.160 1.00 47.44 607 GLU A CA 1
ATOM 4951 C C . GLU A 1 607 ? 31.618 24.825 -30.454 1.00 47.44 607 GLU A C 1
ATOM 4953 O O . GLU A 1 607 ? 31.269 25.162 -31.582 1.00 47.44 607 GLU A O 1
ATOM 4958 N N . VAL A 1 608 ? 30.743 24.811 -29.441 1.00 48.03 608 VAL A N 1
ATOM 4959 C CA . VAL A 1 608 ? 29.276 24.984 -29.606 1.00 48.03 608 VAL A CA 1
ATOM 4960 C C . VAL A 1 608 ? 28.840 26.407 -29.971 1.00 48.03 608 VAL A C 1
ATOM 4962 O O . VAL A 1 608 ? 27.658 26.717 -30.083 1.00 48.03 608 VAL A O 1
ATOM 4965 N N . VAL A 1 609 ? 29.785 27.310 -30.221 1.00 45.69 609 VAL A N 1
ATOM 4966 C CA . VAL A 1 609 ? 29.478 28.722 -30.488 1.00 45.69 609 VAL A CA 1
ATOM 4967 C C . VAL A 1 609 ? 29.455 29.063 -31.986 1.00 45.69 609 VAL A C 1
ATOM 4969 O O . VAL A 1 609 ? 29.101 30.185 -32.333 1.00 45.69 609 VAL A O 1
ATOM 4972 N N . TYR A 1 610 ? 29.758 28.132 -32.900 1.00 46.62 610 TYR A N 1
ATOM 4973 C CA . TYR A 1 610 ? 29.860 28.463 -34.332 1.00 46.62 610 TYR A CA 1
ATOM 4974 C C . TYR A 1 610 ? 29.201 27.468 -35.291 1.00 46.62 610 TYR A C 1
ATOM 4976 O O . TYR A 1 610 ? 29.816 27.071 -36.271 1.00 46.62 610 TYR A O 1
ATOM 4984 N N . LEU A 1 611 ? 27.924 27.131 -35.099 1.00 41.09 611 LEU A N 1
ATOM 4985 C CA . LEU A 1 611 ? 27.098 26.673 -36.223 1.00 41.09 611 LEU A CA 1
ATOM 4986 C C . LEU A 1 611 ? 25.747 27.402 -36.233 1.00 41.09 611 LEU A C 1
ATOM 4988 O O . LEU A 1 611 ? 25.174 27.733 -35.195 1.00 41.09 611 LEU A O 1
ATOM 4992 N N . SER A 1 612 ? 25.299 27.711 -37.445 1.00 41.53 612 SER A N 1
ATOM 4993 C CA . SER A 1 612 ? 24.382 28.769 -37.901 1.00 41.53 612 SER A CA 1
ATOM 4994 C C . SER A 1 612 ? 22.959 28.809 -37.316 1.00 41.53 612 SER A C 1
ATOM 4996 O O . SER A 1 612 ? 22.142 29.599 -37.781 1.00 41.53 612 SER A O 1
ATOM 4998 N N . THR A 1 613 ? 22.640 28.027 -36.285 1.00 46.34 613 THR A N 1
ATOM 4999 C CA . THR A 1 613 ? 21.312 28.003 -35.643 1.00 46.34 613 THR A CA 1
ATOM 5000 C C . THR A 1 613 ? 21.332 28.350 -34.148 1.00 46.34 613 THR A C 1
ATOM 5002 O O . THR A 1 613 ? 20.311 28.791 -33.621 1.00 46.34 613 THR A O 1
ATOM 5005 N N . GLY A 1 614 ? 22.489 28.284 -33.470 1.00 41.03 614 GLY A N 1
ATOM 5006 C CA . GLY A 1 614 ? 22.660 28.803 -32.100 1.00 41.03 614 GLY A CA 1
ATOM 5007 C C . GLY A 1 614 ? 22.685 30.337 -32.030 1.00 41.03 614 GLY A C 1
ATOM 5008 O O . GLY A 1 614 ? 22.244 30.927 -31.046 1.00 41.03 614 GLY A O 1
ATOM 5009 N N . LEU A 1 615 ? 23.114 30.991 -33.117 1.00 43.28 615 LEU A N 1
ATOM 5010 C CA . LEU A 1 615 ? 23.045 32.447 -33.293 1.00 43.28 615 LEU A CA 1
ATOM 5011 C C . LEU A 1 615 ? 21.600 32.964 -33.368 1.00 43.28 615 LEU A C 1
ATOM 5013 O O . LEU A 1 615 ? 21.325 34.033 -32.838 1.00 43.28 615 LEU A O 1
ATOM 5017 N N . ALA A 1 616 ? 20.646 32.195 -33.901 1.00 46.66 616 ALA A N 1
ATOM 5018 C CA . ALA A 1 616 ? 19.242 32.617 -33.944 1.00 46.66 616 ALA A CA 1
ATOM 5019 C C . ALA A 1 616 ? 18.594 32.708 -32.545 1.00 46.66 616 ALA A C 1
ATOM 5021 O O . ALA A 1 616 ? 17.701 33.528 -32.352 1.00 46.66 616 ALA A O 1
ATOM 5022 N N . ALA A 1 617 ? 19.076 31.928 -31.564 1.00 44.16 617 ALA A N 1
ATOM 5023 C CA . ALA A 1 617 ? 18.673 32.065 -30.159 1.00 44.16 617 ALA A CA 1
ATOM 5024 C C . ALA A 1 617 ? 19.274 33.318 -29.475 1.00 44.16 617 ALA A C 1
ATOM 5026 O O . ALA A 1 617 ? 18.859 33.719 -28.390 1.00 44.16 617 ALA A O 1
ATOM 5027 N N . LEU A 1 618 ? 20.291 33.930 -30.095 1.00 44.47 618 LEU A N 1
ATOM 5028 C CA . LEU A 1 618 ? 21.079 35.044 -29.559 1.00 44.47 618 LEU A CA 1
ATOM 5029 C C . LEU A 1 618 ? 20.859 36.370 -30.307 1.00 44.47 618 LEU A C 1
ATOM 5031 O O . LEU A 1 618 ? 21.086 37.425 -29.722 1.00 44.47 618 LEU A O 1
ATOM 5035 N N . GLU A 1 619 ? 20.403 36.353 -31.562 1.00 45.00 619 GLU A N 1
ATOM 5036 C CA . GLU A 1 619 ? 20.171 37.558 -32.378 1.00 45.00 619 GLU A CA 1
ATOM 5037 C C . GLU A 1 619 ? 18.906 38.333 -31.980 1.00 45.00 619 GLU A C 1
ATOM 5039 O O . GLU A 1 619 ? 18.694 39.454 -32.441 1.00 45.00 619 GLU A O 1
ATOM 5044 N N . ASN A 1 620 ? 18.064 37.774 -31.106 1.00 45.50 620 ASN A N 1
ATOM 5045 C CA . ASN A 1 620 ? 16.855 38.447 -30.640 1.00 45.50 620 ASN A CA 1
ATOM 5046 C C . ASN A 1 620 ? 16.566 38.149 -29.153 1.00 45.50 620 ASN A C 1
ATOM 5048 O O . ASN A 1 620 ? 15.599 37.458 -28.830 1.00 45.50 620 ASN A O 1
ATOM 5052 N N . PRO A 1 621 ? 17.388 38.659 -28.214 1.00 44.56 621 PRO A N 1
ATOM 5053 C CA . PRO A 1 621 ? 17.196 38.441 -26.777 1.00 44.56 621 PRO A CA 1
ATOM 5054 C C . PRO A 1 621 ? 15.854 38.982 -26.251 1.00 44.56 621 PRO A C 1
ATOM 5056 O O . PRO A 1 621 ? 15.404 38.543 -25.200 1.00 44.56 621 PRO A O 1
ATOM 5059 N N . GLU A 1 622 ? 15.186 39.877 -26.989 1.00 45.44 622 GLU A N 1
ATOM 5060 C CA . GLU A 1 622 ? 13.825 40.350 -26.691 1.00 45.44 622 GLU A CA 1
ATOM 5061 C C . GLU A 1 622 ? 12.715 39.347 -27.080 1.00 45.44 622 GLU A C 1
ATOM 5063 O O . GLU A 1 622 ? 11.576 39.494 -26.638 1.00 45.44 622 GLU A O 1
ATOM 5068 N N . LYS A 1 623 ? 13.018 38.306 -27.876 1.00 45.44 623 LYS A N 1
ATOM 5069 C CA . LYS A 1 623 ? 12.067 37.233 -28.234 1.00 45.44 623 LYS A CA 1
ATOM 5070 C C . LYS A 1 623 ? 12.099 36.030 -27.289 1.00 45.44 623 LYS A C 1
ATOM 5072 O O . LYS A 1 623 ? 11.095 35.324 -27.204 1.00 45.44 623 LYS A O 1
ATOM 5077 N N . HIS A 1 624 ? 13.209 35.790 -26.590 1.00 52.81 624 HIS A N 1
ATOM 5078 C CA . HIS A 1 624 ? 13.366 34.627 -25.713 1.00 52.81 624 HIS A CA 1
ATOM 5079 C C . HIS A 1 624 ? 12.958 34.953 -24.276 1.00 52.81 624 HIS A C 1
ATOM 5081 O O . HIS A 1 624 ? 13.364 35.957 -23.700 1.00 52.81 624 HIS A O 1
ATOM 5087 N N . LYS A 1 625 ? 12.127 34.091 -23.685 1.00 57.25 625 LYS A N 1
ATOM 5088 C CA . LYS A 1 625 ? 11.416 34.388 -22.431 1.00 57.25 625 LYS A CA 1
ATOM 5089 C C . LYS A 1 625 ? 12.186 34.028 -21.147 1.00 57.25 625 LYS A C 1
ATOM 5091 O O . LYS A 1 625 ? 11.713 34.377 -20.070 1.00 57.25 625 LYS A O 1
ATOM 5096 N N . ASN A 1 626 ? 13.335 33.342 -21.221 1.00 67.12 626 ASN A N 1
ATOM 5097 C CA . ASN A 1 626 ? 14.065 32.843 -20.042 1.00 67.12 626 ASN A CA 1
ATOM 5098 C C . ASN A 1 626 ? 15.296 33.713 -19.696 1.00 67.12 626 ASN A C 1
ATOM 5100 O O . ASN A 1 626 ? 16.397 33.523 -20.217 1.00 67.12 626 ASN A O 1
ATOM 5104 N N . THR A 1 627 ? 15.113 34.677 -18.789 1.00 68.31 627 THR A N 1
ATOM 5105 C CA . THR A 1 627 ? 16.153 35.633 -18.356 1.00 68.31 627 THR A CA 1
ATOM 5106 C C . THR A 1 627 ? 17.319 34.972 -17.613 1.00 68.31 627 THR A C 1
ATOM 5108 O O . THR A 1 627 ? 18.466 35.395 -17.773 1.00 68.31 627 THR A O 1
ATOM 5111 N N . THR A 1 628 ? 17.056 33.905 -16.853 1.00 69.88 628 THR A N 1
ATOM 5112 C CA . THR A 1 628 ? 18.063 33.161 -16.082 1.00 69.88 628 THR A CA 1
ATOM 5113 C C . THR A 1 628 ? 19.075 32.456 -16.984 1.00 69.88 628 THR A C 1
ATOM 5115 O O . THR A 1 628 ? 20.274 32.507 -16.717 1.00 69.88 628 THR A O 1
ATOM 5118 N N . PHE A 1 629 ? 18.626 31.850 -18.088 1.00 71.00 629 PHE A N 1
ATOM 5119 C CA . PHE A 1 629 ? 19.522 31.225 -19.068 1.00 71.00 629 PHE A CA 1
ATOM 5120 C C . PHE A 1 629 ? 20.540 32.231 -19.634 1.00 71.00 629 PHE A C 1
ATOM 5122 O O . PHE A 1 629 ? 21.744 31.966 -19.673 1.00 71.00 629 PHE A O 1
ATOM 5129 N N . MET A 1 630 ? 20.063 33.420 -20.019 1.00 69.94 630 MET A N 1
ATOM 5130 C CA . MET A 1 630 ? 20.895 34.466 -20.622 1.00 69.94 630 MET A CA 1
ATOM 5131 C C . MET A 1 630 ? 21.977 34.990 -19.670 1.00 69.94 630 MET A C 1
ATOM 5133 O O . MET A 1 630 ? 23.075 35.337 -20.113 1.00 69.94 630 MET A O 1
ATOM 5137 N N . GLU A 1 631 ? 21.692 35.042 -18.369 1.00 72.44 631 GLU A N 1
ATOM 5138 C CA . GLU A 1 631 ? 22.662 35.426 -17.341 1.00 72.44 631 GLU A CA 1
ATOM 5139 C C . GLU A 1 631 ? 23.799 34.397 -17.218 1.00 72.44 631 GLU A C 1
ATOM 5141 O O . GLU A 1 631 ? 24.979 34.756 -17.287 1.00 72.44 631 GLU A O 1
ATOM 5146 N N . ILE A 1 632 ? 23.457 33.109 -17.107 1.00 72.25 632 ILE A N 1
ATOM 5147 C CA . ILE A 1 632 ? 24.428 32.008 -16.990 1.00 72.25 632 ILE A CA 1
ATOM 5148 C C . ILE A 1 632 ? 25.338 31.966 -18.217 1.00 72.25 632 ILE A C 1
ATOM 5150 O O . ILE A 1 632 ? 26.561 31.877 -18.087 1.00 72.25 632 ILE A O 1
ATOM 5154 N N . PHE A 1 633 ? 24.756 32.085 -19.411 1.00 71.06 633 PHE A N 1
ATOM 5155 C CA . PHE A 1 633 ? 25.500 32.046 -20.664 1.00 71.06 633 PHE A CA 1
ATOM 5156 C C . PHE A 1 633 ? 26.517 33.193 -20.774 1.00 71.06 633 PHE A C 1
ATOM 5158 O O . PHE A 1 633 ? 27.684 32.959 -21.103 1.00 71.06 633 PHE A O 1
ATOM 5165 N N . LYS A 1 634 ? 26.123 34.427 -20.422 1.00 72.06 634 LYS A N 1
ATOM 5166 C CA . LYS A 1 634 ? 27.042 35.581 -20.366 1.00 72.06 634 LYS A CA 1
ATOM 5167 C C . LYS A 1 634 ? 28.203 35.326 -19.400 1.00 72.06 634 LYS A C 1
ATOM 5169 O O . LYS A 1 634 ? 29.359 35.574 -19.748 1.00 72.06 634 LYS A O 1
ATOM 5174 N N . ASN A 1 635 ? 27.915 34.786 -18.216 1.00 75.31 635 ASN A N 1
ATOM 5175 C CA . ASN A 1 635 ? 28.932 34.455 -17.216 1.00 75.31 635 ASN A CA 1
ATOM 5176 C C . ASN A 1 635 ? 29.900 33.365 -17.705 1.00 75.31 635 ASN A C 1
ATOM 5178 O O . ASN A 1 635 ? 31.116 33.490 -17.523 1.00 75.31 635 ASN A O 1
ATOM 5182 N N . PHE A 1 636 ? 29.394 32.336 -18.388 1.00 72.69 636 PHE A N 1
ATOM 5183 C CA . PHE A 1 636 ? 30.217 31.292 -18.997 1.00 72.69 636 PHE A CA 1
ATOM 5184 C C . PHE A 1 636 ? 31.152 31.859 -20.078 1.00 72.69 636 PHE A C 1
ATOM 5186 O O . PHE A 1 636 ? 32.357 31.597 -20.049 1.00 72.69 636 PHE A O 1
ATOM 5193 N N . GLN A 1 637 ? 30.647 32.716 -20.974 1.00 70.62 637 GLN A N 1
ATOM 5194 C CA . GLN A 1 637 ? 31.462 33.378 -22.003 1.00 70.62 637 GLN A CA 1
ATOM 5195 C C . GLN A 1 637 ? 32.580 34.244 -21.406 1.00 70.62 637 GLN A C 1
ATOM 5197 O O . GLN A 1 637 ? 33.714 34.216 -21.892 1.00 70.62 637 GLN A O 1
ATOM 5202 N N . LEU A 1 638 ? 32.2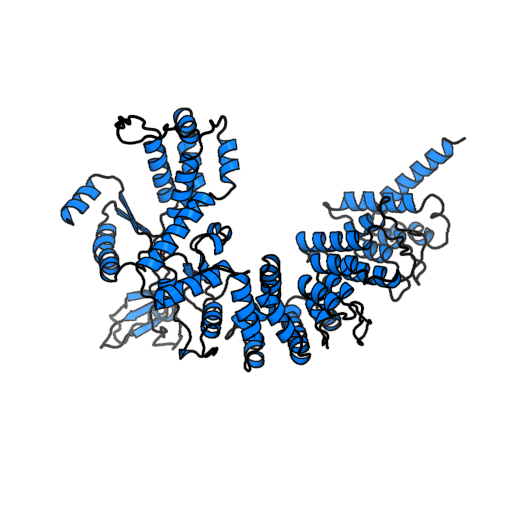93 34.993 -20.335 1.00 71.94 638 LEU A N 1
ATOM 5203 C CA . LEU A 1 638 ? 33.300 35.778 -19.617 1.00 71.94 638 LEU A CA 1
ATOM 5204 C C . LEU A 1 638 ? 34.392 34.881 -19.018 1.00 71.94 638 LEU A C 1
ATOM 5206 O O . LEU A 1 638 ? 35.579 35.201 -19.123 1.00 71.94 638 LEU A O 1
ATOM 5210 N N . ARG A 1 639 ? 34.019 33.733 -18.439 1.00 72.12 639 ARG A N 1
ATOM 5211 C CA . ARG A 1 639 ? 34.967 32.754 -17.883 1.00 72.12 639 ARG A CA 1
ATOM 5212 C C . ARG A 1 639 ? 35.820 32.092 -18.969 1.00 72.12 639 ARG A C 1
ATOM 5214 O O . ARG A 1 639 ? 37.029 31.962 -18.785 1.00 72.12 639 ARG A O 1
ATOM 5221 N N . ALA A 1 640 ? 35.228 31.735 -20.109 1.00 66.25 640 ALA A N 1
ATOM 5222 C CA . ALA A 1 640 ? 35.942 31.172 -21.255 1.00 66.25 640 ALA A CA 1
ATOM 5223 C C . ALA A 1 640 ? 36.950 32.169 -21.858 1.00 66.25 640 ALA A C 1
ATOM 5225 O O . ALA A 1 640 ? 38.087 31.796 -22.153 1.00 66.25 640 ALA A O 1
ATOM 5226 N N . ARG A 1 641 ? 36.579 33.455 -21.971 1.00 65.62 641 ARG A N 1
ATOM 5227 C CA . ARG A 1 641 ? 37.493 34.532 -22.399 1.00 65.62 641 ARG A CA 1
ATOM 5228 C C . ARG A 1 641 ? 38.665 34.705 -21.431 1.00 65.62 641 ARG A C 1
ATOM 5230 O O . ARG A 1 641 ? 39.800 34.776 -21.888 1.00 65.62 641 ARG A O 1
ATOM 5237 N N . ARG A 1 642 ? 38.410 34.689 -20.116 1.00 63.09 642 ARG A N 1
ATOM 5238 C CA . ARG A 1 642 ? 39.458 34.783 -19.079 1.00 63.09 642 ARG A CA 1
ATOM 5239 C C . ARG A 1 642 ? 40.441 33.608 -19.112 1.00 63.09 642 ARG A C 1
ATOM 5241 O O . ARG A 1 642 ? 41.639 33.840 -18.997 1.00 63.09 642 ARG A O 1
ATOM 5248 N N . LYS A 1 643 ? 39.960 32.374 -19.325 1.00 60.06 643 LYS A N 1
ATOM 5249 C CA . LYS A 1 643 ? 40.819 31.183 -19.488 1.00 60.06 643 LYS A CA 1
ATOM 5250 C C . LYS A 1 643 ? 41.706 31.258 -20.739 1.00 60.06 643 LYS A C 1
ATOM 5252 O O . LYS A 1 643 ? 42.851 30.828 -20.686 1.00 60.06 643 LYS A O 1
ATOM 5257 N N . ARG A 1 644 ? 41.202 31.828 -21.843 1.00 56.31 644 ARG A N 1
ATOM 5258 C CA . ARG A 1 644 ? 41.991 32.051 -23.071 1.00 56.31 644 ARG A CA 1
ATOM 5259 C C . ARG A 1 644 ? 43.055 33.133 -22.906 1.00 56.31 644 ARG A C 1
ATOM 5261 O O . ARG A 1 644 ? 44.098 33.021 -23.524 1.00 56.31 644 ARG A O 1
ATOM 5268 N N . THR A 1 645 ? 42.822 34.155 -22.083 1.00 50.56 645 THR A N 1
ATOM 5269 C CA . THR A 1 645 ? 43.824 35.200 -21.799 1.00 50.56 645 THR A CA 1
ATOM 5270 C C . THR A 1 645 ? 44.875 34.787 -20.764 1.00 50.56 645 THR A C 1
ATOM 5272 O O . THR A 1 645 ? 45.894 35.451 -20.666 1.00 50.56 645 THR A O 1
ATOM 5275 N N . SER A 1 646 ? 44.641 33.719 -19.990 1.00 48.81 646 SER A N 1
ATOM 5276 C CA . SER A 1 646 ? 45.573 33.208 -18.970 1.00 48.81 646 SER A CA 1
ATOM 5277 C C . SER A 1 646 ? 46.438 32.026 -19.432 1.00 48.81 646 SER A C 1
ATOM 5279 O O . SER A 1 646 ? 47.220 31.520 -18.636 1.00 48.81 646 SER A O 1
ATOM 5281 N N . SER A 1 647 ? 46.269 31.541 -20.669 1.00 42.34 647 SER A N 1
ATOM 5282 C CA . SER A 1 647 ? 47.100 30.483 -21.274 1.00 42.34 647 SER A CA 1
ATOM 5283 C C . SER A 1 647 ? 48.085 31.018 -22.329 1.00 42.34 647 SER A C 1
ATOM 5285 O O . SER A 1 647 ? 48.516 30.249 -23.188 1.00 42.34 647 SER A O 1
ATOM 5287 N N . TRP A 1 648 ? 48.373 32.324 -22.296 1.00 36.75 648 TRP A N 1
ATOM 5288 C CA . TRP A 1 648 ? 49.378 33.006 -23.117 1.00 36.75 648 TRP A CA 1
ATOM 5289 C C . TRP A 1 648 ? 50.543 33.471 -22.256 1.00 36.75 648 TRP A C 1
ATOM 5291 O O . TRP A 1 648 ? 50.266 33.959 -21.134 1.00 36.75 648 TRP A O 1
#